Protein AF-A0A351FS27-F1 (afdb_monomer_lite)

Secondary structure (DSSP, 8-state):
-------------------------------------------------------------SSSS--S-----------------PPPTHHHHHHHHHHHHHHHHHHS--------HHHHHHHHHHHHHH---HHHHHHHHHHHHHHTTT---PPPPTTHHHHHHHHTT-S-HHHHHHHHHHHHHTT-HHHHHHHHHHHH-TTS-HHHHHHHHHHHHHTT-TTHHHHHHHHTT-TTTHHHHHHHHHHS--TTHHHHHHHHGGGS-HHHHHHHHHHHTTBHHHHHHHHHHHHTTSS-GGGS-HHHHHHHHHHHTHHHHHHH-----GGGGHHHHHHHHHHHS-HHHHHS--HHHHHHHHHHHTTTT-EETTEE-SSS--STTSSTT-HHHHHHHHH-TTSS--GGG-EEEEEETTSBEEEEEEEEE-SSEEEEE-SS-S-EEEEGGGEEEEEE-SS-SSPTTGGGGS-HHHHHHHHHHHT-SS--PPP-

pLDDT: mean 77.44, std 25.59, range [23.36, 98.31]

Foldseek 3Di:
DDDDDDDDDDDDDDDDDDDDDDDDDDDDDDDDDDDDDDDDDDDDDDDDDDPDDDDDDDDDPDPPDDDPDDDDDDDDDDDDDDDDDDDDDPVVVVVVVVVVVVVVVVPPPCPVPPQDVLNVQQVLLVVLVPDPDPVVNLVSLVVLCVVCFLAQADAHHPCLVVSLVVQCPDPDPSSVLSSLLVCVNNPNPVSLVVLVVLLVPPVHDLVSNLVSLVSCLSNLPPVSLVVLLVQCVPPSCVLVSLVSCLSHPDLCSLVSLLVCLVVDDLVSNLSNLVSLLFFLSSLVSVLVCCQVVSDPLVSRDLLSLVSSCVNPPVSSCVRNNDSDPLVVCLVVQLVVLPVLQDPVLLVVAAQQLLVVLCVVAPQLQEAAQNGGHPQDYHLLPPPLLDSSVVSCCAAAVLPDAPLQQFWKWFQFPVRTTFTFGFPDDDPFWTWGCGSSHHTDIDTPNGTPDIDGDSGGPRRHCSCVPDDSSNSSNNSSNSNDNHDDHHDD

Structure (mmCIF, N/CA/C/O backbone):
data_AF-A0A351FS27-F1
#
_entry.id   AF-A0A351FS27-F1
#
loop_
_atom_site.group_PDB
_atom_site.id
_atom_site.type_symbol
_atom_site.label_atom_id
_atom_site.label_alt_id
_atom_site.label_comp_id
_atom_site.label_asym_id
_atom_site.label_entity_id
_atom_site.label_seq_id
_atom_site.pdbx_PDB_ins_code
_atom_site.Cartn_x
_atom_site.Cartn_y
_atom_site.Cartn_z
_atom_site.occupancy
_atom_site.B_iso_or_equiv
_atom_site.auth_seq_id
_atom_site.auth_comp_id
_atom_site.auth_asym_id
_atom_site.auth_atom_id
_atom_site.pdbx_PDB_model_num
ATOM 1 N N . MET A 1 1 ? -15.954 -46.658 -16.928 1.00 44.03 1 MET A N 1
ATOM 2 C CA . MET A 1 1 ? -16.511 -46.600 -18.294 1.00 44.03 1 MET A CA 1
ATOM 3 C C . MET A 1 1 ? -17.899 -45.996 -18.212 1.00 44.03 1 MET A C 1
ATOM 5 O O . MET A 1 1 ? -18.824 -46.733 -17.933 1.00 44.03 1 MET A O 1
ATOM 9 N N . HIS A 1 2 ? -18.044 -44.683 -18.385 1.00 32.50 2 HIS A N 1
ATOM 10 C CA . HIS A 1 2 ? -19.337 -44.059 -18.671 1.00 32.50 2 HIS A CA 1
ATOM 11 C C . HIS A 1 2 ? -19.094 -42.766 -19.448 1.00 32.50 2 HIS A C 1
ATOM 13 O O . HIS A 1 2 ? -18.452 -41.838 -18.966 1.00 32.50 2 HIS A O 1
ATOM 19 N N . SER A 1 3 ? -19.554 -42.794 -20.693 1.00 31.48 3 SER A N 1
ATOM 20 C CA . SER A 1 3 ? -19.618 -41.707 -21.657 1.00 31.48 3 SER A CA 1
ATOM 21 C C . SER A 1 3 ? -20.934 -40.950 -21.488 1.00 31.48 3 SER A C 1
ATOM 23 O O . SER A 1 3 ? -21.993 -41.573 -21.515 1.00 31.48 3 SER A O 1
ATOM 25 N N . ALA A 1 4 ? -20.870 -39.626 -21.385 1.00 33.66 4 ALA A N 1
ATOM 26 C CA . ALA A 1 4 ? -22.004 -38.723 -21.578 1.00 33.66 4 ALA A CA 1
ATOM 27 C C . ALA A 1 4 ? -21.437 -37.424 -22.185 1.00 33.66 4 ALA A C 1
ATOM 29 O O . ALA A 1 4 ? -20.644 -36.740 -21.547 1.00 33.66 4 ALA A O 1
ATOM 30 N N . SER A 1 5 ? -21.492 -37.256 -23.509 1.00 33.53 5 SER A N 1
ATOM 31 C CA . SER A 1 5 ? -22.567 -36.593 -24.273 1.00 33.53 5 SER A CA 1
ATOM 32 C C . SER A 1 5 ? -22.683 -35.089 -23.985 1.00 33.53 5 SER A C 1
ATOM 34 O O . SER A 1 5 ? -23.272 -34.669 -22.993 1.00 33.53 5 SER A O 1
ATOM 36 N N . SER A 1 6 ? -22.119 -34.294 -24.901 1.00 32.28 6 SER A N 1
ATOM 37 C CA . SER A 1 6 ? -22.291 -32.842 -25.031 1.00 32.28 6 SER A CA 1
ATOM 38 C C . SER A 1 6 ? -23.726 -32.462 -25.422 1.00 32.28 6 SER A C 1
ATOM 40 O O . SER A 1 6 ? -24.319 -33.166 -26.241 1.00 32.28 6 SER A O 1
ATOM 42 N N . PRO A 1 7 ? -24.251 -31.309 -24.968 1.00 40.28 7 PRO A N 1
ATOM 43 C CA . PRO A 1 7 ? -25.393 -30.661 -25.598 1.00 40.28 7 PRO A CA 1
ATOM 44 C C . PRO A 1 7 ? -24.980 -29.421 -26.412 1.00 40.28 7 PRO A C 1
ATOM 46 O O . PRO A 1 7 ? -24.103 -28.652 -26.018 1.00 40.28 7 PRO A O 1
ATOM 49 N N . GLY A 1 8 ? -25.634 -29.257 -27.566 1.00 30.55 8 GLY A N 1
ATOM 50 C CA . GLY A 1 8 ? -25.553 -28.089 -28.446 1.00 30.55 8 GLY A CA 1
ATOM 51 C C . GLY A 1 8 ? -26.300 -26.849 -27.918 1.00 30.55 8 GLY A C 1
ATOM 52 O O . GLY A 1 8 ? -26.817 -26.860 -26.800 1.00 30.55 8 GLY A O 1
ATOM 53 N N . PRO A 1 9 ? -26.340 -25.757 -28.706 1.00 32.62 9 PRO A N 1
ATOM 54 C CA . PRO A 1 9 ? -26.617 -24.413 -28.208 1.00 32.62 9 PRO A CA 1
ATOM 55 C C . PRO A 1 9 ? -28.114 -24.086 -28.154 1.00 32.62 9 PRO A C 1
ATOM 57 O O . PRO A 1 9 ? -28.869 -24.398 -29.074 1.00 32.62 9 PRO A O 1
ATOM 60 N N . ILE A 1 10 ? -28.525 -23.374 -27.101 1.00 31.91 10 ILE A N 1
ATOM 61 C CA . ILE A 1 10 ? -29.862 -22.787 -26.967 1.00 31.91 10 ILE A CA 1
ATOM 62 C C . ILE A 1 10 ? -29.767 -21.285 -27.262 1.00 31.91 10 ILE A C 1
ATOM 64 O O . ILE A 1 10 ? -29.126 -20.529 -26.536 1.00 31.91 10 ILE A O 1
ATOM 68 N N . ASN A 1 11 ? -30.433 -20.872 -28.339 1.00 27.62 11 ASN A N 1
ATOM 69 C CA . ASN A 1 11 ? -30.743 -19.484 -28.674 1.00 27.62 11 ASN A CA 1
ATOM 70 C C . ASN A 1 11 ? -31.953 -19.023 -27.847 1.00 27.62 11 ASN A C 1
ATOM 72 O O . ASN A 1 11 ? -33.018 -19.630 -27.952 1.00 27.62 11 ASN A O 1
ATOM 76 N N . VAL A 1 12 ? -31.837 -17.913 -27.111 1.00 32.38 12 VAL A N 1
ATOM 77 C CA . VAL 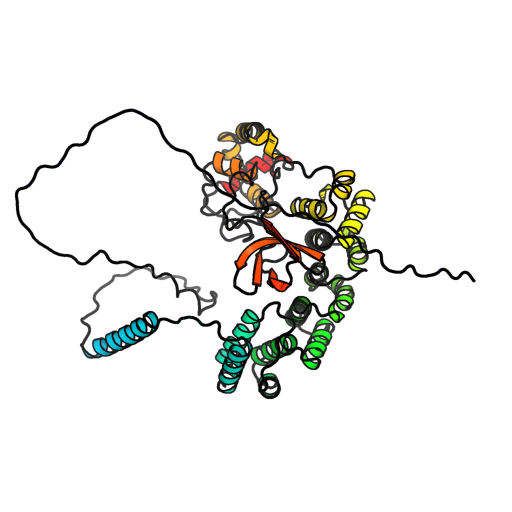A 1 12 ? -33.000 -17.167 -26.601 1.00 32.38 12 VAL A CA 1
ATOM 78 C C . VAL A 1 12 ? -32.839 -15.692 -26.954 1.00 32.38 12 VAL A C 1
ATOM 80 O O . VAL A 1 12 ? -31.890 -15.029 -26.544 1.00 32.38 12 VAL A O 1
ATOM 83 N N . ARG A 1 13 ? -33.788 -15.206 -27.760 1.00 27.02 13 ARG A N 1
ATOM 84 C CA . ARG A 1 13 ? -33.985 -13.805 -28.141 1.00 27.02 13 ARG A CA 1
ATOM 85 C C . ARG A 1 13 ? -34.552 -13.022 -26.954 1.00 27.02 13 ARG A C 1
ATOM 87 O O . ARG A 1 13 ? -35.492 -13.496 -26.327 1.00 27.02 13 ARG A O 1
ATOM 94 N N . TYR A 1 14 ? -34.076 -11.797 -26.741 1.00 30.52 14 TYR A N 1
ATOM 95 C CA . TYR A 1 14 ? -34.805 -10.778 -25.983 1.00 30.52 14 TYR A CA 1
ATOM 96 C C . TYR A 1 14 ? -35.025 -9.543 -26.859 1.00 30.52 14 TYR A C 1
ATOM 98 O O . TYR A 1 14 ? -34.088 -8.917 -27.345 1.00 30.52 14 TYR A O 1
ATOM 106 N N . SER A 1 15 ? -36.301 -9.243 -27.072 1.00 27.77 15 SER A N 1
ATOM 107 C CA . SER A 1 15 ? -36.858 -8.052 -27.703 1.00 27.77 15 SER A CA 1
ATOM 108 C C . SER A 1 15 ? -37.371 -7.103 -26.618 1.00 27.77 15 SER A C 1
ATOM 110 O O . SER A 1 15 ? -38.055 -7.553 -25.702 1.00 27.77 15 SER A O 1
ATOM 112 N N . GLY A 1 16 ? -37.093 -5.805 -26.743 1.00 27.03 16 GLY A N 1
ATOM 113 C CA . GLY A 1 16 ? -37.652 -4.771 -25.868 1.00 27.03 16 GLY A CA 1
ATOM 114 C C . GLY A 1 16 ? -37.229 -3.367 -26.300 1.00 27.03 16 GLY A C 1
ATOM 115 O O . GLY A 1 16 ? -36.148 -2.910 -25.952 1.00 27.03 16 GLY A O 1
ATOM 116 N N . VAL A 1 17 ? -38.092 -2.727 -27.087 1.00 27.56 17 VAL A N 1
ATOM 117 C CA . VAL A 1 17 ? -38.022 -1.363 -27.641 1.00 27.56 17 VAL A CA 1
ATOM 118 C C . VAL A 1 17 ? -38.977 -0.470 -26.843 1.00 27.56 17 VAL A C 1
ATOM 120 O O . VAL A 1 17 ? -40.092 -0.919 -26.624 1.00 27.56 17 VAL A O 1
ATOM 123 N N . PHE A 1 18 ? -38.588 0.763 -26.489 1.00 29.30 18 PHE A N 1
ATOM 124 C CA . PHE A 1 18 ? -39.466 1.929 -26.209 1.00 29.30 18 PHE A CA 1
ATOM 125 C C . PHE A 1 18 ? -38.586 3.200 -26.302 1.00 29.30 18 PHE A C 1
ATOM 127 O O . PHE A 1 18 ? -37.692 3.376 -25.482 1.00 29.30 18 PHE A O 1
ATOM 134 N N . THR A 1 19 ? -38.496 3.879 -27.452 1.00 28.59 19 THR A N 1
ATOM 135 C CA . THR A 1 19 ? -39.310 5.009 -27.977 1.00 28.59 19 THR A CA 1
ATOM 136 C C . THR A 1 19 ? -39.328 6.282 -27.124 1.00 28.59 19 THR A C 1
ATOM 138 O O . THR A 1 19 ? -39.821 6.301 -25.999 1.00 28.59 19 THR A O 1
ATOM 141 N N . THR A 1 20 ? -38.824 7.346 -27.748 1.00 29.19 20 THR A N 1
ATOM 142 C CA . THR A 1 20 ? -38.963 8.775 -27.446 1.00 29.19 20 THR A CA 1
ATOM 143 C C . THR A 1 20 ? -40.388 9.268 -27.724 1.00 29.19 20 THR A C 1
ATOM 145 O O . THR A 1 20 ? -41.039 8.715 -28.603 1.00 29.19 20 THR A O 1
ATOM 148 N N . ASP A 1 21 ? -40.863 10.301 -27.011 1.00 26.05 21 ASP A N 1
ATOM 149 C CA . ASP A 1 21 ? -41.324 11.565 -27.622 1.00 26.05 21 ASP A CA 1
ATOM 150 C C . ASP A 1 21 ? -41.941 12.575 -26.631 1.00 26.05 21 ASP A C 1
ATOM 152 O O . ASP A 1 21 ? -42.437 12.251 -25.555 1.00 26.05 21 ASP A O 1
ATOM 156 N N . PHE A 1 22 ? -41.822 13.833 -27.060 1.00 27.12 22 PHE A N 1
ATOM 157 C CA . PHE A 1 22 ? -42.235 15.130 -26.517 1.00 27.12 22 PHE A CA 1
ATOM 158 C C . PHE A 1 22 ? -43.687 15.241 -26.010 1.00 27.12 22 PHE A C 1
ATOM 160 O O . PHE A 1 22 ? -44.581 14.690 -26.641 1.00 27.12 22 PHE A O 1
ATOM 167 N N . HIS A 1 23 ? -43.934 16.133 -25.030 1.00 26.33 23 HIS A N 1
ATOM 168 C CA . HIS A 1 23 ? -44.838 17.304 -25.164 1.00 26.33 23 HIS A CA 1
ATOM 169 C C . HIS A 1 23 ? -44.891 18.179 -23.888 1.00 26.33 23 HIS A C 1
ATOM 171 O O . HIS A 1 23 ? -45.146 17.690 -22.791 1.00 26.33 23 HIS A O 1
ATOM 177 N N . SER A 1 24 ? -44.717 19.497 -24.063 1.00 26.64 24 SER A N 1
ATOM 178 C CA . SER A 1 24 ? -45.181 20.547 -23.134 1.00 26.64 24 SER A CA 1
ATOM 179 C C . SER A 1 24 ? -46.700 20.734 -23.233 1.00 26.64 24 SER A C 1
ATOM 181 O O . SER A 1 24 ? -47.279 20.470 -24.289 1.00 26.64 24 SER A O 1
ATOM 183 N N . PRO A 1 25 ? -47.327 21.343 -22.211 1.00 34.53 25 PRO A N 1
ATOM 184 C CA . PRO A 1 25 ? -48.106 22.553 -22.479 1.00 34.53 25 PRO A CA 1
ATOM 185 C C . PRO A 1 25 ? -47.939 23.659 -21.416 1.00 34.53 25 PRO A C 1
ATOM 187 O O . PRO A 1 25 ? -47.227 23.538 -20.425 1.00 34.53 25 PRO A O 1
ATOM 190 N N . ALA A 1 26 ? -48.567 24.791 -21.720 1.00 28.44 26 ALA A N 1
ATOM 191 C CA . ALA A 1 26 ? -48.296 26.142 -21.255 1.00 28.44 26 ALA A CA 1
ATOM 192 C C . ALA A 1 26 ? -49.149 26.620 -20.048 1.00 28.44 26 ALA A C 1
ATOM 194 O O . ALA A 1 26 ? -50.315 26.270 -19.939 1.00 28.44 26 ALA A O 1
ATOM 195 N N . ARG A 1 27 ? -48.550 27.522 -19.244 1.00 27.25 27 ARG A N 1
ATOM 196 C CA . ARG A 1 27 ? -49.009 28.884 -18.841 1.00 27.25 27 ARG A CA 1
ATOM 197 C C . ARG A 1 27 ? -50.367 29.084 -18.119 1.00 27.25 27 ARG A C 1
ATOM 199 O O . ARG A 1 27 ? -51.398 28.981 -18.763 1.00 27.25 27 ARG A O 1
ATOM 206 N N . SER A 1 28 ? -50.336 29.664 -16.900 1.00 25.56 28 SER A N 1
ATOM 207 C CA . SER A 1 28 ? -51.049 30.924 -16.538 1.00 25.56 28 SER A CA 1
ATOM 208 C C . SER A 1 28 ? -50.768 31.446 -15.103 1.00 25.56 28 SER A C 1
ATOM 210 O O . SER A 1 28 ? -51.055 30.728 -14.155 1.00 25.56 28 SER A O 1
ATOM 212 N N . GLN A 1 29 ? -50.315 32.718 -15.020 1.00 28.78 29 GLN A N 1
ATOM 213 C CA . GLN A 1 29 ? -50.708 33.835 -14.103 1.00 28.78 29 GLN A CA 1
ATOM 214 C C . GLN A 1 29 ? -50.472 33.691 -12.571 1.00 28.78 29 GLN A C 1
ATOM 216 O O . GLN A 1 29 ? -50.634 32.611 -12.034 1.00 28.78 29 GLN A O 1
ATOM 221 N N . SER A 1 30 ? -50.090 34.701 -11.764 1.00 27.91 30 SER A N 1
ATOM 222 C CA . SER A 1 30 ? -50.095 36.186 -11.836 1.00 27.91 30 SER A CA 1
ATOM 223 C C . SER A 1 30 ? -49.336 36.817 -10.636 1.00 27.91 30 SER A C 1
ATOM 225 O O . SER A 1 30 ? -49.248 36.173 -9.593 1.00 27.91 30 SER A O 1
ATOM 227 N N . GLY A 1 31 ? -48.928 38.097 -10.753 1.00 25.28 31 GLY A N 1
ATOM 228 C CA . GLY A 1 31 ? -48.638 39.045 -9.647 1.00 25.28 31 GLY A CA 1
ATOM 229 C C . GLY A 1 31 ? -47.204 39.606 -9.665 1.00 25.28 31 GLY A C 1
ATOM 230 O O . GLY A 1 31 ? -46.289 38.912 -9.244 1.00 25.28 31 GLY A O 1
ATOM 231 N N . ASP A 1 32 ? -46.923 40.712 -10.371 1.00 26.28 32 ASP A N 1
ATOM 232 C CA . ASP A 1 32 ? -46.911 42.123 -9.889 1.00 26.28 32 ASP A CA 1
ATOM 233 C C . ASP A 1 32 ? -45.703 42.439 -8.975 1.00 26.28 32 ASP A C 1
ATOM 235 O O . ASP A 1 32 ? -45.417 41.680 -8.065 1.00 26.28 32 ASP A O 1
ATOM 239 N N . HIS A 1 33 ? -44.920 43.520 -9.078 1.00 26.69 33 HIS A N 1
ATOM 240 C CA . HIS A 1 33 ? -44.934 44.774 -9.838 1.00 26.69 33 HIS A CA 1
ATOM 241 C C . HIS A 1 33 ? -43.573 45.496 -9.585 1.00 26.69 33 HIS A C 1
ATOM 243 O O . HIS A 1 33 ? -42.846 45.137 -8.660 1.00 26.69 33 HIS A O 1
ATOM 249 N N . CYS A 1 34 ? -43.315 46.569 -10.349 1.00 24.45 34 CYS A N 1
ATOM 250 C CA . CYS A 1 34 ? -42.367 47.684 -10.117 1.00 24.45 34 CYS A CA 1
ATOM 251 C C . CYS A 1 34 ? -40.976 47.654 -10.788 1.00 24.45 34 CYS A C 1
ATOM 253 O O . CYS A 1 34 ? -39.981 47.162 -10.262 1.00 24.45 34 CYS A O 1
ATOM 255 N N . ALA A 1 35 ? -40.927 48.351 -11.928 1.00 24.20 35 ALA A N 1
ATOM 256 C CA . ALA A 1 35 ? -39.759 48.990 -12.525 1.00 24.20 35 ALA A CA 1
ATOM 257 C C . ALA A 1 35 ? -39.681 50.477 -12.112 1.00 24.20 35 ALA A C 1
ATOM 259 O O . ALA A 1 35 ? -40.726 51.106 -11.968 1.00 24.20 35 ALA A O 1
ATOM 260 N N . ALA A 1 36 ? -38.469 51.035 -11.998 1.00 25.89 36 ALA A N 1
ATOM 261 C CA . ALA A 1 36 ? -38.123 52.452 -12.234 1.00 25.89 36 ALA A CA 1
ATOM 262 C C . ALA A 1 36 ? -36.589 52.608 -12.088 1.00 25.89 36 ALA A C 1
ATOM 264 O O . ALA A 1 36 ? -36.043 52.260 -11.048 1.00 25.89 36 ALA A O 1
ATOM 265 N N . SER A 1 37 ? -35.801 52.817 -13.148 1.00 24.17 37 SER A N 1
ATOM 266 C CA . SER A 1 37 ? -35.474 54.067 -13.872 1.00 24.17 37 SER A CA 1
ATOM 267 C C . SER A 1 37 ? -34.582 55.088 -13.131 1.00 24.17 37 SER A C 1
ATOM 269 O O . SER A 1 37 ? -34.798 55.449 -11.981 1.00 24.17 37 SER A O 1
ATOM 271 N N . VAL A 1 38 ? -33.563 55.515 -13.884 1.00 26.39 38 VAL A N 1
ATOM 272 C CA . VAL A 1 38 ? -32.379 56.360 -13.625 1.00 26.39 38 VAL A CA 1
ATOM 273 C C . VAL A 1 38 ? -32.716 57.837 -13.335 1.00 26.39 38 VAL A C 1
ATOM 275 O O . VAL A 1 38 ? -33.738 58.323 -13.817 1.00 26.39 38 VAL A O 1
ATOM 278 N N . PRO A 1 39 ? -31.804 58.593 -12.684 1.00 27.23 39 PRO A N 1
ATOM 279 C CA . PRO A 1 39 ? -31.457 59.928 -13.198 1.00 27.23 39 PRO A CA 1
ATOM 280 C C . PRO A 1 39 ? -29.937 60.230 -13.243 1.00 27.23 39 PRO A C 1
ATOM 282 O O . PRO A 1 39 ? -29.118 59.551 -12.628 1.00 27.23 39 PRO A O 1
ATOM 285 N N . ALA A 1 40 ? -29.578 61.254 -14.027 1.00 25.39 40 ALA A N 1
ATOM 286 C CA . ALA A 1 40 ? -28.234 61.615 -14.497 1.00 25.39 40 ALA A CA 1
ATOM 287 C C . ALA A 1 40 ? -27.515 62.743 -13.697 1.00 25.39 40 ALA A C 1
ATOM 289 O O . ALA A 1 40 ? -28.176 63.650 -13.208 1.00 25.39 40 ALA A O 1
ATOM 290 N N . PHE A 1 41 ? -26.166 62.648 -13.642 1.00 29.45 41 PHE A N 1
ATOM 291 C CA . PHE A 1 41 ? -25.032 63.628 -13.602 1.00 29.45 41 PHE A CA 1
ATOM 292 C C . PHE A 1 41 ? -25.182 65.073 -13.037 1.00 29.45 41 PHE A C 1
ATOM 294 O O . PHE A 1 41 ? -26.174 65.731 -13.333 1.00 29.45 41 PHE A O 1
ATOM 301 N N . PRO A 1 42 ? -24.154 65.645 -12.332 1.00 30.11 42 PRO A N 1
ATOM 302 C CA . PRO A 1 42 ? -22.916 66.121 -12.999 1.00 30.11 42 PRO A CA 1
ATOM 303 C C . PRO A 1 42 ? -21.557 66.079 -12.232 1.00 30.11 42 PRO A C 1
ATOM 305 O O . PRO A 1 42 ? -21.465 66.084 -11.011 1.00 30.11 42 PRO A O 1
ATOM 308 N N . THR A 1 43 ? -20.496 66.079 -13.053 1.00 27.06 43 THR A N 1
ATOM 309 C CA . THR A 1 43 ? -19.060 66.450 -12.914 1.00 27.06 43 THR A CA 1
ATOM 310 C C . THR A 1 43 ? -18.456 66.950 -11.583 1.00 27.06 43 THR A C 1
ATOM 312 O O . THR A 1 43 ? -18.894 67.976 -11.068 1.00 27.06 43 THR A O 1
ATOM 315 N N . ARG A 1 44 ? -17.277 66.397 -11.209 1.00 25.95 44 ARG A N 1
ATOM 316 C CA . ARG A 1 44 ? -16.030 67.139 -10.856 1.00 25.95 44 ARG A CA 1
ATOM 317 C C . ARG A 1 44 ? -14.770 66.226 -10.802 1.00 25.95 44 ARG A C 1
ATOM 319 O O . ARG A 1 44 ? -14.719 65.294 -10.018 1.00 25.95 44 ARG A O 1
ATOM 326 N N . GLN A 1 45 ? -13.779 66.578 -11.638 1.00 25.20 45 GLN A N 1
ATOM 327 C CA . GLN A 1 45 ? -12.299 66.513 -11.494 1.00 25.20 45 GLN A CA 1
ATOM 328 C C . GLN A 1 45 ? -11.525 65.175 -11.272 1.00 25.20 45 GLN A C 1
ATOM 330 O O . GLN A 1 45 ? -11.529 64.589 -10.199 1.00 25.20 45 GLN A O 1
ATOM 335 N N . CYS A 1 46 ? -10.733 64.801 -12.298 1.00 23.36 46 CYS A N 1
ATOM 336 C CA . CYS A 1 46 ? -9.513 63.948 -12.297 1.00 23.36 46 CYS A CA 1
ATOM 337 C C . CYS A 1 46 ? -8.352 64.567 -11.458 1.00 23.36 46 CYS A C 1
ATOM 339 O O . CYS A 1 46 ? -8.467 65.766 -11.191 1.00 23.36 46 CYS A O 1
ATOM 341 N N . PRO A 1 47 ? -7.207 63.888 -11.127 1.00 33.50 47 PRO A N 1
ATOM 342 C CA . PRO A 1 47 ? -6.542 62.803 -11.887 1.00 33.50 47 PRO A CA 1
ATOM 343 C C . PRO A 1 47 ? -5.787 61.693 -11.098 1.00 33.50 47 PRO A C 1
ATOM 345 O O . PRO A 1 47 ? -5.368 61.868 -9.960 1.00 33.50 47 PRO A O 1
ATOM 348 N N . SER A 1 48 ? -5.522 60.567 -11.774 1.00 26.50 48 SER A N 1
ATOM 349 C CA . SER A 1 48 ? -4.229 59.840 -11.879 1.00 26.50 48 SER A CA 1
ATOM 350 C C . SER A 1 48 ? -4.460 58.336 -12.088 1.00 26.50 48 SER A C 1
ATOM 352 O O . SER A 1 48 ? -4.960 57.620 -11.228 1.00 26.50 48 SER A O 1
ATOM 354 N N . LEU A 1 49 ? -4.120 57.863 -13.287 1.00 24.98 49 LEU A N 1
ATOM 355 C CA . LEU A 1 49 ? -4.158 56.454 -13.668 1.00 24.98 49 LEU A CA 1
ATOM 356 C C . LEU A 1 49 ? -2.938 55.733 -13.076 1.00 24.98 49 LEU A C 1
ATOM 358 O O . LEU A 1 49 ? -1.805 56.018 -13.459 1.00 24.98 49 LEU A O 1
ATOM 362 N N . SER A 1 50 ? -3.186 54.779 -12.180 1.00 25.23 50 SER A N 1
ATOM 363 C CA . SER A 1 50 ? -2.228 53.756 -11.757 1.00 25.23 50 SER A CA 1
ATOM 364 C C . SER A 1 50 ? -2.684 52.410 -12.323 1.00 25.23 50 SER A C 1
ATOM 366 O O . SER A 1 50 ? -3.756 51.911 -11.985 1.00 25.23 50 SER A O 1
ATOM 368 N N . LEU A 1 51 ? -1.879 51.846 -13.225 1.00 29.42 51 LEU A N 1
ATOM 369 C CA . LEU A 1 51 ? -2.011 50.489 -13.756 1.00 29.42 51 LEU A CA 1
ATOM 370 C C . LEU A 1 51 ? -1.702 49.481 -12.641 1.00 29.42 51 LEU A C 1
ATOM 372 O O . LEU A 1 51 ? -0.554 49.084 -12.452 1.00 29.42 51 LEU A O 1
ATOM 376 N N . ALA A 1 52 ? -2.723 49.068 -11.897 1.00 28.56 52 ALA A N 1
ATOM 377 C CA . ALA A 1 52 ? -2.590 48.034 -10.878 1.00 28.56 52 ALA A CA 1
ATOM 378 C C . ALA A 1 52 ? -3.839 47.151 -10.796 1.00 28.56 52 ALA A C 1
ATOM 380 O O . ALA A 1 52 ? -4.378 46.973 -9.717 1.00 28.56 52 ALA A O 1
ATOM 381 N N . GLU A 1 53 ? -4.296 46.579 -11.914 1.00 29.39 53 GLU A N 1
ATOM 382 C CA . GLU A 1 53 ? -5.352 45.555 -11.870 1.00 29.39 53 GLU A CA 1
ATOM 383 C C . GLU A 1 53 ? -5.368 44.655 -13.118 1.00 29.39 53 GLU A C 1
ATOM 385 O O . GLU A 1 53 ? -6.325 44.600 -13.873 1.00 29.39 53 GLU A O 1
ATOM 390 N N . LEU A 1 54 ? -4.276 43.916 -13.339 1.00 25.34 54 LEU A N 1
ATOM 391 C CA . LEU A 1 54 ? -4.280 42.686 -14.141 1.00 25.34 54 LEU A CA 1
ATOM 392 C C . LEU A 1 54 ? -3.288 41.694 -13.509 1.00 25.34 54 LEU A C 1
ATOM 394 O O . LEU A 1 54 ? -2.085 41.760 -13.751 1.00 25.34 54 LEU A O 1
ATOM 398 N N . ARG A 1 55 ? -3.780 40.779 -12.664 1.00 28.11 55 ARG A N 1
ATOM 399 C CA . ARG A 1 55 ? -3.024 39.606 -12.189 1.00 28.11 55 ARG A CA 1
ATOM 400 C C . ARG A 1 55 ? -3.643 38.328 -12.767 1.00 28.11 55 ARG A C 1
ATOM 402 O O . ARG A 1 55 ? -4.766 38.010 -12.387 1.00 28.11 55 ARG A O 1
ATOM 409 N N . PRO A 1 56 ? -2.925 37.549 -13.593 1.00 27.38 56 PRO A N 1
ATOM 410 C CA . PRO A 1 56 ? -3.154 36.114 -13.720 1.00 27.38 56 PRO A CA 1
ATOM 411 C C . PRO A 1 56 ? -2.296 35.337 -12.693 1.00 27.38 56 PRO A C 1
ATOM 413 O O . PRO A 1 56 ? -1.316 35.879 -12.167 1.00 27.38 56 PRO A O 1
ATOM 416 N N . PRO A 1 57 ? -2.638 34.076 -12.364 1.00 31.52 57 PRO A N 1
ATOM 417 C CA . PRO A 1 57 ? -1.973 33.328 -11.304 1.00 31.52 57 PRO A CA 1
ATOM 418 C C . PRO A 1 57 ? -0.689 32.663 -11.823 1.00 31.52 57 PRO A C 1
ATOM 420 O O . PRO A 1 57 ? -0.733 31.824 -12.717 1.00 31.52 57 PRO A O 1
ATOM 423 N N . VAL A 1 58 ? 0.461 32.987 -11.224 1.00 28.09 58 VAL A N 1
ATOM 424 C CA . VAL A 1 58 ? 1.717 32.241 -11.412 1.00 28.09 58 VAL A CA 1
ATOM 425 C C . VAL A 1 58 ? 2.084 31.593 -10.084 1.00 28.09 58 VAL A C 1
ATOM 427 O O . VAL A 1 58 ? 2.567 32.251 -9.164 1.00 28.09 58 VAL A O 1
ATOM 430 N N . ARG A 1 59 ? 1.837 30.287 -9.970 1.00 30.25 59 ARG A N 1
ATOM 431 C CA . ARG A 1 59 ? 2.387 29.449 -8.899 1.00 30.25 59 ARG A CA 1
ATOM 432 C C . ARG A 1 59 ? 2.696 28.062 -9.453 1.00 30.25 59 ARG A C 1
ATOM 434 O O . ARG A 1 59 ? 1.980 27.108 -9.200 1.00 30.25 59 ARG A O 1
ATOM 441 N N . LEU A 1 60 ? 3.757 27.984 -10.242 1.00 28.66 60 LEU A N 1
ATOM 442 C CA . LEU A 1 60 ? 4.461 26.762 -10.629 1.00 28.66 60 LEU A CA 1
ATOM 443 C C . LEU A 1 60 ? 5.909 27.183 -10.906 1.00 28.66 60 LEU A C 1
ATOM 445 O O . LEU A 1 60 ? 6.141 28.294 -11.369 1.00 28.66 60 LEU A O 1
ATOM 449 N N . VAL A 1 61 ? 6.861 26.305 -10.591 1.00 29.84 61 VAL A N 1
ATOM 450 C CA . VAL A 1 61 ? 8.322 26.527 -10.547 1.00 29.84 61 VAL A CA 1
ATOM 451 C C . VAL A 1 61 ? 8.848 27.078 -9.212 1.00 29.84 61 VAL A C 1
ATOM 453 O O . VAL A 1 61 ? 9.396 28.175 -9.124 1.00 29.84 61 VAL A O 1
ATOM 456 N N . ARG A 1 62 ? 8.749 26.267 -8.149 1.00 27.28 62 ARG A N 1
ATOM 457 C CA . ARG A 1 62 ? 9.730 26.332 -7.048 1.00 27.28 62 ARG A CA 1
ATOM 458 C C . ARG A 1 62 ? 10.040 25.004 -6.343 1.00 27.28 62 ARG A C 1
ATOM 460 O O . ARG A 1 62 ? 10.544 25.036 -5.230 1.00 27.28 62 ARG A O 1
ATOM 467 N N . GLU A 1 63 ? 9.787 23.851 -6.966 1.00 28.45 63 GLU A N 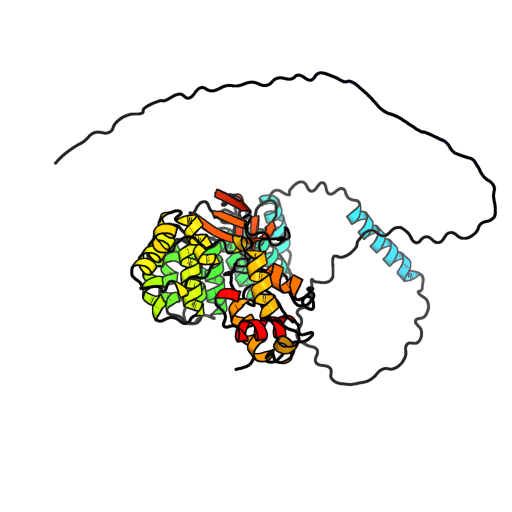1
ATOM 468 C CA . GLU A 1 63 ? 10.033 22.545 -6.313 1.00 28.45 63 GLU A CA 1
ATOM 469 C C . GLU A 1 63 ? 10.670 21.477 -7.213 1.00 28.45 63 GLU A C 1
ATOM 471 O O . GLU A 1 63 ? 10.526 20.284 -6.979 1.00 28.45 63 GLU A O 1
ATOM 476 N N . PHE A 1 64 ? 11.434 21.874 -8.224 1.00 27.92 64 PHE A N 1
ATOM 477 C CA . PHE A 1 64 ? 12.345 20.942 -8.882 1.00 27.92 64 PHE A CA 1
ATOM 478 C C . PHE A 1 64 ? 13.734 21.560 -8.862 1.00 27.92 64 PHE A C 1
ATOM 480 O O . PHE A 1 64 ? 13.889 22.699 -9.291 1.00 27.92 64 PHE A O 1
ATOM 487 N N . ILE A 1 65 ? 14.713 20.783 -8.388 1.00 29.38 65 ILE A N 1
ATOM 488 C CA . ILE A 1 65 ? 16.139 21.108 -8.197 1.00 29.38 65 ILE A CA 1
ATOM 489 C C . ILE A 1 65 ? 16.473 21.611 -6.771 1.00 29.38 65 ILE A C 1
ATOM 491 O O . ILE A 1 65 ? 16.699 22.800 -6.588 1.00 29.38 65 ILE A O 1
ATOM 495 N N . TRP A 1 66 ? 16.475 20.708 -5.770 1.00 25.20 66 TRP A N 1
ATOM 496 C CA . TRP A 1 66 ? 17.538 20.477 -4.746 1.00 25.20 66 TRP A CA 1
ATOM 497 C C . TRP A 1 66 ? 17.009 19.587 -3.583 1.00 25.20 66 TRP A C 1
ATOM 499 O O . TRP A 1 66 ? 15.915 19.862 -3.089 1.00 25.20 66 TRP A O 1
ATOM 509 N N . PRO A 1 67 ? 17.720 18.542 -3.106 1.00 25.53 67 PRO A N 1
ATOM 510 C CA . PRO A 1 67 ? 17.333 17.794 -1.898 1.00 25.53 67 PRO A CA 1
ATOM 511 C C . PRO A 1 67 ? 17.715 18.548 -0.601 1.00 25.53 67 PRO A C 1
ATOM 513 O O . PRO A 1 67 ? 18.771 19.181 -0.564 1.00 25.53 67 PRO A O 1
ATOM 516 N N . PRO A 1 68 ? 16.913 18.496 0.481 1.00 29.44 68 PRO A N 1
ATOM 517 C CA . PRO A 1 68 ? 17.114 19.340 1.654 1.00 29.44 68 PRO A CA 1
ATOM 518 C C . PRO A 1 68 ? 17.931 18.629 2.740 1.00 29.44 68 PRO A C 1
ATOM 520 O O . PRO A 1 68 ? 17.385 18.283 3.774 1.00 29.44 68 PRO A O 1
ATOM 523 N N . GLU A 1 69 ? 19.236 18.439 2.554 1.00 30.42 69 GLU A N 1
ATOM 524 C CA . GLU A 1 69 ? 20.145 18.143 3.673 1.00 30.42 69 GLU A CA 1
ATOM 525 C C . GLU A 1 69 ? 21.524 18.738 3.392 1.00 30.42 69 GLU A C 1
ATOM 527 O O . GLU A 1 69 ? 22.295 18.181 2.620 1.00 30.42 69 GLU A O 1
ATOM 532 N N . GLN A 1 70 ? 21.785 19.904 3.992 1.00 31.28 70 GLN A N 1
ATOM 533 C CA . GLN A 1 70 ? 23.082 20.434 4.449 1.00 31.28 70 GLN A CA 1
ATOM 534 C C . GLN A 1 70 ? 22.980 21.959 4.541 1.00 31.28 70 GLN A C 1
ATOM 536 O O . GLN A 1 70 ? 23.256 22.674 3.587 1.00 31.28 70 GLN A O 1
ATOM 541 N N . CYS A 1 71 ? 22.558 22.454 5.704 1.00 25.38 71 CYS A N 1
ATOM 542 C CA . CYS A 1 71 ? 22.928 23.784 6.188 1.00 25.38 71 CYS A CA 1
ATOM 543 C C . CYS A 1 71 ? 22.620 23.862 7.688 1.00 25.38 71 CYS A C 1
ATOM 545 O O . CYS A 1 71 ? 21.589 24.378 8.111 1.00 25.38 71 CYS A O 1
ATOM 547 N N . LYS A 1 72 ? 23.528 23.317 8.506 1.00 27.11 72 LYS A N 1
ATOM 548 C CA . LYS A 1 72 ? 23.747 23.849 9.852 1.00 27.11 72 LYS A CA 1
ATOM 549 C C . LYS A 1 72 ? 24.576 25.117 9.677 1.00 27.11 72 LYS A C 1
ATOM 551 O O . LYS A 1 72 ? 25.718 25.026 9.240 1.00 27.11 72 LYS A O 1
ATOM 556 N N . LEU A 1 73 ? 24.013 26.269 10.019 1.00 28.19 73 LEU A N 1
ATOM 557 C CA . LEU A 1 73 ? 24.792 27.464 10.323 1.00 28.19 73 LEU A CA 1
ATOM 558 C C . LEU A 1 73 ? 24.260 28.041 11.632 1.00 28.19 73 LEU A C 1
ATOM 560 O O . LEU A 1 73 ? 23.204 28.667 11.685 1.00 28.19 73 LEU A O 1
ATOM 564 N N . GLU A 1 74 ? 24.998 27.742 12.694 1.00 25.56 74 GLU A N 1
ATOM 565 C CA . GLU A 1 74 ? 24.948 28.455 13.961 1.00 25.56 74 GLU A CA 1
ATOM 566 C C . GLU A 1 74 ? 25.489 29.880 13.767 1.00 25.56 74 GLU A C 1
ATOM 568 O O . GLU A 1 74 ? 26.503 30.067 13.103 1.00 25.56 74 GLU A O 1
ATOM 573 N N . GLY A 1 75 ? 24.818 30.854 14.393 1.00 29.17 75 GLY A N 1
ATOM 574 C CA . GLY A 1 75 ? 25.390 32.118 14.870 1.00 29.17 75 GLY A CA 1
ATOM 575 C C . GLY A 1 75 ? 25.873 33.145 13.836 1.00 29.17 75 GLY A C 1
ATOM 576 O O . GLY A 1 75 ? 26.889 32.944 13.189 1.00 29.17 75 GLY A O 1
ATOM 577 N N . ILE A 1 76 ? 25.200 34.306 13.778 1.00 27.03 76 ILE A N 1
ATOM 578 C CA . ILE A 1 76 ? 25.753 35.689 13.843 1.00 27.03 76 ILE A CA 1
ATOM 579 C C . ILE A 1 76 ? 24.618 36.696 13.503 1.00 27.03 76 ILE A C 1
ATOM 581 O O . ILE A 1 76 ? 23.821 36.430 12.602 1.00 27.03 76 ILE A O 1
ATOM 585 N N . PRO A 1 77 ? 24.482 37.833 14.227 1.00 28.89 77 PRO A N 1
ATOM 586 C CA . PRO A 1 77 ? 23.263 38.646 14.232 1.00 28.89 77 PRO A CA 1
ATOM 587 C C . PRO A 1 77 ? 23.204 39.765 13.173 1.00 28.89 77 PRO A C 1
ATOM 589 O O . PRO A 1 77 ? 24.213 40.260 12.678 1.00 28.89 77 PRO A O 1
ATOM 592 N N . ASN A 1 78 ? 21.960 40.183 12.910 1.00 33.59 78 ASN A N 1
ATOM 593 C CA . ASN A 1 78 ? 21.475 41.351 12.158 1.00 33.59 78 ASN A CA 1
ATOM 594 C C . ASN A 1 78 ? 22.443 42.544 12.002 1.00 33.59 78 ASN A C 1
ATOM 596 O O . ASN A 1 78 ? 22.834 43.152 12.999 1.00 33.59 78 ASN A O 1
ATOM 600 N N . ARG A 1 79 ? 22.646 43.010 10.755 1.00 27.70 79 ARG A N 1
ATOM 601 C CA . ARG A 1 79 ? 22.929 44.428 10.439 1.00 27.70 79 ARG A CA 1
ATOM 602 C C . ARG A 1 79 ? 22.528 44.820 9.002 1.00 27.70 79 ARG A C 1
ATOM 604 O O . ARG A 1 79 ? 23.088 44.329 8.034 1.00 27.70 79 ARG A O 1
ATOM 611 N N . ASN A 1 80 ? 21.573 45.751 8.940 1.00 29.02 80 ASN A N 1
ATOM 612 C CA . ASN A 1 80 ? 21.376 46.884 8.021 1.00 29.02 80 ASN A CA 1
ATOM 613 C C . ASN A 1 80 ? 21.503 46.707 6.491 1.00 29.02 80 ASN A C 1
ATOM 615 O O . ASN A 1 80 ? 22.582 46.564 5.927 1.00 29.02 80 ASN A O 1
ATOM 619 N N . TYR A 1 81 ? 20.363 46.910 5.821 1.00 29.31 81 TYR A N 1
ATOM 620 C CA . TYR A 1 81 ? 20.227 47.205 4.394 1.00 29.31 81 TYR A CA 1
ATOM 621 C C . TYR A 1 81 ? 20.724 48.623 4.053 1.00 29.31 81 TYR A C 1
ATOM 623 O O . TYR A 1 81 ? 20.212 49.593 4.604 1.00 29.31 81 TYR A O 1
ATOM 631 N N . HIS A 1 82 ? 21.605 48.753 3.055 1.00 29.41 82 HIS A N 1
ATOM 632 C CA . HIS A 1 82 ? 21.721 49.964 2.233 1.00 29.41 82 HIS A CA 1
ATOM 633 C C . HIS A 1 82 ? 22.030 49.630 0.758 1.00 29.41 82 HIS A C 1
ATOM 635 O O . HIS A 1 82 ? 22.937 48.864 0.457 1.00 29.41 82 HIS A O 1
ATOM 641 N N . ALA A 1 83 ? 21.238 50.263 -0.119 1.00 30.94 83 ALA A N 1
ATOM 642 C CA . ALA A 1 83 ? 21.499 50.710 -1.495 1.00 30.94 83 ALA A CA 1
ATOM 643 C C . ALA A 1 83 ? 22.007 49.711 -2.567 1.00 30.94 83 ALA A C 1
ATOM 645 O O . ALA A 1 83 ? 23.172 49.328 -2.598 1.00 30.94 83 ALA A O 1
ATOM 646 N N . ARG A 1 84 ? 21.159 49.425 -3.573 1.00 35.03 84 ARG A N 1
ATOM 647 C CA . ARG A 1 84 ? 21.588 48.978 -4.915 1.00 35.03 84 ARG A CA 1
ATOM 648 C C . ARG A 1 84 ? 21.456 50.139 -5.909 1.00 35.03 84 ARG A C 1
ATOM 650 O O . ARG A 1 84 ? 20.397 50.756 -5.983 1.00 35.03 84 ARG A O 1
ATOM 657 N N . GLY A 1 85 ? 22.537 50.422 -6.639 1.00 32.94 85 GLY A N 1
ATOM 658 C CA . GLY A 1 85 ? 22.622 51.444 -7.691 1.00 32.94 85 GLY A CA 1
ATOM 659 C C . GLY A 1 85 ? 21.928 51.062 -9.015 1.00 32.94 85 GLY A C 1
ATOM 660 O O . GLY A 1 85 ? 21.389 49.959 -9.132 1.00 32.94 85 GLY A O 1
ATOM 661 N N . PRO A 1 86 ? 21.916 51.973 -10.011 1.00 38.28 86 PRO A N 1
ATOM 662 C CA . PRO A 1 86 ? 21.047 51.890 -11.184 1.00 38.28 86 PRO A CA 1
ATOM 663 C C . PRO A 1 86 ? 21.531 50.894 -12.249 1.00 38.28 86 PRO A C 1
ATOM 665 O O . PRO A 1 86 ? 22.723 50.691 -12.472 1.00 38.28 86 PRO A O 1
ATOM 668 N N . ILE A 1 87 ? 20.558 50.290 -12.931 1.00 40.16 87 ILE A N 1
ATOM 669 C CA . ILE A 1 87 ? 20.718 49.256 -13.957 1.00 40.16 87 ILE A CA 1
ATOM 670 C C . ILE A 1 87 ? 21.062 49.933 -15.295 1.00 40.16 87 ILE A C 1
ATOM 672 O O . ILE A 1 87 ? 20.303 50.769 -15.779 1.00 40.16 87 ILE A O 1
ATOM 676 N N . THR A 1 88 ? 22.190 49.583 -15.916 1.00 45.19 88 THR A N 1
ATOM 677 C CA . THR A 1 88 ? 22.611 50.125 -17.221 1.00 45.19 88 THR A CA 1
ATOM 678 C C . THR A 1 88 ? 22.000 49.351 -18.403 1.00 45.19 88 THR A C 1
ATOM 680 O O . THR A 1 88 ? 21.752 48.144 -18.343 1.00 45.19 88 THR A O 1
ATOM 683 N N . GLY A 1 89 ? 21.755 50.059 -19.515 1.00 47.56 89 GLY A N 1
ATOM 684 C CA . GLY A 1 89 ? 20.910 49.644 -20.651 1.00 47.56 89 GLY A CA 1
ATOM 685 C C . GLY A 1 89 ? 21.338 48.420 -21.478 1.00 47.56 89 GLY A C 1
ATOM 686 O O . GLY A 1 89 ? 20.605 48.025 -22.383 1.00 47.56 89 GLY A O 1
ATOM 687 N N . ARG A 1 90 ? 22.470 47.767 -21.179 1.00 43.75 90 ARG A N 1
ATOM 688 C CA . ARG A 1 90 ? 22.897 46.537 -21.879 1.00 43.75 90 ARG A CA 1
ATOM 689 C C . ARG A 1 90 ? 22.096 45.301 -21.430 1.00 43.75 90 ARG A C 1
ATOM 691 O O . ARG A 1 90 ? 21.863 44.408 -22.238 1.00 43.75 90 ARG A O 1
ATOM 698 N N . ASN A 1 91 ? 21.570 45.310 -20.203 1.00 48.25 91 ASN A N 1
ATOM 699 C CA . ASN A 1 91 ? 20.770 44.208 -19.655 1.00 48.25 91 ASN A CA 1
ATOM 700 C C . ASN A 1 91 ? 19.311 44.226 -20.140 1.00 48.25 91 ASN A C 1
ATOM 702 O O . ASN A 1 91 ? 18.667 43.185 -20.212 1.00 48.25 91 ASN A O 1
ATOM 706 N N . MET A 1 92 ? 18.782 45.385 -20.540 1.00 46.25 92 MET A N 1
ATOM 707 C CA . MET A 1 92 ? 17.364 45.520 -20.886 1.00 46.25 92 MET A CA 1
ATOM 708 C C . MET A 1 92 ? 17.001 44.753 -22.169 1.00 46.25 92 MET A C 1
ATOM 710 O O . MET A 1 92 ? 15.962 44.105 -22.218 1.00 46.25 92 MET A O 1
ATOM 714 N N . ARG A 1 93 ? 17.889 44.711 -23.174 1.00 48.19 93 ARG A N 1
ATOM 715 C CA . ARG A 1 93 ? 17.665 43.926 -24.405 1.00 48.19 93 ARG A CA 1
ATOM 716 C C . ARG A 1 93 ? 17.638 42.413 -24.166 1.00 48.19 93 ARG A C 1
ATOM 718 O O . ARG A 1 93 ? 16.854 41.726 -24.809 1.00 48.19 93 ARG A O 1
ATOM 725 N N . GLN A 1 94 ? 18.441 41.902 -23.231 1.00 52.00 94 GLN A N 1
ATOM 726 C CA . GLN A 1 94 ? 18.427 40.481 -22.860 1.00 52.00 94 GLN A CA 1
ATOM 727 C C . GLN A 1 94 ? 17.168 40.119 -22.068 1.00 52.00 94 GLN A C 1
ATOM 729 O O . GLN A 1 94 ? 16.580 39.071 -22.321 1.00 52.00 94 GLN A O 1
ATOM 734 N N . TYR A 1 95 ? 16.691 41.006 -21.188 1.00 51.19 95 TYR A N 1
ATOM 735 C CA . TYR A 1 95 ? 15.420 40.809 -20.487 1.00 51.19 95 TYR A CA 1
ATOM 736 C C . TYR A 1 95 ? 14.218 40.863 -21.435 1.00 51.19 95 TYR A C 1
ATOM 738 O O . TYR A 1 95 ? 13.361 39.989 -21.356 1.00 51.19 95 TYR A O 1
ATOM 746 N N . PHE A 1 96 ? 14.175 41.809 -22.378 1.00 52.56 96 PHE A N 1
ATOM 747 C CA . PHE A 1 96 ? 13.104 41.872 -23.377 1.00 52.56 96 PHE A CA 1
ATOM 748 C C . PHE A 1 96 ? 13.135 40.691 -24.352 1.00 52.56 96 PHE A C 1
ATOM 750 O O . PHE A 1 96 ? 12.076 40.156 -24.650 1.00 52.56 96 PHE A O 1
ATOM 757 N N . ALA A 1 97 ? 14.312 40.232 -24.795 1.00 51.59 97 ALA A N 1
ATOM 758 C CA . ALA A 1 97 ? 14.423 39.042 -25.642 1.00 51.59 97 ALA A CA 1
ATOM 759 C C . ALA A 1 97 ? 13.981 37.765 -24.905 1.00 51.59 97 ALA A C 1
ATOM 761 O O . ALA A 1 97 ? 13.259 36.952 -25.471 1.00 51.59 97 ALA A O 1
ATOM 762 N N . SER A 1 98 ? 14.345 37.624 -23.626 1.00 50.81 98 SER A N 1
ATOM 763 C CA . SER A 1 98 ? 13.922 36.496 -22.780 1.00 50.81 98 SER A CA 1
ATOM 764 C C . SER A 1 98 ? 12.420 36.529 -22.483 1.00 50.81 98 SER A C 1
ATOM 766 O O . SER A 1 98 ? 11.768 35.488 -22.467 1.00 50.81 98 SER A O 1
ATOM 768 N N . LEU A 1 99 ? 11.858 37.727 -22.294 1.00 51.62 99 LEU A N 1
ATOM 769 C CA . LEU A 1 99 ? 10.427 37.927 -22.077 1.00 51.62 99 LEU A CA 1
ATOM 770 C C . LEU A 1 99 ? 9.619 37.667 -23.357 1.00 51.62 99 LEU A C 1
ATOM 772 O O . LEU A 1 99 ? 8.574 37.040 -23.266 1.00 51.62 99 LEU A O 1
ATOM 776 N N . LEU A 1 100 ? 10.122 38.068 -24.535 1.00 47.56 100 LEU A N 1
ATOM 777 C CA . LEU A 1 100 ? 9.524 37.771 -25.848 1.00 47.56 100 LEU A CA 1
ATOM 778 C C . LEU A 1 100 ? 9.595 36.283 -26.212 1.00 47.56 100 LEU A C 1
ATOM 780 O O . LEU A 1 100 ? 8.670 35.768 -26.838 1.00 47.56 100 LEU A O 1
ATOM 784 N N . LEU A 1 101 ? 10.661 35.582 -25.811 1.00 47.38 101 LEU A N 1
ATOM 785 C CA . LEU A 1 101 ? 10.776 34.131 -25.990 1.00 47.38 101 LEU A CA 1
ATOM 786 C C . LEU A 1 101 ? 9.786 33.383 -25.080 1.00 47.38 101 LEU A C 1
ATOM 788 O O . LEU A 1 101 ? 9.117 32.455 -25.526 1.00 47.38 101 LEU A O 1
ATOM 792 N N . MET A 1 102 ? 9.651 33.830 -23.825 1.00 48.81 102 MET A N 1
ATOM 793 C CA . MET A 1 102 ? 8.682 33.299 -22.858 1.00 48.81 102 MET A CA 1
ATOM 794 C C . MET A 1 102 ? 7.234 33.547 -23.298 1.00 48.81 102 MET A C 1
ATOM 796 O O . MET A 1 102 ? 6.421 32.627 -23.260 1.00 48.81 102 MET A O 1
ATOM 800 N N . THR A 1 103 ? 6.898 34.756 -23.760 1.00 46.97 103 THR A N 1
ATOM 801 C CA . THR A 1 103 ? 5.543 35.063 -24.246 1.00 46.97 103 THR A CA 1
ATOM 802 C C . THR A 1 103 ? 5.232 34.389 -25.580 1.00 46.97 103 THR A C 1
ATOM 804 O O . THR A 1 103 ? 4.095 33.974 -25.776 1.00 46.97 103 THR A O 1
ATOM 807 N N . SER A 1 104 ? 6.223 34.182 -26.456 1.00 40.66 104 SER A N 1
ATOM 808 C CA . SER A 1 104 ? 6.040 33.393 -27.687 1.00 40.66 104 SER A CA 1
ATOM 809 C C . SER A 1 104 ? 5.803 31.907 -27.401 1.00 40.66 104 SER A C 1
ATOM 811 O O . SER A 1 104 ? 5.008 31.286 -28.098 1.00 40.66 104 SER A O 1
ATOM 813 N N . LEU A 1 105 ? 6.410 31.338 -26.349 1.00 43.91 105 LEU A N 1
ATOM 814 C CA . LEU A 1 105 ? 6.106 29.969 -25.901 1.00 43.91 105 LEU A CA 1
ATOM 815 C C . LEU A 1 105 ? 4.700 29.841 -25.285 1.00 43.91 105 LEU A C 1
ATOM 817 O O . LEU A 1 105 ? 4.089 28.781 -25.377 1.00 43.91 105 LEU A O 1
ATOM 821 N N . LEU A 1 106 ? 4.193 30.911 -24.666 1.00 44.41 106 LEU A N 1
ATOM 822 C CA . LEU A 1 106 ? 2.870 30.966 -24.026 1.00 44.41 106 LEU A CA 1
ATOM 823 C C . LEU A 1 106 ? 1.716 31.255 -25.007 1.00 44.41 106 LEU A C 1
ATOM 825 O O . LEU A 1 106 ? 0.563 31.011 -24.661 1.00 44.41 106 LEU A O 1
ATOM 829 N N . LEU A 1 107 ? 2.011 31.777 -26.204 1.00 37.78 107 LEU A N 1
ATOM 830 C CA . LEU A 1 107 ? 1.023 32.156 -27.228 1.00 37.78 107 LEU A CA 1
ATOM 831 C C . LEU A 1 107 ? 0.953 31.193 -28.419 1.00 37.78 107 LEU A C 1
ATOM 833 O O . LEU A 1 107 ? 0.110 31.383 -29.296 1.00 37.78 107 LEU A O 1
ATOM 837 N N . LEU A 1 108 ? 1.794 30.155 -28.467 1.00 35.00 108 LEU A N 1
ATOM 838 C CA . LEU A 1 108 ? 1.563 29.059 -29.400 1.00 35.00 108 LEU A CA 1
ATOM 839 C C . LEU A 1 108 ? 0.287 28.337 -28.959 1.00 35.00 108 LEU A C 1
ATOM 841 O O . LEU A 1 108 ? 0.248 27.823 -27.836 1.00 35.00 108 LEU A O 1
ATOM 845 N N . PRO A 1 109 ? -0.748 28.242 -29.813 1.00 38.22 109 PRO A N 1
ATOM 846 C CA . PRO A 1 109 ? -1.796 27.275 -29.593 1.00 38.22 109 PRO A CA 1
ATOM 847 C C . PRO A 1 109 ? -1.129 25.922 -29.814 1.00 38.22 109 PRO A C 1
ATOM 849 O O . PRO A 1 109 ? -1.111 25.383 -30.918 1.00 38.22 109 PRO A O 1
ATOM 852 N N . VAL A 1 110 ? -0.530 25.365 -28.763 1.00 42.19 110 VAL A N 1
ATOM 853 C CA . VAL A 1 110 ? -0.308 23.931 -28.697 1.00 42.19 110 VAL A CA 1
ATOM 854 C C . VAL A 1 110 ? -1.712 23.363 -28.565 1.00 42.19 110 VAL A C 1
ATOM 856 O O . VAL A 1 110 ? -2.200 23.064 -27.479 1.00 42.19 110 VAL A O 1
ATOM 859 N N . SER A 1 111 ? -2.403 23.242 -29.696 1.00 40.25 111 SER A N 1
ATOM 860 C CA . SER A 1 111 ? -3.285 22.114 -29.908 1.00 40.25 111 SER A CA 1
ATOM 861 C C . SER A 1 111 ? -2.403 20.904 -29.650 1.00 40.25 111 SER A C 1
ATOM 863 O O . SER A 1 111 ? -1.665 20.467 -30.531 1.00 40.25 111 SER A O 1
ATOM 865 N N . ALA A 1 112 ? -2.385 20.463 -28.391 1.00 44.50 112 ALA A N 1
ATOM 866 C CA . ALA A 1 112 ? -1.747 19.247 -27.944 1.00 44.50 112 ALA A CA 1
ATOM 867 C C . ALA A 1 112 ? -2.510 18.113 -28.621 1.00 44.50 112 ALA A C 1
ATOM 869 O O . ALA A 1 112 ? -3.383 17.479 -28.034 1.00 44.50 112 ALA A O 1
ATOM 870 N N . GLN A 1 113 ? -2.234 17.910 -29.909 1.00 47.22 113 GLN A N 1
ATOM 871 C CA . GLN A 1 113 ? -2.452 16.624 -30.526 1.00 47.22 113 GLN A CA 1
ATOM 872 C C . GLN A 1 113 ? -1.692 15.657 -29.633 1.00 47.22 113 GLN A C 1
ATOM 874 O O . GLN A 1 113 ? -0.509 15.873 -29.358 1.00 47.22 113 GLN A O 1
ATOM 879 N N . ALA A 1 114 ? -2.406 14.682 -29.074 1.00 55.12 114 ALA A N 1
ATOM 880 C CA . ALA A 1 114 ? -1.783 13.637 -28.289 1.00 55.12 114 ALA A CA 1
ATOM 881 C C . ALA A 1 114 ? -0.658 13.060 -29.153 1.00 55.12 114 ALA A C 1
ATOM 883 O O . ALA A 1 114 ? -0.936 12.469 -30.196 1.00 55.12 114 ALA A O 1
ATOM 884 N N . VAL A 1 115 ? 0.598 13.332 -28.785 1.00 61.59 115 VAL A N 1
ATOM 885 C CA . VAL A 1 115 ? 1.741 12.742 -29.478 1.00 61.59 115 VAL A CA 1
ATOM 886 C C . VAL A 1 115 ? 1.549 11.244 -29.349 1.00 61.59 115 VAL A C 1
ATOM 888 O O . VAL A 1 115 ? 1.404 10.737 -28.234 1.00 61.59 115 VAL A O 1
ATOM 891 N N . ASP A 1 116 ? 1.486 10.567 -30.489 1.00 81.88 116 ASP A N 1
ATOM 892 C CA . ASP A 1 116 ? 1.344 9.123 -30.522 1.00 81.88 116 ASP A CA 1
ATOM 893 C C . ASP A 1 116 ? 2.491 8.498 -29.716 1.00 81.88 116 ASP A C 1
ATOM 895 O O . ASP A 1 116 ? 3.650 8.905 -29.835 1.00 81.88 116 ASP A O 1
ATOM 899 N N . GLU A 1 117 ? 2.184 7.551 -28.837 1.00 85.44 117 GLU A N 1
ATOM 900 C CA . GLU A 1 117 ? 3.152 7.052 -27.858 1.00 85.44 117 GLU A CA 1
ATOM 901 C C . GLU A 1 117 ? 4.428 6.484 -28.507 1.00 85.44 117 GLU A C 1
ATOM 903 O O . GLU A 1 117 ? 5.520 6.857 -28.069 1.00 85.44 117 GLU A O 1
ATOM 908 N N . PRO A 1 118 ? 4.357 5.664 -29.576 1.00 88.25 118 PRO A N 1
ATOM 909 C CA . PRO A 1 118 ? 5.541 5.235 -30.313 1.00 88.25 118 PRO A CA 1
ATOM 910 C C . PRO A 1 118 ? 6.374 6.403 -30.852 1.00 88.25 118 PRO A C 1
ATOM 912 O O . PRO A 1 118 ? 7.597 6.307 -30.949 1.00 88.25 118 PRO A O 1
ATOM 915 N N . GLN A 1 119 ? 5.751 7.525 -31.222 1.00 89.62 119 GLN A N 1
ATOM 916 C CA . GLN A 1 119 ? 6.478 8.726 -31.631 1.00 89.62 119 GLN A CA 1
ATOM 917 C C . GLN A 1 119 ? 7.166 9.394 -30.434 1.00 89.62 119 GLN A C 1
ATOM 919 O O . GLN A 1 119 ? 8.345 9.735 -30.534 1.00 89.62 119 GLN A O 1
ATOM 924 N N . ALA A 1 120 ? 6.474 9.532 -29.301 1.00 90.38 120 ALA A N 1
ATOM 925 C CA . ALA A 1 120 ? 7.052 10.087 -28.078 1.00 90.38 120 ALA A CA 1
ATOM 926 C C . ALA A 1 120 ? 8.249 9.255 -27.587 1.00 90.38 120 ALA A C 1
ATOM 928 O O . ALA A 1 120 ? 9.306 9.808 -27.284 1.00 90.38 120 ALA A O 1
ATOM 929 N N . LEU A 1 121 ? 8.118 7.925 -27.571 1.00 92.69 121 LEU A N 1
ATOM 930 C CA . LEU A 1 121 ? 9.198 7.022 -27.177 1.00 92.69 121 LEU A CA 1
ATOM 931 C C . LEU A 1 121 ? 10.385 7.100 -28.138 1.00 92.69 121 LEU A C 1
ATOM 933 O O . LEU A 1 121 ? 11.517 7.189 -27.669 1.00 92.69 121 LEU A O 1
ATOM 937 N N . ARG A 1 122 ? 10.149 7.157 -29.458 1.00 93.50 122 ARG A N 1
ATOM 938 C CA . ARG A 1 122 ? 11.222 7.369 -30.444 1.00 93.50 122 ARG A CA 1
ATOM 939 C C . ARG A 1 122 ? 11.988 8.663 -30.170 1.00 93.50 122 ARG A C 1
ATOM 941 O O . ARG A 1 122 ? 13.210 8.618 -30.056 1.00 93.50 122 ARG A O 1
ATOM 948 N N . LEU A 1 123 ? 11.289 9.782 -29.973 1.00 93.94 123 LEU A N 1
ATOM 949 C CA . LEU A 1 123 ? 11.914 11.074 -29.661 1.00 93.94 123 LEU A CA 1
ATOM 950 C C . LEU A 1 123 ? 12.747 11.022 -28.374 1.00 93.94 123 LEU A C 1
ATOM 952 O O . LEU A 1 123 ? 13.880 11.500 -28.362 1.00 93.94 123 LEU A O 1
ATOM 956 N N . LEU A 1 124 ? 12.218 10.409 -27.310 1.00 94.38 124 LEU A N 1
ATOM 957 C CA . LEU A 1 124 ? 12.934 10.258 -26.041 1.00 94.38 124 LEU A CA 1
ATOM 958 C C . LEU A 1 124 ? 14.174 9.368 -26.185 1.00 94.38 124 LEU A C 1
ATOM 960 O O . LEU A 1 124 ? 15.227 9.714 -25.654 1.00 94.38 124 LEU A O 1
ATOM 964 N N . THR A 1 125 ? 14.090 8.271 -26.946 1.00 95.06 125 THR A N 1
ATOM 965 C CA . THR A 1 125 ? 15.262 7.426 -27.222 1.00 95.06 125 THR A CA 1
ATOM 966 C C . THR A 1 125 ? 16.317 8.143 -28.056 1.00 95.06 125 THR A C 1
ATOM 968 O O . THR A 1 125 ? 17.498 8.035 -27.741 1.00 95.06 125 THR A O 1
ATOM 971 N N . SER A 1 126 ? 15.921 8.934 -29.057 1.00 94.12 126 SER A N 1
ATOM 972 C CA . SER A 1 126 ? 16.859 9.744 -29.840 1.00 94.12 126 SER A CA 1
ATOM 973 C C . SER A 1 126 ? 17.524 10.831 -28.995 1.00 94.12 126 SER A C 1
ATOM 975 O O . SER A 1 126 ? 18.725 11.048 -29.120 1.00 94.12 126 SER A O 1
ATOM 977 N N . ALA A 1 127 ? 16.774 11.491 -28.108 1.00 95.19 127 ALA A N 1
ATOM 978 C CA . ALA A 1 127 ? 17.336 12.470 -27.182 1.00 95.19 127 ALA A CA 1
ATOM 979 C C . ALA A 1 127 ? 18.338 11.817 -26.218 1.00 95.19 127 ALA A C 1
ATOM 981 O O . ALA A 1 127 ? 19.428 12.342 -26.011 1.00 95.19 127 ALA A O 1
ATOM 982 N N . LEU A 1 128 ? 17.996 10.650 -25.666 1.00 95.81 128 LEU A N 1
ATOM 983 C CA . LEU A 1 128 ? 18.873 9.905 -24.767 1.00 95.81 128 LEU A CA 1
ATOM 984 C C . LEU A 1 128 ? 20.157 9.432 -25.465 1.00 95.81 128 LEU A C 1
ATOM 986 O O . LEU A 1 128 ? 21.220 9.442 -24.849 1.00 95.81 128 LEU A O 1
ATOM 990 N N . ASP A 1 129 ? 20.080 9.066 -26.746 1.00 94.44 129 ASP A N 1
ATOM 991 C CA . ASP A 1 129 ? 21.240 8.646 -27.535 1.00 94.44 129 ASP A CA 1
ATOM 992 C C . ASP A 1 129 ? 22.268 9.777 -27.730 1.00 94.44 129 ASP A C 1
ATOM 994 O O . ASP A 1 129 ? 23.475 9.528 -27.685 1.00 94.44 129 ASP A O 1
ATOM 998 N N . GLN A 1 130 ? 21.796 11.024 -27.854 1.00 95.12 130 GLN A N 1
ATOM 999 C CA . GLN A 1 130 ? 22.624 12.221 -28.065 1.00 95.12 130 GLN A CA 1
ATOM 1000 C C . GLN A 1 130 ? 23.270 12.776 -26.785 1.00 95.12 130 GLN A C 1
ATOM 1002 O O . GLN A 1 130 ? 24.162 13.623 -26.856 1.00 95.12 130 GLN A O 1
ATOM 1007 N N . VAL A 1 131 ? 22.833 12.326 -25.610 1.00 95.06 131 VAL A N 1
ATOM 1008 C CA . VAL A 1 131 ? 23.295 12.841 -24.318 1.00 95.06 131 VAL A CA 1
ATOM 1009 C C . VAL A 1 131 ? 24.338 11.900 -23.720 1.00 95.06 131 VAL A C 1
ATOM 1011 O O . VAL A 1 131 ? 24.075 10.719 -23.510 1.00 95.06 131 VAL A O 1
ATOM 1014 N N . ASN A 1 132 ? 25.507 12.443 -23.366 1.00 93.88 132 ASN A N 1
ATOM 1015 C CA . ASN A 1 132 ? 26.580 11.698 -22.690 1.00 93.88 132 ASN A CA 1
ATOM 1016 C C . ASN A 1 132 ? 26.719 12.030 -21.196 1.00 93.88 132 ASN A C 1
ATOM 1018 O O . ASN A 1 132 ? 27.409 11.312 -20.479 1.00 93.88 132 ASN A O 1
ATOM 1022 N N . ASP A 1 133 ? 26.077 13.101 -20.720 1.00 96.19 133 ASP A N 1
ATOM 1023 C CA . ASP A 1 133 ? 26.089 13.480 -19.305 1.00 96.19 133 ASP A CA 1
ATOM 1024 C C . ASP A 1 133 ? 25.207 12.520 -18.477 1.00 96.19 133 ASP A C 1
ATOM 1026 O O . ASP A 1 133 ? 23.989 12.470 -18.703 1.00 96.19 133 ASP A O 1
ATOM 1030 N N . PRO A 1 134 ? 25.765 11.783 -17.494 1.00 95.88 134 PRO A N 1
ATOM 1031 C CA . PRO A 1 134 ? 25.006 10.822 -16.698 1.00 95.88 134 PRO A CA 1
ATOM 1032 C C . PRO A 1 134 ? 23.824 11.434 -15.945 1.00 95.88 134 PRO A C 1
ATOM 1034 O O . PRO A 1 134 ? 22.822 10.750 -15.731 1.00 95.88 134 PRO A O 1
ATOM 1037 N N . VAL A 1 135 ? 23.905 12.709 -15.545 1.00 95.75 135 VAL A N 1
ATOM 1038 C CA . VAL A 1 135 ? 22.809 13.387 -14.832 1.00 95.75 135 VAL A CA 1
ATOM 1039 C C . VAL A 1 135 ? 21.600 13.552 -15.753 1.00 95.75 135 VAL A C 1
ATOM 1041 O O . VAL A 1 135 ? 20.478 13.204 -15.377 1.00 95.75 135 VAL A O 1
ATOM 1044 N N . GLN A 1 136 ? 21.829 14.014 -16.982 1.00 96.56 136 GLN A N 1
ATOM 1045 C CA . GLN A 1 136 ? 20.783 14.164 -17.993 1.00 96.56 136 GLN A CA 1
ATOM 1046 C C . GLN A 1 136 ? 20.232 12.810 -18.460 1.00 96.56 136 GLN A C 1
ATOM 1048 O O . GLN A 1 136 ? 19.014 12.650 -18.539 1.00 96.56 136 GLN A O 1
ATOM 1053 N N . GLN A 1 137 ? 21.095 11.811 -18.686 1.00 97.50 137 GLN A N 1
ATOM 1054 C CA . GLN A 1 137 ? 20.662 10.444 -19.015 1.00 97.50 137 GLN A CA 1
ATOM 1055 C C . GLN A 1 137 ? 19.737 9.879 -17.934 1.00 97.50 137 GLN A C 1
ATOM 1057 O O . GLN A 1 137 ? 18.661 9.361 -18.224 1.00 97.50 137 GLN A O 1
ATOM 1062 N N . THR A 1 138 ? 20.131 10.036 -16.671 1.00 96.75 138 THR A N 1
ATOM 1063 C CA . THR A 1 138 ? 19.348 9.593 -15.515 1.00 96.75 138 THR A CA 1
ATOM 1064 C C . THR A 1 138 ? 17.988 10.292 -15.456 1.00 96.75 138 THR A C 1
ATOM 1066 O O . THR A 1 138 ? 16.976 9.645 -15.179 1.00 96.75 138 THR A O 1
ATOM 1069 N N . ALA A 1 139 ? 17.934 11.601 -15.721 1.00 95.81 139 ALA A N 1
ATOM 1070 C CA . ALA A 1 139 ? 16.682 12.354 -15.735 1.00 95.81 139 ALA A CA 1
ATOM 1071 C C . ALA A 1 139 ? 15.726 11.866 -16.838 1.00 95.81 139 ALA A C 1
ATOM 1073 O O . ALA A 1 139 ? 14.548 11.634 -16.560 1.00 95.81 139 ALA A O 1
ATOM 1074 N N . LEU A 1 140 ? 16.237 11.646 -18.054 1.00 96.69 140 LEU A N 1
ATOM 1075 C CA . LEU A 1 140 ? 15.458 11.120 -19.179 1.00 96.69 140 LEU A CA 1
ATOM 1076 C C . LEU A 1 140 ? 14.935 9.707 -18.894 1.00 96.69 140 LEU A C 1
ATOM 1078 O O . LEU A 1 140 ? 13.735 9.468 -19.011 1.00 96.69 140 LEU A O 1
ATOM 1082 N N . LEU A 1 141 ? 15.804 8.800 -18.439 1.00 96.88 141 LEU A N 1
ATOM 1083 C CA . LEU A 1 141 ? 15.435 7.422 -18.103 1.00 96.88 141 LEU A CA 1
ATOM 1084 C C . LEU A 1 141 ? 14.369 7.360 -16.996 1.00 96.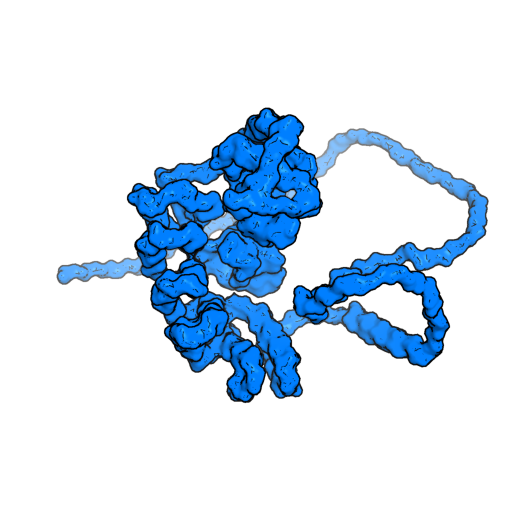88 141 LEU A C 1
ATOM 1086 O O . LEU A 1 141 ? 13.386 6.629 -17.125 1.00 96.88 141 LEU A O 1
ATOM 1090 N N . ARG A 1 142 ? 14.505 8.164 -15.928 1.00 94.88 142 ARG A N 1
ATOM 1091 C CA . ARG A 1 142 ? 13.468 8.269 -14.882 1.00 94.88 142 ARG A CA 1
ATOM 1092 C C . ARG A 1 142 ? 12.155 8.810 -15.430 1.00 94.88 142 ARG A C 1
ATOM 1094 O O . ARG A 1 142 ? 11.101 8.307 -15.053 1.00 94.88 142 ARG A O 1
ATOM 1101 N N . GLY A 1 143 ? 12.210 9.824 -16.293 1.00 92.75 143 GLY A N 1
ATOM 1102 C CA . GLY A 1 143 ? 11.025 10.390 -16.935 1.00 92.75 143 GLY A CA 1
ATOM 1103 C C . GLY A 1 143 ? 10.284 9.354 -17.781 1.00 92.75 143 GLY A C 1
ATOM 1104 O O . GLY A 1 143 ? 9.069 9.216 -17.653 1.00 92.75 143 GLY A O 1
ATOM 1105 N N . MET A 1 144 ? 11.022 8.571 -18.575 1.00 94.50 144 MET A N 1
ATOM 1106 C CA . MET A 1 144 ? 10.473 7.465 -19.365 1.00 94.50 144 MET A CA 1
ATOM 1107 C C . MET A 1 144 ? 9.807 6.411 -18.473 1.00 94.50 144 MET A C 1
ATOM 1109 O O . MET A 1 144 ? 8.648 6.070 -18.699 1.00 94.50 144 MET A O 1
ATOM 1113 N N . LEU A 1 145 ? 10.486 5.950 -17.416 1.00 91.25 145 LEU A N 1
ATOM 1114 C CA . LEU A 1 145 ? 9.922 4.987 -16.460 1.00 91.25 145 LEU A CA 1
ATOM 1115 C C . LEU A 1 145 ? 8.666 5.518 -15.760 1.00 91.25 145 LEU A C 1
ATOM 1117 O O . LEU A 1 145 ? 7.679 4.799 -15.635 1.00 91.25 145 LEU A O 1
ATOM 1121 N N . ALA A 1 146 ? 8.671 6.783 -15.334 1.00 87.44 146 ALA A N 1
ATOM 1122 C CA . ALA A 1 146 ? 7.511 7.405 -14.705 1.00 87.44 146 ALA A CA 1
ATOM 1123 C C . ALA A 1 146 ? 6.315 7.499 -15.669 1.00 87.44 146 ALA A C 1
ATOM 1125 O O . ALA A 1 146 ? 5.184 7.221 -15.268 1.00 87.44 146 ALA A O 1
ATOM 1126 N N . GLY A 1 147 ? 6.560 7.845 -16.938 1.00 87.25 147 GLY A N 1
ATOM 1127 C CA . GLY A 1 147 ? 5.531 7.892 -17.981 1.00 87.25 147 GLY A CA 1
ATOM 1128 C C . GLY A 1 147 ? 4.969 6.515 -18.345 1.00 87.25 147 GLY A C 1
ATOM 1129 O O . GLY A 1 147 ? 3.787 6.394 -18.664 1.00 87.25 147 GLY A O 1
ATOM 1130 N N . LEU A 1 148 ? 5.792 5.470 -18.237 1.00 89.69 148 LEU A N 1
ATOM 1131 C CA . LEU A 1 148 ? 5.415 4.082 -18.505 1.00 89.69 148 LEU A CA 1
ATOM 1132 C C . LEU A 1 148 ? 4.990 3.304 -17.248 1.00 89.69 148 LEU A C 1
ATOM 1134 O O . LEU A 1 148 ? 4.774 2.095 -17.318 1.00 89.69 148 LEU A O 1
ATOM 1138 N N . ALA A 1 149 ? 4.833 3.961 -16.097 1.00 84.19 149 ALA A N 1
ATOM 1139 C CA . ALA A 1 149 ? 4.510 3.284 -14.845 1.00 84.19 149 ALA A CA 1
ATOM 1140 C C . ALA A 1 149 ? 3.225 2.434 -14.957 1.00 84.19 149 ALA A C 1
ATOM 1142 O O . ALA A 1 149 ? 2.170 2.908 -15.387 1.00 84.19 149 ALA A O 1
ATOM 1143 N N . GLY A 1 150 ? 3.321 1.162 -14.553 1.00 81.88 150 GLY A N 1
ATOM 1144 C CA . GLY A 1 150 ? 2.232 0.178 -14.622 1.00 81.88 150 GLY A CA 1
ATOM 1145 C C . GLY A 1 150 ? 1.958 -0.409 -16.016 1.00 81.88 150 GLY A C 1
ATOM 1146 O O . GLY A 1 150 ? 1.089 -1.275 -16.144 1.00 81.88 150 GLY A O 1
ATOM 1147 N N . ARG A 1 151 ? 2.671 0.033 -17.061 1.00 85.62 151 ARG A N 1
ATOM 1148 C CA . ARG A 1 151 ? 2.556 -0.500 -18.427 1.00 85.62 151 ARG A CA 1
ATOM 1149 C C . ARG A 1 151 ? 3.258 -1.851 -18.549 1.00 85.62 151 ARG A C 1
ATOM 1151 O O . ARG A 1 151 ? 4.274 -2.082 -17.909 1.00 85.62 151 ARG A O 1
ATOM 1158 N N . ARG A 1 152 ? 2.677 -2.745 -19.356 1.00 80.44 152 ARG A N 1
ATOM 1159 C CA . ARG A 1 152 ? 3.098 -4.156 -19.484 1.00 80.44 152 ARG A CA 1
ATOM 1160 C C . ARG A 1 152 ? 3.280 -4.643 -20.926 1.00 80.44 152 ARG A C 1
ATOM 1162 O O . ARG A 1 152 ? 3.872 -5.688 -21.131 1.00 80.44 152 ARG A O 1
ATOM 1169 N N . ASP A 1 153 ? 2.805 -3.867 -21.900 1.00 79.06 153 ASP A N 1
ATOM 1170 C CA . ASP A 1 153 ? 2.772 -4.228 -23.325 1.00 79.06 153 ASP A CA 1
ATOM 1171 C C . ASP A 1 153 ? 3.344 -3.075 -24.167 1.00 79.06 153 ASP A C 1
ATOM 1173 O O . ASP A 1 153 ? 2.706 -2.575 -25.094 1.00 79.06 153 ASP A O 1
ATOM 1177 N N . VAL A 1 154 ? 4.490 -2.533 -23.752 1.00 88.19 154 VAL A N 1
ATOM 1178 C CA . VAL A 1 154 ? 5.097 -1.381 -24.429 1.00 88.19 154 VAL A CA 1
ATOM 1179 C C . VAL A 1 154 ? 6.030 -1.893 -25.513 1.00 88.19 154 VAL A C 1
ATOM 1181 O O . VAL A 1 154 ? 6.978 -2.615 -25.222 1.00 88.19 154 VAL A O 1
ATOM 1184 N N . THR A 1 155 ? 5.778 -1.515 -26.765 1.00 89.56 155 THR A N 1
ATOM 1185 C CA . THR A 1 155 ? 6.688 -1.853 -27.864 1.00 89.56 155 THR A CA 1
ATOM 1186 C C . THR A 1 155 ? 7.967 -1.016 -27.739 1.00 89.56 155 THR A C 1
ATOM 1188 O O . THR A 1 155 ? 7.864 0.216 -27.705 1.00 89.56 155 THR A O 1
ATOM 1191 N N . PRO A 1 156 ? 9.161 -1.634 -27.654 1.00 92.06 156 PRO A N 1
ATOM 1192 C CA . PRO A 1 156 ? 10.409 -0.882 -27.636 1.00 92.06 156 PRO A CA 1
ATOM 1193 C C . PRO A 1 156 ? 10.592 -0.106 -28.944 1.00 92.06 156 PRO A C 1
ATOM 1195 O O . PRO A 1 156 ? 10.302 -0.638 -30.015 1.00 92.06 156 PRO A O 1
ATOM 1198 N N . PRO A 1 157 ? 11.133 1.121 -28.896 1.00 93.88 157 PRO A N 1
ATOM 1199 C CA . PRO A 1 157 ? 11.644 1.781 -30.093 1.00 93.88 157 PRO A CA 1
ATOM 1200 C C . PRO A 1 157 ? 12.762 0.957 -30.744 1.00 93.88 157 PRO A C 1
ATOM 1202 O O . PRO A 1 157 ? 13.594 0.399 -30.032 1.00 93.88 157 PRO A O 1
ATOM 1205 N N . ASP A 1 158 ? 12.852 0.953 -32.078 1.00 92.12 158 ASP A N 1
ATOM 1206 C CA . ASP A 1 158 ? 13.841 0.150 -32.827 1.00 92.12 158 ASP A CA 1
ATOM 1207 C C . ASP A 1 158 ? 15.293 0.375 -32.358 1.00 92.12 158 ASP A C 1
ATOM 1209 O O . ASP A 1 158 ? 16.100 -0.551 -32.299 1.00 92.12 158 ASP A O 1
ATOM 1213 N N . ALA A 1 159 ? 15.628 1.609 -31.965 1.00 93.44 159 ALA A N 1
ATOM 1214 C CA . ALA A 1 159 ? 16.958 1.978 -31.478 1.00 93.44 159 ALA A CA 1
ATOM 1215 C C . ALA A 1 159 ? 17.247 1.528 -30.031 1.00 93.44 159 ALA A C 1
ATOM 1217 O O . ALA A 1 159 ? 18.395 1.601 -29.583 1.00 93.44 159 ALA A O 1
ATOM 1218 N N . TRP A 1 160 ? 16.233 1.075 -29.283 1.00 95.50 160 TRP A N 1
ATOM 1219 C CA . TRP A 1 160 ? 16.354 0.800 -27.851 1.00 95.50 160 TRP A CA 1
ATOM 1220 C C . TRP A 1 160 ? 17.382 -0.286 -27.550 1.00 95.50 160 TRP A C 1
ATOM 1222 O O . TRP A 1 160 ? 18.198 -0.095 -26.658 1.00 95.50 160 TRP A O 1
ATOM 1232 N N . ALA A 1 161 ? 17.400 -1.391 -28.298 1.00 93.88 161 ALA A N 1
ATOM 1233 C CA . ALA A 1 161 ? 18.303 -2.508 -28.012 1.00 93.88 161 ALA A CA 1
ATOM 1234 C C . ALA A 1 161 ? 19.786 -2.092 -28.063 1.00 93.88 161 ALA A C 1
ATOM 1236 O O . ALA A 1 161 ? 20.561 -2.395 -27.153 1.00 93.88 161 ALA A O 1
ATOM 1237 N N . ALA A 1 162 ? 20.176 -1.339 -29.097 1.00 94.69 162 ALA A N 1
ATOM 1238 C CA . ALA A 1 162 ? 21.539 -0.831 -29.239 1.00 94.69 162 ALA A CA 1
ATOM 1239 C C . ALA A 1 162 ? 21.879 0.199 -28.149 1.00 94.69 162 ALA A C 1
ATOM 1241 O O . ALA A 1 162 ? 22.956 0.145 -27.547 1.00 94.69 162 ALA A O 1
ATOM 1242 N N . LEU A 1 163 ? 20.942 1.106 -27.854 1.00 95.94 163 LEU A N 1
ATOM 1243 C CA . LEU A 1 163 ? 21.108 2.117 -26.815 1.00 95.94 163 LEU A CA 1
ATOM 1244 C C . LEU A 1 163 ? 21.237 1.483 -25.423 1.00 95.94 163 LEU A C 1
ATOM 1246 O O . LEU A 1 163 ? 22.152 1.822 -24.677 1.00 95.94 163 LEU A O 1
ATOM 1250 N N . ALA A 1 164 ? 20.383 0.517 -25.093 1.00 95.75 164 ALA A N 1
ATOM 1251 C CA . ALA A 1 164 ? 20.399 -0.196 -23.824 1.00 95.75 164 ALA A CA 1
ATOM 1252 C C . ALA A 1 164 ? 21.703 -0.979 -23.626 1.00 95.75 164 ALA A C 1
ATOM 1254 O O . ALA A 1 164 ? 22.287 -0.932 -22.544 1.00 95.75 164 ALA A O 1
ATOM 1255 N N . ALA A 1 165 ? 22.225 -1.624 -24.675 1.00 94.69 165 ALA A N 1
ATOM 1256 C CA . ALA A 1 165 ? 23.519 -2.306 -24.620 1.00 94.69 165 ALA A CA 1
ATOM 1257 C C . ALA A 1 165 ? 24.689 -1.346 -24.331 1.00 94.69 165 ALA A C 1
ATOM 1259 O O . ALA A 1 165 ? 25.653 -1.726 -23.661 1.00 94.69 165 ALA A O 1
ATOM 1260 N N . ARG A 1 166 ? 24.613 -0.099 -24.816 1.00 95.69 166 ARG A N 1
ATOM 1261 C CA . ARG A 1 166 ? 25.598 0.957 -24.536 1.00 95.69 166 ARG A CA 1
ATOM 1262 C C . ARG A 1 166 ? 25.443 1.511 -23.120 1.00 95.69 166 ARG A C 1
ATOM 1264 O O . ARG A 1 166 ? 26.415 1.538 -22.370 1.00 95.69 166 ARG A O 1
ATOM 1271 N N . LEU A 1 167 ? 24.232 1.908 -22.734 1.00 96.12 167 LEU A N 1
ATOM 1272 C CA . LEU A 1 167 ? 23.944 2.482 -21.414 1.00 96.12 167 LEU A CA 1
ATOM 1273 C C . LEU A 1 167 ? 24.130 1.470 -20.276 1.00 96.12 167 LEU A C 1
ATOM 1275 O O . LEU A 1 167 ? 24.574 1.842 -19.192 1.00 96.12 167 LEU A O 1
ATOM 1279 N N . GLY A 1 168 ? 23.895 0.182 -20.534 1.00 93.25 168 GLY A N 1
ATOM 1280 C CA . GLY A 1 168 ? 24.183 -0.911 -19.603 1.00 93.25 168 GLY A CA 1
ATOM 1281 C C . GLY A 1 168 ? 25.671 -1.070 -19.267 1.00 93.25 168 GLY A C 1
ATOM 1282 O O . GLY A 1 168 ? 25.997 -1.693 -18.261 1.00 93.25 168 GLY A O 1
ATOM 1283 N N . LYS A 1 169 ? 26.572 -0.470 -20.057 1.00 94.69 169 LYS A N 1
ATOM 1284 C CA . LYS A 1 169 ? 28.024 -0.408 -19.805 1.00 94.69 169 LYS A CA 1
ATOM 1285 C C . LYS A 1 169 ? 28.481 0.940 -19.238 1.00 94.69 169 LYS A C 1
ATOM 1287 O O . LYS A 1 169 ? 29.678 1.164 -19.118 1.00 94.69 169 LYS A O 1
ATOM 1292 N N . SER A 1 170 ? 27.557 1.851 -18.924 1.00 95.69 170 SER A N 1
ATOM 1293 C CA . SER A 1 170 ? 27.891 3.147 -18.323 1.00 95.69 170 SER A CA 1
ATOM 1294 C C . SER A 1 170 ? 28.631 2.955 -17.000 1.00 95.69 170 SER A C 1
ATOM 1296 O O . SER A 1 170 ? 28.258 2.084 -16.221 1.00 95.69 170 SER A O 1
ATOM 1298 N N . GLU A 1 171 ? 29.613 3.803 -16.694 1.00 94.75 171 GLU A N 1
ATOM 1299 C CA . GLU A 1 171 ? 30.276 3.843 -15.379 1.00 94.75 171 GLU A CA 1
ATOM 1300 C C . GLU A 1 171 ? 29.291 4.223 -14.257 1.00 94.75 171 GLU A C 1
ATOM 1302 O O . GLU A 1 171 ? 29.430 3.805 -13.104 1.00 94.75 171 GLU A O 1
ATOM 1307 N N . ASN A 1 172 ? 28.223 4.957 -14.593 1.00 95.31 172 ASN A N 1
ATOM 1308 C CA . ASN A 1 172 ? 27.212 5.379 -13.635 1.00 95.31 172 ASN A CA 1
ATOM 1309 C C . ASN A 1 172 ? 26.217 4.246 -13.322 1.00 95.31 172 ASN A C 1
ATOM 1311 O O . ASN A 1 172 ? 25.436 3.821 -14.177 1.00 95.31 172 ASN A O 1
ATOM 1315 N N . ALA A 1 173 ? 26.193 3.806 -12.061 1.00 91.56 173 ALA A N 1
ATOM 1316 C CA . ALA A 1 173 ? 25.315 2.732 -11.600 1.00 91.56 173 ALA A CA 1
ATOM 1317 C C . ALA A 1 173 ? 23.816 3.030 -11.790 1.00 91.56 173 ALA A C 1
ATOM 1319 O O . ALA A 1 173 ? 23.063 2.126 -12.143 1.00 91.56 173 ALA A O 1
ATOM 1320 N N . GLN A 1 174 ? 23.380 4.285 -11.624 1.00 92.62 174 GLN A N 1
ATOM 1321 C CA . GLN A 1 174 ? 21.973 4.662 -11.808 1.00 92.62 174 GLN A CA 1
ATOM 1322 C C . GLN A 1 174 ? 21.548 4.588 -13.276 1.00 92.62 174 GLN A C 1
ATOM 1324 O O . GLN A 1 174 ? 20.428 4.173 -13.560 1.00 92.62 174 GLN A O 1
ATOM 1329 N N . VAL A 1 175 ? 22.433 4.946 -14.212 1.00 96.25 175 VAL A N 1
ATOM 1330 C CA . VAL A 1 175 ? 22.158 4.810 -15.652 1.00 96.25 175 VAL A CA 1
ATOM 1331 C C . VAL A 1 175 ? 21.978 3.338 -16.019 1.00 96.25 175 VAL A C 1
ATOM 1333 O O . VAL A 1 175 ? 20.988 2.998 -16.668 1.00 96.25 175 VAL A O 1
ATOM 1336 N N . ARG A 1 176 ? 22.881 2.457 -15.560 1.00 94.06 176 ARG A N 1
ATOM 1337 C CA . ARG A 1 176 ? 22.768 1.005 -15.796 1.00 94.06 176 ARG A CA 1
ATOM 1338 C C . ARG A 1 176 ? 21.459 0.443 -15.234 1.00 94.06 176 ARG A C 1
ATOM 1340 O O . ARG A 1 176 ? 20.741 -0.263 -15.936 1.00 94.06 176 ARG A O 1
ATOM 1347 N N . GLU A 1 177 ? 21.134 0.812 -13.999 1.00 90.56 177 GLU A N 1
ATOM 1348 C CA . GLU A 1 177 ? 19.929 0.374 -13.290 1.00 90.56 177 GLU A CA 1
ATOM 1349 C C . GLU A 1 177 ? 18.642 0.789 -14.015 1.00 90.56 177 GLU A C 1
ATOM 1351 O O . GLU A 1 177 ? 17.809 -0.052 -14.349 1.00 90.56 177 GLU A O 1
ATOM 1356 N N . LEU A 1 178 ? 18.480 2.084 -14.306 1.00 94.44 178 LEU A N 1
ATOM 1357 C CA . LEU A 1 178 ? 17.269 2.594 -14.953 1.00 94.44 178 LEU A CA 1
ATOM 1358 C C . LEU A 1 178 ? 17.121 2.059 -16.383 1.00 94.44 178 LEU A C 1
ATOM 1360 O O . LEU A 1 178 ? 16.005 1.830 -16.841 1.00 94.44 178 LEU A O 1
ATOM 1364 N N . THR A 1 179 ? 18.239 1.818 -17.072 1.00 95.56 179 THR A N 1
ATOM 1365 C CA . THR A 1 179 ? 18.242 1.154 -18.382 1.00 95.56 179 THR A CA 1
ATOM 1366 C C . THR A 1 179 ? 17.729 -0.282 -18.274 1.00 95.56 179 THR A C 1
ATOM 1368 O O . THR A 1 179 ? 16.934 -0.703 -19.114 1.00 95.56 179 THR A O 1
ATOM 1371 N N . SER A 1 180 ? 18.135 -1.033 -17.240 1.00 92.44 180 SER A N 1
ATOM 1372 C CA . SER A 1 180 ? 17.634 -2.395 -17.012 1.00 92.44 180 SER A CA 1
ATOM 1373 C C . SER A 1 180 ? 16.132 -2.391 -16.734 1.00 92.44 180 SER A C 1
ATOM 1375 O O . SER A 1 180 ? 15.398 -3.090 -17.426 1.00 92.44 180 SER A O 1
ATOM 1377 N N . GLN A 1 181 ? 15.662 -1.538 -15.819 1.00 91.31 181 GLN A N 1
ATOM 1378 C CA . GLN A 1 181 ? 14.234 -1.423 -15.491 1.00 91.31 181 GLN A CA 1
ATOM 1379 C C . GLN A 1 181 ? 13.392 -1.044 -16.715 1.00 91.31 181 GLN A C 1
ATOM 1381 O O . GLN A 1 181 ? 12.321 -1.597 -16.945 1.00 91.31 181 GLN A O 1
ATOM 1386 N N . LEU A 1 182 ? 13.877 -0.114 -17.539 1.00 94.12 182 LEU A N 1
ATOM 1387 C CA . LEU A 1 182 ? 13.159 0.292 -18.742 1.00 94.12 182 LEU A CA 1
ATOM 1388 C C . LEU A 1 182 ? 13.162 -0.820 -19.804 1.00 94.12 182 LEU A C 1
ATOM 1390 O O . LEU A 1 182 ? 12.164 -1.014 -20.493 1.00 94.12 182 LEU A O 1
ATOM 1394 N N . SER A 1 183 ? 14.236 -1.609 -19.880 1.00 94.31 183 SER A N 1
ATOM 1395 C CA . SER A 1 183 ? 14.283 -2.802 -20.733 1.00 94.31 183 SER A CA 1
ATOM 1396 C C . SER A 1 183 ? 13.294 -3.876 -20.267 1.00 94.31 183 SER A C 1
ATOM 1398 O O . SER A 1 183 ? 12.646 -4.491 -21.108 1.00 94.31 183 SER A O 1
ATOM 1400 N N . GLU A 1 184 ? 13.096 -4.057 -18.956 1.00 92.19 184 GLU A N 1
ATOM 1401 C CA . GLU A 1 184 ? 12.047 -4.940 -18.414 1.00 92.19 184 GLU A CA 1
ATOM 1402 C C . GLU A 1 184 ? 10.644 -4.479 -18.842 1.00 92.19 184 GLU A C 1
ATOM 1404 O O . GLU A 1 184 ? 9.833 -5.298 -19.270 1.00 92.19 184 GLU A O 1
ATOM 1409 N N . VAL A 1 185 ? 10.365 -3.169 -18.795 1.00 92.00 185 VAL A N 1
ATOM 1410 C CA . VAL A 1 185 ? 9.086 -2.588 -19.258 1.00 92.00 185 VAL A CA 1
ATOM 1411 C C . VAL A 1 185 ? 8.846 -2.841 -20.749 1.00 92.00 185 VAL A C 1
ATOM 1413 O O . VAL A 1 185 ? 7.706 -3.051 -21.163 1.00 92.00 185 VAL A O 1
ATOM 1416 N N . PHE A 1 186 ? 9.911 -2.846 -21.550 1.00 92.81 186 PHE A N 1
ATOM 1417 C CA . PHE A 1 186 ? 9.859 -3.184 -22.972 1.00 92.81 186 PHE A CA 1
ATOM 1418 C C . PHE A 1 186 ? 9.872 -4.695 -23.264 1.00 92.81 186 PHE A C 1
ATOM 1420 O O . PHE A 1 186 ? 9.879 -5.087 -24.430 1.00 92.81 186 PHE A O 1
ATOM 1427 N N . GLY A 1 187 ? 9.863 -5.547 -22.234 1.00 88.75 187 GLY A N 1
ATOM 1428 C CA . GLY A 1 187 ? 9.783 -6.999 -22.388 1.00 88.75 187 GLY A CA 1
ATOM 1429 C C . GLY A 1 187 ? 11.116 -7.696 -22.676 1.00 88.75 187 GLY A C 1
ATOM 1430 O O . GLY A 1 187 ? 11.113 -8.799 -23.213 1.00 88.75 187 GLY A O 1
ATOM 1431 N N . ASP A 1 188 ? 12.258 -7.093 -22.329 1.00 90.50 188 ASP A N 1
ATOM 1432 C CA . ASP A 1 188 ? 13.564 -7.752 -22.433 1.00 90.50 188 ASP A CA 1
ATOM 1433 C C . ASP A 1 188 ? 13.655 -8.928 -21.436 1.00 90.50 188 ASP A C 1
ATOM 1435 O O . ASP A 1 188 ? 13.708 -8.752 -20.210 1.00 90.50 188 ASP A O 1
ATOM 1439 N N . GLU A 1 189 ? 13.685 -10.153 -21.968 1.00 89.19 189 GLU A N 1
ATOM 1440 C CA . GLU A 1 189 ? 13.777 -11.387 -21.179 1.00 89.19 189 GLU A CA 1
ATOM 1441 C C . GLU A 1 189 ? 15.079 -11.472 -20.373 1.00 89.19 189 GLU A C 1
ATOM 1443 O O . GLU A 1 189 ? 15.083 -11.950 -19.238 1.00 89.19 189 GLU A O 1
ATOM 1448 N N . SER A 1 190 ? 16.188 -10.964 -20.915 1.00 88.94 190 SER A N 1
ATOM 1449 C CA . SER A 1 190 ? 17.478 -10.958 -20.224 1.00 88.94 190 SER A CA 1
ATOM 1450 C C . SER A 1 190 ? 17.461 -10.002 -19.031 1.00 88.94 190 SER A C 1
ATOM 1452 O O . SER A 1 190 ? 18.003 -10.327 -17.974 1.00 88.94 190 SER A O 1
ATOM 1454 N N . ALA A 1 191 ? 16.819 -8.838 -19.178 1.00 90.69 191 ALA A N 1
ATOM 1455 C CA . ALA A 1 191 ? 16.634 -7.877 -18.096 1.00 90.69 191 ALA A CA 1
ATOM 1456 C C . ALA A 1 191 ? 15.730 -8.456 -17.007 1.00 90.69 191 ALA A C 1
ATOM 1458 O O . ALA A 1 191 ? 16.089 -8.435 -15.830 1.00 90.69 191 ALA A O 1
ATOM 1459 N N . THR A 1 192 ? 14.638 -9.101 -17.418 1.00 92.19 192 THR A N 1
ATOM 1460 C CA . THR A 1 192 ? 13.739 -9.827 -16.516 1.00 92.19 192 THR A CA 1
ATOM 1461 C C . THR A 1 192 ? 14.489 -10.901 -15.726 1.00 92.19 192 THR A C 1
ATOM 1463 O O . THR A 1 192 ? 14.368 -10.973 -14.502 1.00 92.19 192 THR A O 1
ATOM 1466 N N . GLN A 1 193 ? 15.320 -11.708 -16.390 1.00 93.69 193 GLN A N 1
ATOM 1467 C CA . GLN A 1 193 ? 16.085 -12.760 -15.727 1.00 93.69 193 GLN A CA 1
ATOM 1468 C C . GLN A 1 193 ? 17.126 -12.194 -14.751 1.00 93.69 193 GLN A C 1
ATOM 1470 O O . GLN A 1 193 ? 17.287 -12.737 -13.658 1.00 93.69 193 GLN A O 1
ATOM 1475 N N . ARG A 1 194 ? 17.787 -11.078 -15.091 1.00 92.94 194 ARG A N 1
ATOM 1476 C CA . ARG A 1 194 ? 1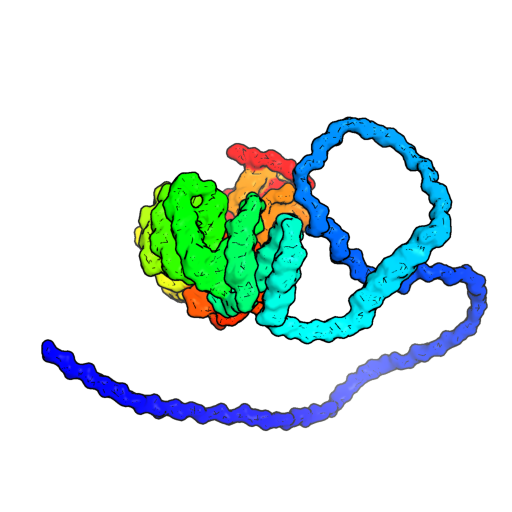8.692 -10.374 -14.164 1.00 92.94 194 ARG A CA 1
ATOM 1477 C C . ARG A 1 194 ? 17.956 -9.889 -12.917 1.00 92.94 194 ARG A C 1
ATOM 1479 O O . ARG A 1 194 ? 18.458 -10.100 -11.816 1.00 92.94 194 ARG A O 1
ATOM 1486 N N . ALA A 1 195 ? 16.767 -9.306 -13.064 1.00 94.00 195 ALA A N 1
ATOM 1487 C CA . ALA A 1 195 ? 15.952 -8.873 -11.930 1.00 94.00 195 ALA A CA 1
ATOM 1488 C C . ALA A 1 195 ? 15.507 -10.058 -11.051 1.00 94.00 195 ALA A C 1
ATOM 1490 O O . ALA A 1 195 ? 15.603 -9.992 -9.825 1.00 94.00 195 ALA A O 1
ATOM 1491 N N . LEU A 1 196 ? 15.096 -11.181 -11.652 1.00 95.62 196 LEU A N 1
ATOM 1492 C CA . LEU A 1 196 ? 14.754 -12.404 -10.913 1.00 95.62 196 LEU A CA 1
ATOM 1493 C C . LEU A 1 196 ? 15.952 -12.970 -10.138 1.00 95.62 196 LEU A C 1
ATOM 1495 O O . LEU A 1 196 ? 15.784 -13.421 -9.002 1.00 95.62 196 LEU A O 1
ATOM 1499 N N . SER A 1 197 ? 17.147 -12.949 -10.733 1.00 95.75 197 SER A N 1
ATOM 1500 C CA . SER A 1 197 ? 18.390 -13.352 -10.069 1.00 95.75 197 SER A CA 1
ATOM 1501 C C . SER A 1 197 ? 18.771 -12.393 -8.940 1.00 95.75 197 SER A C 1
ATOM 1503 O O . SER A 1 197 ? 19.100 -12.858 -7.854 1.00 95.75 197 SER A O 1
ATOM 1505 N N . MET A 1 198 ? 18.640 -11.078 -9.152 1.00 95.75 198 MET A N 1
ATOM 1506 C CA . MET A 1 198 ? 18.885 -10.050 -8.133 1.00 95.75 198 MET A CA 1
ATOM 1507 C C . MET A 1 198 ? 18.033 -10.293 -6.883 1.00 95.75 198 MET A C 1
ATOM 1509 O O . MET A 1 198 ? 18.552 -10.307 -5.777 1.00 95.75 198 MET A O 1
ATOM 1513 N N . ILE A 1 199 ? 16.734 -10.575 -7.036 1.00 97.00 199 ILE A N 1
ATOM 1514 C CA . ILE A 1 199 ? 15.833 -10.843 -5.899 1.00 97.00 199 ILE A CA 1
ATOM 1515 C C . ILE A 1 199 ? 16.314 -12.034 -5.047 1.00 97.00 199 ILE A C 1
ATOM 1517 O O . ILE A 1 199 ? 16.184 -12.014 -3.818 1.00 97.00 199 ILE A O 1
ATOM 1521 N N . GLN A 1 200 ? 16.864 -13.067 -5.689 1.00 95.69 200 GLN A N 1
ATOM 1522 C CA . GLN A 1 200 ? 17.308 -14.306 -5.042 1.00 95.69 200 GLN A CA 1
ATOM 1523 C C . GLN A 1 200 ? 18.710 -14.208 -4.429 1.00 95.69 200 GLN A C 1
ATOM 1525 O O . GLN A 1 200 ? 19.025 -14.973 -3.516 1.00 95.69 200 GLN A O 1
ATOM 1530 N N . ASP A 1 201 ? 19.541 -13.280 -4.901 1.00 96.06 201 ASP A N 1
ATOM 1531 C CA . ASP A 1 201 ? 20.898 -13.095 -4.403 1.00 96.06 201 ASP A CA 1
ATOM 1532 C C . ASP A 1 201 ? 20.889 -12.478 -2.999 1.00 96.06 201 ASP A C 1
ATOM 1534 O O . ASP A 1 201 ? 20.687 -11.282 -2.812 1.00 96.06 201 ASP A O 1
ATOM 1538 N N . ARG A 1 202 ? 21.132 -13.309 -1.984 1.00 95.44 202 ARG A N 1
ATOM 1539 C CA . ARG A 1 202 ? 21.191 -12.875 -0.580 1.00 95.44 202 ARG A CA 1
ATOM 1540 C C . ARG A 1 202 ? 22.421 -12.032 -0.244 1.00 95.44 202 ARG A C 1
ATOM 1542 O O . ARG A 1 202 ? 22.438 -11.434 0.828 1.00 95.44 202 ARG A O 1
ATOM 1549 N N . SER A 1 203 ? 23.431 -12.011 -1.112 1.00 95.44 203 SER A N 1
ATOM 1550 C CA . SER A 1 203 ? 24.630 -11.184 -0.947 1.00 95.44 203 SER A CA 1
ATOM 1551 C C . SER A 1 203 ? 24.478 -9.786 -1.549 1.00 95.44 203 SER A C 1
ATOM 1553 O O . SER A 1 203 ? 25.252 -8.893 -1.209 1.00 95.44 203 SER A O 1
ATOM 1555 N N . ALA A 1 204 ? 23.468 -9.584 -2.401 1.00 94.75 204 ALA A N 1
ATOM 1556 C CA . ALA A 1 204 ? 23.170 -8.292 -2.995 1.00 94.75 204 ALA A CA 1
ATOM 1557 C C . ALA A 1 204 ? 22.606 -7.295 -1.971 1.00 94.75 204 ALA A C 1
ATOM 1559 O O . ALA A 1 204 ? 21.988 -7.667 -0.966 1.00 94.75 204 ALA A O 1
ATOM 1560 N N . ASP A 1 205 ? 22.773 -6.005 -2.267 1.00 95.00 205 ASP A N 1
ATOM 1561 C CA . ASP A 1 205 ? 22.210 -4.930 -1.459 1.00 95.00 205 ASP A CA 1
ATOM 1562 C C . ASP A 1 205 ? 20.677 -5.044 -1.376 1.00 95.00 205 ASP A C 1
ATOM 1564 O O . ASP A 1 205 ? 19.977 -5.250 -2.371 1.00 95.00 205 ASP A O 1
ATOM 1568 N N . VAL A 1 206 ? 20.126 -4.899 -0.169 1.00 96.00 206 VAL A N 1
ATOM 1569 C CA . VAL A 1 206 ? 18.684 -5.058 0.076 1.00 96.00 206 VAL A CA 1
ATOM 1570 C C . VAL A 1 206 ? 17.857 -4.057 -0.734 1.00 96.00 206 VAL A C 1
ATOM 1572 O O . VAL A 1 206 ? 16.756 -4.396 -1.176 1.00 96.00 206 VAL A O 1
ATOM 1575 N N . ALA A 1 207 ? 18.346 -2.832 -0.937 1.00 93.06 207 ALA A N 1
ATOM 1576 C CA . ALA A 1 207 ? 17.642 -1.840 -1.735 1.00 93.06 207 ALA A CA 1
ATOM 1577 C C . ALA A 1 207 ? 17.579 -2.260 -3.209 1.00 93.06 207 ALA A C 1
ATOM 1579 O O . ALA A 1 207 ? 16.554 -2.026 -3.847 1.00 93.06 207 ALA A O 1
ATOM 1580 N N . ASP A 1 208 ? 18.618 -2.906 -3.736 1.00 91.12 208 ASP A N 1
ATOM 1581 C CA . ASP A 1 208 ? 18.662 -3.409 -5.114 1.00 91.12 208 ASP A CA 1
ATOM 1582 C C . ASP A 1 208 ? 17.676 -4.567 -5.303 1.00 91.12 208 ASP A C 1
ATOM 1584 O O . ASP A 1 208 ? 16.822 -4.529 -6.194 1.00 91.12 208 ASP A O 1
ATOM 1588 N N . ARG A 1 209 ? 17.689 -5.536 -4.377 1.00 96.56 209 ARG A N 1
ATOM 1589 C CA . ARG A 1 209 ? 16.720 -6.647 -4.331 1.00 96.56 209 ARG A CA 1
ATOM 1590 C C . ARG A 1 209 ? 15.282 -6.141 -4.273 1.00 96.56 209 ARG A C 1
ATOM 1592 O O . ARG A 1 209 ? 14.409 -6.620 -4.998 1.00 96.56 209 ARG A O 1
ATOM 1599 N N . ARG A 1 210 ? 15.037 -5.139 -3.425 1.00 95.06 210 ARG A N 1
ATOM 1600 C CA . ARG A 1 210 ? 13.729 -4.505 -3.263 1.00 95.06 210 ARG A CA 1
ATOM 1601 C C . ARG A 1 210 ? 13.279 -3.817 -4.552 1.00 95.06 210 ARG A C 1
ATOM 1603 O O . ARG A 1 210 ? 12.136 -4.008 -4.957 1.00 95.06 210 ARG A O 1
ATOM 1610 N N . ARG A 1 211 ? 14.147 -3.050 -5.220 1.00 90.81 211 ARG A N 1
ATOM 1611 C CA . ARG A 1 211 ? 13.809 -2.389 -6.495 1.00 90.81 211 ARG A CA 1
ATOM 1612 C C . ARG A 1 211 ? 13.470 -3.395 -7.591 1.00 90.81 211 ARG A C 1
ATOM 1614 O O . ARG A 1 211 ? 12.429 -3.233 -8.226 1.00 90.81 211 ARG A O 1
ATOM 1621 N N . ALA A 1 212 ? 14.270 -4.450 -7.749 1.00 93.69 212 ALA A N 1
ATOM 1622 C CA . ALA A 1 212 ? 13.987 -5.530 -8.695 1.00 93.69 212 ALA A CA 1
ATOM 1623 C C . ALA A 1 212 ? 12.626 -6.193 -8.410 1.00 93.69 212 ALA A C 1
ATOM 1625 O O . ALA A 1 212 ? 11.815 -6.381 -9.319 1.00 93.69 212 ALA A O 1
ATOM 1626 N N . LEU A 1 213 ? 12.324 -6.466 -7.134 1.00 95.44 213 LEU A N 1
ATOM 1627 C CA . LEU A 1 213 ? 11.025 -6.996 -6.716 1.00 95.44 213 LEU A CA 1
ATOM 1628 C C . LEU A 1 213 ? 9.870 -6.049 -7.079 1.00 95.44 213 LEU A C 1
ATOM 1630 O O . LEU A 1 213 ? 8.886 -6.490 -7.672 1.00 95.44 213 LEU A O 1
ATOM 1634 N N . TYR A 1 214 ? 9.977 -4.755 -6.759 1.00 90.56 214 TYR A N 1
ATOM 1635 C CA . TYR A 1 214 ? 8.943 -3.773 -7.099 1.00 90.56 214 TYR A CA 1
ATOM 1636 C C . TYR A 1 214 ? 8.724 -3.652 -8.609 1.00 90.56 214 TYR A C 1
ATOM 1638 O O . TYR A 1 214 ? 7.567 -3.615 -9.031 1.00 90.56 214 TYR A O 1
ATOM 1646 N N . SER A 1 215 ? 9.799 -3.624 -9.406 1.00 89.75 215 SER A N 1
ATOM 1647 C CA . SER A 1 215 ? 9.724 -3.562 -10.873 1.00 89.75 215 SER A CA 1
ATOM 1648 C C . SER A 1 215 ? 8.901 -4.728 -11.423 1.00 89.75 215 SER A C 1
ATOM 1650 O O . SER A 1 215 ? 7.847 -4.538 -12.037 1.00 89.75 215 SER A O 1
ATOM 1652 N N . LEU A 1 216 ? 9.289 -5.960 -11.085 1.00 92.25 216 LEU A N 1
ATOM 1653 C CA . LEU A 1 216 ? 8.621 -7.147 -11.608 1.00 92.25 216 LEU A CA 1
ATOM 1654 C C . LEU A 1 216 ? 7.186 -7.329 -11.071 1.00 92.25 216 LEU A C 1
ATOM 1656 O O . LEU A 1 216 ? 6.326 -7.857 -11.782 1.00 92.25 216 LEU A O 1
ATOM 1660 N N . LEU A 1 217 ? 6.886 -6.867 -9.848 1.00 91.81 217 LEU A N 1
ATOM 1661 C CA . LEU A 1 217 ? 5.515 -6.835 -9.320 1.00 91.81 217 LEU A CA 1
ATOM 1662 C C . LEU A 1 217 ? 4.622 -5.848 -10.086 1.00 91.81 217 LEU A C 1
ATOM 1664 O O . LEU A 1 217 ? 3.463 -6.170 -10.351 1.00 91.81 217 LEU A O 1
ATOM 1668 N N . GLN A 1 218 ? 5.138 -4.673 -10.468 1.00 86.44 218 GLN A N 1
ATOM 1669 C CA . GLN A 1 218 ? 4.399 -3.718 -11.307 1.00 86.44 218 GLN A CA 1
ATOM 1670 C C . GLN A 1 218 ? 4.130 -4.283 -12.702 1.00 86.44 218 GLN A C 1
ATOM 1672 O O . GLN A 1 218 ? 3.031 -4.117 -13.235 1.00 86.44 218 GLN A O 1
ATOM 1677 N N . LEU A 1 219 ? 5.095 -5.025 -13.248 1.00 87.44 219 LEU A N 1
ATOM 1678 C CA . LEU A 1 219 ? 4.944 -5.739 -14.515 1.00 87.44 219 LEU A CA 1
ATOM 1679 C C . LEU A 1 219 ? 4.015 -6.960 -14.414 1.00 87.44 219 LEU A C 1
ATOM 1681 O O . LEU A 1 219 ? 3.691 -7.576 -15.428 1.00 87.44 219 LEU A O 1
ATOM 1685 N N . LYS A 1 220 ? 3.551 -7.308 -13.205 1.00 88.12 220 LYS A N 1
ATOM 1686 C CA . LYS A 1 220 ? 2.785 -8.529 -12.909 1.00 88.12 220 LYS A CA 1
ATOM 1687 C C . LYS A 1 220 ? 3.474 -9.790 -13.453 1.00 88.12 220 LYS A C 1
ATOM 1689 O O . LYS A 1 220 ? 2.809 -10.717 -13.922 1.00 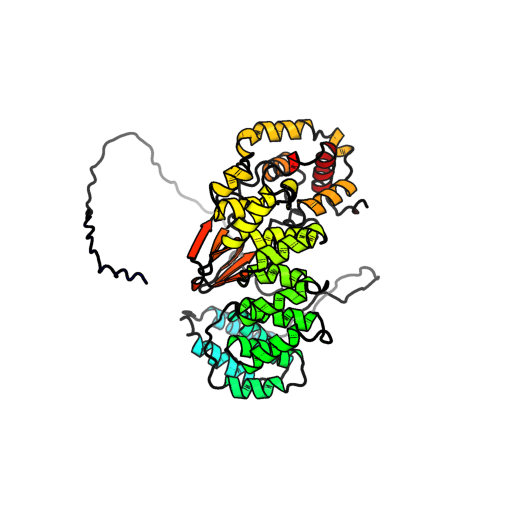88.12 220 LYS A O 1
ATOM 1694 N N . ASN A 1 221 ? 4.806 -9.833 -13.391 1.00 90.69 221 ASN A N 1
ATOM 1695 C CA . ASN A 1 221 ? 5.582 -10.969 -13.869 1.00 90.69 221 ASN A CA 1
ATOM 1696 C C . ASN A 1 221 ? 5.261 -12.223 -13.033 1.00 90.69 221 ASN A C 1
ATOM 1698 O O . ASN A 1 221 ? 5.487 -12.262 -11.823 1.00 90.69 221 ASN A O 1
ATOM 1702 N N . LYS A 1 222 ? 4.753 -13.275 -13.690 1.00 89.75 222 LYS A N 1
ATOM 1703 C CA . LYS A 1 222 ? 4.278 -14.506 -13.031 1.00 89.75 222 LYS A CA 1
ATOM 1704 C C . LYS A 1 222 ? 5.366 -15.266 -12.269 1.00 89.75 222 LYS A C 1
ATOM 1706 O O . LYS A 1 222 ? 5.040 -15.922 -11.282 1.00 89.75 222 LYS A O 1
ATOM 1711 N N . GLN A 1 223 ? 6.633 -15.157 -12.671 1.00 91.50 223 GLN A N 1
ATOM 1712 C CA . GLN A 1 223 ? 7.751 -15.859 -12.030 1.00 91.50 223 GLN A CA 1
ATOM 1713 C C . GLN A 1 223 ? 8.055 -15.294 -10.634 1.00 91.50 223 GLN A C 1
ATOM 1715 O O . GLN A 1 223 ? 8.516 -16.027 -9.761 1.00 91.50 223 GLN A O 1
ATOM 1720 N N . VAL A 1 224 ? 7.720 -14.024 -10.373 1.00 93.00 224 VAL A N 1
ATOM 1721 C CA . VAL A 1 224 ? 7.881 -13.412 -9.041 1.00 93.00 224 VAL A CA 1
ATOM 1722 C C . VAL A 1 224 ? 7.001 -14.081 -7.997 1.00 93.00 224 VAL A C 1
ATOM 1724 O O . VAL A 1 224 ? 7.410 -14.199 -6.847 1.00 93.00 224 VAL A O 1
ATOM 1727 N N . SER A 1 225 ? 5.808 -14.545 -8.381 1.00 90.62 225 SER A N 1
ATOM 1728 C CA . SER A 1 225 ? 4.817 -15.087 -7.445 1.00 90.62 225 SER A CA 1
ATOM 1729 C C . SER A 1 225 ? 5.376 -16.232 -6.588 1.00 90.62 225 SER A C 1
ATOM 1731 O O . SER A 1 225 ? 5.083 -16.306 -5.395 1.00 90.62 225 SER A O 1
ATOM 1733 N N . SER A 1 226 ? 6.228 -17.092 -7.160 1.00 89.62 226 SER A N 1
ATOM 1734 C CA . SER A 1 226 ? 6.918 -18.168 -6.432 1.00 89.62 226 SER A CA 1
ATOM 1735 C C . SER A 1 226 ? 8.104 -17.688 -5.593 1.00 89.62 226 SER A C 1
ATOM 1737 O O . SER A 1 226 ? 8.426 -18.313 -4.584 1.00 89.62 226 SER A O 1
ATOM 1739 N N . LEU A 1 227 ? 8.741 -16.577 -5.971 1.00 94.06 227 LEU A N 1
ATOM 1740 C CA . LEU A 1 227 ? 9.879 -16.011 -5.242 1.00 94.06 227 LEU A CA 1
ATOM 1741 C C . LEU A 1 227 ? 9.459 -15.292 -3.957 1.00 94.06 227 LEU A C 1
ATOM 1743 O O . LEU A 1 227 ? 10.289 -15.097 -3.079 1.00 94.06 227 LEU A O 1
ATOM 1747 N N . LEU A 1 228 ? 8.182 -14.932 -3.800 1.00 96.38 228 LEU A N 1
ATOM 1748 C CA . LEU A 1 228 ? 7.695 -14.255 -2.594 1.00 96.38 228 LEU A CA 1
ATOM 1749 C C . LEU A 1 228 ? 7.777 -15.131 -1.337 1.00 96.38 228 LEU A C 1
ATOM 1751 O O . LEU A 1 228 ? 7.944 -14.601 -0.243 1.00 96.38 228 LEU A O 1
ATOM 1755 N N . LEU A 1 229 ? 7.664 -16.458 -1.465 1.00 95.00 229 LEU A N 1
ATOM 1756 C CA . LEU A 1 229 ? 7.682 -17.382 -0.326 1.00 95.00 229 LEU A CA 1
ATOM 1757 C C . LEU A 1 229 ? 8.975 -17.290 0.507 1.00 95.00 229 LEU A C 1
ATOM 1759 O O . LEU A 1 229 ? 8.856 -16.986 1.694 1.00 95.00 229 LEU A O 1
ATOM 1763 N N . PRO A 1 230 ? 10.185 -17.507 -0.048 1.00 94.81 230 PRO A N 1
ATOM 1764 C CA . PRO A 1 230 ? 11.415 -17.414 0.742 1.00 94.81 230 PRO A CA 1
ATOM 1765 C C . PRO A 1 230 ? 11.632 -16.018 1.345 1.00 94.81 230 PRO A C 1
ATOM 1767 O O . PRO A 1 230 ? 12.207 -15.901 2.424 1.00 94.81 230 PRO A O 1
ATOM 1770 N N . LEU A 1 231 ? 11.122 -14.963 0.699 1.00 96.56 231 LEU A N 1
ATOM 1771 C CA . LEU A 1 231 ? 11.247 -13.586 1.181 1.00 96.56 231 LEU A CA 1
ATOM 1772 C C . LEU A 1 231 ? 10.376 -13.283 2.410 1.00 96.56 231 LEU A C 1
ATOM 1774 O O . LEU A 1 231 ? 10.668 -12.334 3.131 1.00 96.56 231 LEU A O 1
ATOM 1778 N N . LEU A 1 232 ? 9.335 -14.079 2.697 1.00 95.50 232 LEU A N 1
ATOM 1779 C CA . LEU A 1 232 ? 8.536 -13.925 3.924 1.00 95.50 232 LEU A CA 1
ATOM 1780 C C . LEU A 1 232 ? 9.373 -14.136 5.196 1.00 95.50 232 LEU A C 1
ATOM 1782 O O . LEU A 1 232 ? 9.071 -13.564 6.248 1.00 95.50 232 LEU A O 1
ATOM 1786 N N . ASP A 1 233 ? 10.415 -14.957 5.099 1.00 92.62 233 ASP A N 1
ATOM 1787 C CA . ASP A 1 233 ? 11.255 -15.329 6.234 1.00 92.62 233 ASP A CA 1
ATOM 1788 C C . ASP A 1 233 ? 12.477 -14.396 6.379 1.00 92.62 233 ASP A C 1
ATOM 1790 O O . ASP A 1 233 ? 13.135 -14.392 7.418 1.00 92.62 233 ASP A O 1
ATOM 1794 N N . GLU A 1 234 ? 12.728 -13.521 5.400 1.00 95.06 234 GLU A N 1
ATOM 1795 C CA . GLU A 1 234 ? 13.786 -12.507 5.431 1.00 95.06 234 GLU A CA 1
ATOM 1796 C C . GLU A 1 234 ? 13.244 -11.188 5.999 1.00 95.06 234 GLU A C 1
ATOM 1798 O O . GLU A 1 234 ? 12.472 -10.496 5.343 1.00 95.06 234 GLU A O 1
ATOM 1803 N N . GLU A 1 235 ? 13.647 -10.805 7.215 1.00 93.81 235 GLU A N 1
ATOM 1804 C CA . GLU A 1 235 ? 13.105 -9.624 7.914 1.00 93.81 235 GLU A CA 1
ATOM 1805 C C . GLU A 1 235 ? 13.126 -8.347 7.063 1.00 93.81 235 GLU A C 1
ATOM 1807 O O . GLU A 1 235 ? 12.133 -7.620 7.014 1.00 93.81 235 GLU A O 1
ATOM 1812 N N . ALA A 1 236 ? 14.216 -8.132 6.326 1.00 94.62 236 ALA A N 1
ATOM 1813 C CA . ALA A 1 236 ? 14.405 -6.959 5.487 1.00 94.62 236 ALA A CA 1
ATOM 1814 C C . ALA A 1 236 ? 13.434 -6.877 4.292 1.00 94.62 236 ALA A C 1
ATOM 1816 O O . ALA A 1 236 ? 13.144 -5.776 3.834 1.00 94.62 236 ALA A O 1
ATOM 1817 N N . LEU A 1 237 ? 12.924 -8.006 3.785 1.00 96.69 237 LEU A N 1
ATOM 1818 C CA . LEU A 1 237 ? 12.044 -8.065 2.604 1.00 96.69 237 LEU A CA 1
ATOM 1819 C C . LEU A 1 237 ? 10.649 -8.624 2.913 1.00 96.69 237 LEU A C 1
ATOM 1821 O O . LEU A 1 237 ? 9.778 -8.640 2.044 1.00 96.69 237 LEU A O 1
ATOM 1825 N N . ARG A 1 238 ? 10.390 -9.032 4.160 1.00 96.31 238 ARG A N 1
ATOM 1826 C CA . ARG A 1 238 ? 9.126 -9.640 4.594 1.00 96.31 238 ARG A CA 1
ATOM 1827 C C . ARG A 1 238 ? 7.914 -8.787 4.245 1.00 96.31 238 ARG A C 1
ATOM 1829 O O . ARG A 1 238 ? 6.921 -9.304 3.740 1.00 96.31 238 ARG A O 1
ATOM 1836 N N . MET A 1 239 ? 7.977 -7.485 4.518 1.00 94.06 239 MET A N 1
ATOM 1837 C CA . MET A 1 239 ? 6.870 -6.568 4.222 1.00 94.06 239 MET A CA 1
ATOM 1838 C C . MET A 1 239 ? 6.633 -6.430 2.717 1.00 94.06 239 MET A C 1
ATOM 1840 O O . MET A 1 239 ? 5.479 -6.430 2.282 1.00 94.06 239 MET A O 1
ATOM 1844 N N . ASP A 1 240 ? 7.709 -6.365 1.928 1.00 94.75 240 ASP A N 1
ATOM 1845 C CA . ASP A 1 240 ? 7.641 -6.324 0.467 1.00 94.75 240 ASP A CA 1
ATOM 1846 C C . ASP A 1 240 ? 7.001 -7.617 -0.075 1.00 94.75 240 ASP A C 1
ATOM 1848 O O . ASP A 1 240 ? 6.119 -7.566 -0.931 1.00 94.75 240 ASP A O 1
ATOM 1852 N N . ALA A 1 241 ? 7.352 -8.773 0.497 1.00 96.44 241 ALA A N 1
ATOM 1853 C CA . ALA A 1 241 ? 6.803 -10.074 0.125 1.00 96.44 241 ALA A CA 1
ATOM 1854 C C . ALA A 1 241 ? 5.312 -10.230 0.474 1.00 96.44 241 ALA A C 1
ATOM 1856 O O . ALA A 1 241 ? 4.515 -10.644 -0.372 1.00 96.44 241 ALA A O 1
ATOM 1857 N N . ILE A 1 242 ? 4.909 -9.844 1.694 1.00 96.50 242 ILE A N 1
ATOM 1858 C CA . ILE A 1 242 ? 3.502 -9.851 2.130 1.00 96.50 242 ILE A CA 1
ATOM 1859 C C . ILE A 1 242 ? 2.654 -8.990 1.189 1.00 96.50 242 ILE A C 1
ATOM 1861 O O . ILE A 1 242 ? 1.595 -9.425 0.736 1.00 96.50 242 ILE A O 1
ATOM 1865 N N . ARG A 1 243 ? 3.116 -7.776 0.867 1.00 93.88 243 ARG A N 1
ATOM 1866 C CA . ARG A 1 243 ? 2.406 -6.852 -0.032 1.00 93.88 243 ARG A CA 1
ATOM 1867 C C . ARG A 1 243 ? 2.481 -7.290 -1.496 1.00 93.88 243 ARG A C 1
ATOM 1869 O O . ARG A 1 243 ? 1.554 -7.018 -2.259 1.00 93.88 243 ARG A O 1
ATOM 1876 N N . GLY A 1 244 ? 3.526 -8.018 -1.882 1.00 94.50 244 GLY A N 1
ATOM 1877 C CA . GLY A 1 244 ? 3.681 -8.601 -3.213 1.00 94.50 244 GLY A CA 1
ATOM 1878 C C . GLY A 1 244 ? 2.520 -9.519 -3.592 1.00 94.50 244 GLY A C 1
ATOM 1879 O O . GLY A 1 244 ? 2.001 -9.414 -4.701 1.00 94.50 244 GLY A O 1
ATOM 1880 N N . TYR A 1 245 ? 2.012 -10.323 -2.651 1.00 95.38 245 TYR A N 1
ATOM 1881 C CA . TYR A 1 245 ? 0.849 -11.189 -2.892 1.00 95.38 245 TYR A CA 1
ATOM 1882 C C . TYR A 1 245 ? -0.457 -10.430 -3.167 1.00 95.38 245 TYR A C 1
ATOM 1884 O O . TYR A 1 245 ? -1.387 -11.003 -3.737 1.00 95.38 245 TYR A O 1
ATOM 1892 N N . ALA A 1 246 ? -0.549 -9.146 -2.807 1.00 92.00 246 ALA A N 1
ATOM 1893 C CA . ALA A 1 246 ? -1.656 -8.299 -3.244 1.00 92.00 246 ALA A CA 1
ATOM 1894 C C . ALA A 1 246 ? -1.488 -7.889 -4.714 1.00 92.00 246 ALA A C 1
ATOM 1896 O O . ALA A 1 246 ? -2.463 -7.853 -5.459 1.00 92.00 246 ALA A O 1
ATOM 1897 N N . ALA A 1 247 ? -0.260 -7.599 -5.155 1.00 90.00 247 ALA A N 1
ATOM 1898 C CA . ALA A 1 247 ? 0.026 -7.203 -6.533 1.00 90.00 247 ALA A CA 1
ATOM 1899 C C . ALA A 1 247 ? -0.109 -8.365 -7.522 1.00 90.00 247 ALA A C 1
ATOM 1901 O O . ALA A 1 247 ? -0.709 -8.190 -8.581 1.00 90.00 247 ALA A O 1
ATOM 1902 N N . ILE A 1 248 ? 0.342 -9.563 -7.148 1.00 91.19 248 ILE A N 1
ATOM 1903 C CA . ILE A 1 248 ? 0.279 -10.755 -7.995 1.00 91.19 248 ILE A CA 1
ATOM 1904 C C . ILE A 1 248 ? -0.425 -11.910 -7.292 1.00 91.19 248 ILE A C 1
ATOM 1906 O O . ILE A 1 248 ? -0.237 -12.133 -6.099 1.00 91.19 248 ILE A O 1
ATOM 1910 N N . GLU A 1 249 ? -1.297 -12.614 -8.008 1.00 91.25 249 GLU A N 1
ATOM 1911 C CA . GLU A 1 249 ? -2.032 -13.733 -7.427 1.00 91.25 249 GLU A CA 1
ATOM 1912 C C . GLU A 1 249 ? -1.119 -14.947 -7.208 1.00 91.25 249 GLU A C 1
ATOM 1914 O O . GLU A 1 249 ? -0.273 -15.291 -8.038 1.00 91.25 249 GLU A O 1
ATOM 1919 N N . ASN A 1 250 ? -1.307 -15.605 -6.066 1.00 93.94 250 ASN A N 1
ATOM 1920 C CA . ASN A 1 250 ? -0.725 -16.892 -5.741 1.00 93.94 250 ASN A CA 1
ATOM 1921 C C . ASN A 1 250 ? -1.761 -17.717 -4.954 1.00 93.94 250 ASN A C 1
ATOM 1923 O O . ASN A 1 250 ? -2.140 -17.317 -3.849 1.00 93.94 250 ASN A O 1
ATOM 1927 N N . PRO A 1 251 ? -2.188 -18.889 -5.455 1.00 93.00 251 PRO A N 1
ATOM 1928 C CA . PRO A 1 251 ? -3.169 -19.733 -4.770 1.00 93.00 251 PRO A CA 1
ATOM 1929 C C . PRO A 1 251 ? -2.762 -20.165 -3.352 1.00 93.00 251 PRO A C 1
ATOM 1931 O O . PRO A 1 251 ? -3.621 -20.439 -2.516 1.00 93.00 251 PRO A O 1
ATOM 1934 N N . GLN A 1 252 ? -1.459 -20.219 -3.059 1.00 94.62 252 GLN A N 1
ATOM 1935 C CA . GLN A 1 252 ? -0.936 -20.606 -1.749 1.00 94.62 252 GLN A CA 1
ATOM 1936 C C . GLN A 1 252 ? -0.777 -19.421 -0.789 1.00 94.62 252 GLN A C 1
ATOM 1938 O O . GLN A 1 252 ? -0.650 -19.654 0.414 1.00 94.62 252 GLN A O 1
ATOM 1943 N N . ALA A 1 253 ? -0.828 -18.170 -1.274 1.00 95.69 253 ALA A N 1
ATOM 1944 C CA . ALA A 1 253 ? -0.575 -16.973 -0.465 1.00 95.69 253 ALA A CA 1
ATOM 1945 C C . ALA A 1 253 ? -1.379 -16.976 0.833 1.00 95.69 253 ALA A C 1
ATOM 1947 O O . ALA A 1 253 ? -0.821 -16.811 1.913 1.00 95.69 253 ALA A O 1
ATOM 1948 N N . ALA A 1 254 ? -2.689 -17.220 0.740 1.00 97.25 254 ALA A N 1
ATOM 1949 C CA . ALA A 1 254 ? -3.556 -17.141 1.904 1.00 97.25 254 ALA A CA 1
ATOM 1950 C C . ALA A 1 254 ? -3.163 -18.126 3.009 1.00 97.25 254 ALA A C 1
ATOM 1952 O O . ALA A 1 254 ? -3.079 -17.744 4.173 1.00 97.25 254 ALA A O 1
ATOM 1953 N N . LYS A 1 255 ? -2.858 -19.371 2.634 1.00 97.19 255 LYS A N 1
ATOM 1954 C CA . LYS A 1 255 ? -2.380 -20.393 3.568 1.00 97.19 255 LYS A CA 1
ATOM 1955 C C . LYS A 1 255 ? -1.039 -19.980 4.184 1.00 97.19 255 LYS A C 1
ATOM 1957 O O . LYS A 1 255 ? -0.920 -19.943 5.404 1.00 97.19 255 LYS A O 1
ATOM 1962 N N . LEU A 1 256 ? -0.070 -19.608 3.346 1.00 96.56 256 LEU A N 1
ATOM 1963 C CA . LEU A 1 256 ? 1.295 -19.266 3.763 1.00 96.56 256 LEU A CA 1
ATOM 1964 C C . LEU A 1 256 ? 1.346 -18.065 4.719 1.00 96.56 256 LEU A C 1
ATOM 1966 O O . LEU A 1 256 ? 2.130 -18.064 5.671 1.00 96.56 256 LEU A O 1
ATOM 1970 N N . LEU A 1 257 ? 0.514 -17.050 4.468 1.00 97.69 257 LEU A N 1
ATOM 1971 C CA . LEU A 1 257 ? 0.414 -15.856 5.302 1.00 97.69 257 LEU A CA 1
ATOM 1972 C C . LEU A 1 257 ? -0.301 -16.154 6.628 1.00 97.69 257 LEU A C 1
ATOM 1974 O O . LEU A 1 257 ? 0.180 -15.742 7.682 1.00 97.69 257 LEU A O 1
ATOM 1978 N N . LEU A 1 258 ? -1.407 -16.908 6.606 1.00 98.00 258 LEU A N 1
ATOM 1979 C CA . LEU A 1 258 ? -2.152 -17.267 7.821 1.00 98.00 258 LEU A CA 1
ATOM 1980 C C . LEU A 1 258 ? -1.351 -18.183 8.761 1.00 98.00 258 LEU A C 1
ATOM 1982 O O . LEU A 1 258 ? -1.413 -18.003 9.973 1.00 98.00 258 LEU A O 1
ATOM 1986 N N . GLU A 1 259 ? -0.545 -19.108 8.232 1.00 96.12 259 GLU A N 1
ATOM 1987 C CA . GLU A 1 259 ? 0.345 -19.963 9.040 1.00 96.12 259 GLU A CA 1
ATOM 1988 C C . GLU A 1 259 ? 1.408 -19.158 9.810 1.00 96.12 259 GLU A C 1
ATOM 1990 O O . GLU A 1 259 ? 1.806 -19.532 10.916 1.00 96.12 259 GLU A O 1
ATOM 1995 N N . ARG A 1 260 ? 1.868 -18.038 9.237 1.00 96.00 260 ARG A N 1
ATOM 1996 C CA . ARG A 1 260 ? 2.870 -17.148 9.847 1.00 96.00 260 ARG A CA 1
ATOM 1997 C C . ARG A 1 260 ? 2.252 -16.080 10.744 1.00 96.00 260 ARG A C 1
ATOM 1999 O O . ARG A 1 260 ? 2.916 -15.638 11.679 1.00 96.00 260 ARG A O 1
ATOM 2006 N N . TYR A 1 261 ? 0.995 -15.708 10.502 1.00 96.88 261 TYR A N 1
ATOM 2007 C CA . TYR A 1 261 ? 0.264 -14.661 11.219 1.00 96.88 261 TYR A CA 1
ATOM 2008 C C . TYR A 1 261 ? 0.525 -14.615 12.737 1.00 96.88 261 TYR A C 1
ATOM 2010 O O . TYR A 1 261 ? 0.963 -13.568 13.212 1.00 96.88 261 TYR A O 1
ATOM 2018 N N . PRO A 1 262 ? 0.352 -15.699 13.524 1.00 95.69 262 PRO A N 1
ATOM 2019 C CA . PRO A 1 262 ? 0.480 -15.611 14.981 1.00 95.69 262 PRO A CA 1
ATOM 2020 C C . PRO A 1 262 ? 1.906 -15.310 15.469 1.00 95.69 262 PRO A C 1
ATOM 2022 O O . PRO A 1 262 ? 2.066 -14.818 16.583 1.00 95.69 262 PRO A O 1
ATOM 2025 N N . LYS A 1 263 ? 2.933 -15.589 14.655 1.00 94.38 263 LYS A N 1
ATOM 2026 C CA . LYS A 1 263 ? 4.356 -15.473 15.025 1.00 94.38 263 LYS A CA 1
ATOM 2027 C C . LYS A 1 263 ? 4.980 -14.134 14.634 1.00 94.38 263 LYS A C 1
ATOM 2029 O O . LYS A 1 263 ? 6.113 -13.857 15.012 1.00 94.38 263 LYS A O 1
ATOM 2034 N N . LEU A 1 264 ? 4.282 -13.337 13.830 1.00 94.38 264 LEU A N 1
ATOM 2035 C CA . LEU A 1 264 ? 4.825 -12.117 13.247 1.00 94.38 264 LEU A CA 1
ATOM 2036 C C . LEU A 1 264 ? 4.523 -10.874 14.101 1.00 94.38 264 LEU A C 1
ATOM 2038 O O . LEU A 1 264 ? 3.522 -10.848 14.826 1.00 94.38 264 LEU A O 1
ATOM 2042 N N . PRO A 1 265 ? 5.360 -9.821 14.001 1.00 91.81 265 PRO A N 1
ATOM 2043 C CA . PRO A 1 265 ? 5.113 -8.559 14.687 1.00 91.81 265 PRO A CA 1
ATOM 2044 C C . PRO A 1 265 ? 3.817 -7.906 14.192 1.00 91.81 265 PRO A C 1
ATOM 2046 O O . PRO A 1 265 ? 3.339 -8.180 13.088 1.00 91.81 265 PRO A O 1
ATOM 2049 N N . MET A 1 266 ? 3.263 -7.003 15.007 1.00 88.00 266 MET A N 1
ATOM 2050 C CA . MET A 1 266 ? 1.972 -6.348 14.755 1.00 88.00 266 MET A CA 1
ATOM 2051 C C . MET A 1 266 ? 1.870 -5.737 13.351 1.00 88.00 266 MET A C 1
ATOM 2053 O O . MET A 1 266 ? 0.854 -5.922 12.687 1.00 88.00 266 MET A O 1
ATOM 2057 N N . GLU A 1 267 ? 2.923 -5.070 12.879 1.00 87.56 267 GLU A N 1
ATOM 2058 C CA . GLU A 1 267 ? 2.948 -4.437 11.555 1.00 87.56 267 GLU A CA 1
ATOM 2059 C C . GLU A 1 267 ? 2.840 -5.453 10.410 1.00 87.56 267 GLU A C 1
ATOM 2061 O O . GLU A 1 267 ? 2.055 -5.272 9.480 1.00 87.56 267 GLU A O 1
ATOM 2066 N N . SER A 1 268 ? 3.540 -6.587 10.504 1.00 93.19 268 SER A N 1
ATOM 2067 C CA . SER A 1 268 ? 3.417 -7.663 9.517 1.00 93.19 268 SER A CA 1
ATOM 2068 C C . SER A 1 268 ? 2.057 -8.363 9.588 1.00 93.19 268 SER A C 1
ATOM 2070 O O . SER A 1 268 ? 1.512 -8.731 8.550 1.00 93.19 268 SER A O 1
ATOM 2072 N N . ARG A 1 269 ? 1.469 -8.513 10.784 1.00 95.00 269 ARG A N 1
ATOM 2073 C CA . ARG A 1 269 ? 0.103 -9.043 10.936 1.00 95.00 269 ARG A CA 1
ATOM 2074 C C . ARG A 1 269 ? -0.928 -8.147 10.260 1.00 95.00 269 ARG A C 1
ATOM 2076 O O . ARG A 1 269 ? -1.746 -8.660 9.506 1.00 95.00 269 ARG A O 1
ATOM 2083 N N . LYS A 1 270 ? -0.852 -6.826 10.460 1.00 90.62 270 LYS A N 1
ATOM 2084 C CA . LYS A 1 270 ? -1.718 -5.858 9.763 1.00 90.62 270 LYS A CA 1
ATOM 2085 C C . LYS A 1 270 ? -1.585 -5.989 8.247 1.00 90.62 270 LYS A C 1
ATOM 2087 O O . LYS A 1 270 ? -2.592 -6.192 7.577 1.00 90.62 270 LYS A O 1
ATOM 2092 N N . ALA A 1 271 ? -0.352 -5.993 7.734 1.00 92.19 271 ALA A N 1
ATOM 2093 C CA . ALA A 1 271 ? -0.101 -6.141 6.303 1.00 92.19 271 ALA A CA 1
ATOM 2094 C C . ALA A 1 271 ? -0.640 -7.465 5.737 1.00 92.19 271 ALA A C 1
ATOM 2096 O O . ALA A 1 271 ? -1.117 -7.496 4.607 1.00 92.19 271 ALA A O 1
ATOM 2097 N N . ILE A 1 272 ? -0.616 -8.557 6.512 1.00 97.12 272 ILE A N 1
ATOM 2098 C CA . ILE A 1 272 ? -1.254 -9.821 6.120 1.00 97.12 272 ILE A CA 1
ATOM 2099 C C . ILE A 1 272 ? -2.762 -9.639 5.969 1.00 97.12 272 ILE A C 1
ATOM 2101 O O . ILE A 1 272 ? -3.310 -10.023 4.940 1.00 97.12 272 ILE A O 1
ATOM 2105 N N . LEU A 1 273 ? -3.438 -9.060 6.962 1.00 95.88 273 LEU A N 1
ATOM 2106 C CA . LEU A 1 273 ? -4.890 -8.858 6.915 1.00 95.88 273 LEU A CA 1
ATOM 2107 C C . LEU A 1 273 ? -5.295 -7.974 5.731 1.00 95.88 273 LEU A C 1
ATOM 2109 O O . LEU A 1 273 ? -6.246 -8.298 5.020 1.00 95.88 273 LEU A O 1
ATOM 2113 N N . GLU A 1 274 ? -4.532 -6.911 5.489 1.00 92.75 274 GLU A N 1
ATOM 2114 C CA . GLU A 1 274 ? -4.685 -6.013 4.344 1.00 92.75 274 GLU A CA 1
ATOM 2115 C C . GLU A 1 274 ? -4.513 -6.766 3.022 1.00 92.75 274 GLU A C 1
ATOM 2117 O O . GLU A 1 274 ? -5.426 -6.762 2.196 1.00 92.75 274 GLU A O 1
ATOM 2122 N N . THR A 1 275 ? -3.410 -7.506 2.851 1.00 95.44 275 THR A N 1
ATOM 2123 C CA . THR A 1 275 ? -3.160 -8.334 1.661 1.00 95.44 275 THR A CA 1
ATOM 2124 C C . THR A 1 275 ? -4.278 -9.351 1.432 1.00 95.44 275 THR A C 1
ATOM 2126 O O . THR A 1 275 ? -4.754 -9.504 0.303 1.00 95.44 275 THR A O 1
ATOM 2129 N N . LEU A 1 276 ? -4.731 -10.048 2.476 1.00 97.31 276 LEU A N 1
ATOM 2130 C CA . LEU A 1 276 ? -5.763 -11.079 2.351 1.00 97.31 276 LEU A CA 1
ATOM 2131 C C . LEU A 1 276 ? -7.141 -10.508 2.008 1.00 97.31 276 LEU A C 1
ATOM 2133 O O . LEU A 1 276 ? -7.972 -11.221 1.455 1.00 97.31 276 LEU A O 1
ATOM 2137 N N . ALA A 1 277 ? -7.382 -9.229 2.277 1.00 95.31 277 ALA A N 1
ATOM 2138 C CA . ALA A 1 277 ? -8.622 -8.557 1.919 1.00 95.31 277 ALA A CA 1
ATOM 2139 C C . ALA A 1 277 ? -8.580 -7.881 0.537 1.00 95.31 277 ALA A C 1
ATOM 2141 O O . ALA A 1 277 ? -9.486 -7.121 0.206 1.00 95.31 277 ALA A O 1
ATOM 2142 N N . THR A 1 278 ? -7.566 -8.166 -0.287 1.00 94.69 278 THR A N 1
ATOM 2143 C CA . THR A 1 278 ? -7.461 -7.604 -1.645 1.00 94.69 278 THR A CA 1
ATOM 2144 C C . THR A 1 278 ? -8.112 -8.452 -2.729 1.00 94.69 278 THR A C 1
ATOM 2146 O O . THR A 1 278 ? -8.324 -7.950 -3.823 1.00 94.69 278 THR A O 1
ATOM 2149 N N . ARG A 1 279 ? -8.429 -9.728 -2.487 1.00 94.94 279 ARG A N 1
ATOM 2150 C CA . ARG A 1 279 ? -9.025 -10.618 -3.502 1.00 94.94 279 ARG A CA 1
ATOM 2151 C C . ARG A 1 279 ? -10.014 -11.583 -2.873 1.00 94.94 279 ARG A C 1
ATOM 2153 O O . ARG A 1 279 ? -9.823 -12.020 -1.739 1.00 94.94 279 ARG A O 1
ATOM 2160 N N . LYS A 1 280 ? -11.038 -11.980 -3.629 1.00 95.69 280 LYS A N 1
ATOM 2161 C CA . LYS A 1 280 ? -12.105 -12.865 -3.133 1.00 95.69 280 LYS A CA 1
ATOM 2162 C C . LYS A 1 280 ? -11.588 -14.205 -2.569 1.00 95.69 280 LYS A C 1
ATOM 2164 O O . LYS A 1 280 ? -11.970 -14.521 -1.442 1.00 95.69 280 LYS A O 1
ATOM 2169 N N . PRO A 1 281 ? -10.695 -14.967 -3.240 1.00 96.75 281 PRO A N 1
ATOM 2170 C CA . PRO A 1 281 ? -10.203 -16.239 -2.692 1.00 96.75 281 PRO A CA 1
ATOM 2171 C C . PRO A 1 281 ? -9.441 -16.075 -1.370 1.00 96.75 281 PRO A C 1
ATOM 2173 O O . PRO A 1 281 ? -9.581 -16.886 -0.451 1.00 96.75 281 PRO A O 1
ATOM 2176 N N . TYR A 1 282 ? -8.665 -14.996 -1.244 1.00 97.69 282 TYR A N 1
ATOM 2177 C CA . TYR A 1 282 ? -7.918 -14.689 -0.026 1.00 97.69 282 TYR A CA 1
ATOM 2178 C C . TYR A 1 282 ? -8.851 -14.258 1.106 1.00 97.69 282 TYR A C 1
ATOM 2180 O O . TYR A 1 282 ? -8.729 -14.748 2.229 1.00 97.69 282 TYR A O 1
ATOM 2188 N N . ALA A 1 283 ? -9.834 -13.414 0.790 1.00 97.69 283 ALA A N 1
ATOM 2189 C CA . ALA A 1 283 ? -10.829 -12.932 1.734 1.00 97.69 283 ALA A CA 1
ATOM 2190 C C . ALA A 1 283 ? -11.644 -14.096 2.313 1.00 97.69 283 ALA A C 1
ATOM 2192 O O . ALA A 1 283 ? -11.874 -14.152 3.519 1.00 97.69 283 ALA A O 1
ATOM 2193 N N . GLN A 1 284 ? -12.012 -15.078 1.484 1.00 97.81 284 GLN A N 1
ATOM 2194 C CA . GLN A 1 284 ? -12.673 -16.303 1.940 1.00 97.81 284 GLN A CA 1
ATOM 2195 C C . GLN A 1 284 ? -11.797 -17.109 2.911 1.00 97.81 284 GLN A C 1
ATOM 2197 O O . GLN A 1 284 ? -12.302 -17.642 3.900 1.00 97.81 284 GLN A O 1
ATOM 2202 N N . ALA A 1 285 ? -10.490 -17.212 2.653 1.00 98.19 285 ALA A N 1
ATOM 2203 C CA . ALA A 1 285 ? -9.563 -17.886 3.560 1.00 98.19 285 ALA A CA 1
ATOM 2204 C C . ALA A 1 285 ? -9.417 -17.141 4.894 1.00 98.19 285 ALA A C 1
ATOM 2206 O O . ALA A 1 285 ? -9.479 -17.776 5.948 1.00 98.19 285 ALA A O 1
ATOM 2207 N N . LEU A 1 286 ? -9.313 -15.810 4.859 1.00 98.31 286 LEU A N 1
ATOM 2208 C CA . LEU A 1 286 ? -9.295 -14.983 6.063 1.00 98.31 286 LEU A CA 1
ATOM 2209 C C . LEU A 1 286 ? -10.600 -15.127 6.859 1.00 98.31 286 LEU A C 1
ATOM 2211 O O . LEU A 1 286 ? -10.558 -15.332 8.068 1.00 98.31 286 LEU A O 1
ATOM 2215 N N . LEU A 1 287 ? -11.759 -15.116 6.196 1.00 97.62 287 LEU A N 1
ATOM 2216 C CA . LEU A 1 287 ? -13.051 -15.310 6.856 1.00 97.62 287 LEU A CA 1
ATOM 2217 C C . LEU A 1 287 ? -13.142 -16.673 7.560 1.00 97.62 287 LEU A C 1
ATOM 2219 O O . LEU A 1 287 ? -13.615 -16.755 8.695 1.00 97.62 287 LEU A O 1
ATOM 2223 N N . ARG A 1 288 ? -12.636 -17.741 6.926 1.00 97.62 288 ARG A N 1
ATOM 2224 C CA . ARG A 1 288 ? -12.524 -19.065 7.561 1.00 97.62 288 ARG A CA 1
ATOM 2225 C C . ARG A 1 288 ? -11.602 -19.036 8.779 1.00 97.62 288 ARG A C 1
ATOM 2227 O O . ARG A 1 288 ? -11.955 -19.622 9.798 1.00 97.62 288 ARG A O 1
ATOM 2234 N N . ALA A 1 289 ? -10.469 -18.338 8.705 1.00 97.81 289 ALA A N 1
ATOM 2235 C CA . ALA A 1 289 ? -9.540 -18.199 9.827 1.00 97.81 289 ALA A CA 1
ATOM 2236 C C . ALA A 1 289 ? -10.146 -17.409 11.002 1.00 97.81 289 ALA A C 1
ATOM 2238 O O . ALA A 1 289 ? -9.948 -17.788 12.157 1.00 97.81 289 ALA A O 1
ATOM 2239 N N . ILE A 1 290 ? -10.946 -16.373 10.720 1.00 96.44 290 ILE A N 1
ATOM 2240 C CA . ILE A 1 290 ? -11.725 -15.637 11.730 1.00 96.44 290 ILE A CA 1
ATOM 2241 C C . ILE A 1 290 ? -12.753 -16.570 12.383 1.00 96.44 290 ILE A C 1
ATOM 2243 O O . ILE A 1 290 ? -12.812 -16.664 13.608 1.00 96.44 290 ILE A O 1
ATOM 2247 N N . LYS A 1 291 ? -13.527 -17.320 11.583 1.00 96.00 291 LYS A N 1
ATOM 2248 C CA . LYS A 1 291 ? -14.518 -18.291 12.086 1.00 96.00 291 LYS A CA 1
ATOM 2249 C C . LYS A 1 291 ? -13.870 -19.377 12.953 1.00 96.00 291 LYS A C 1
ATOM 2251 O O . LYS A 1 291 ? -14.429 -19.764 13.975 1.00 96.00 291 LYS A O 1
ATOM 2256 N N . ALA A 1 292 ? -12.677 -19.830 12.571 1.00 96.25 292 ALA A N 1
ATOM 2257 C CA . ALA A 1 292 ? -11.874 -20.800 13.312 1.00 96.25 292 ALA A CA 1
ATOM 2258 C C . ALA A 1 292 ? -11.116 -20.198 14.512 1.00 96.25 292 ALA A C 1
ATOM 2260 O O . ALA A 1 292 ? -10.373 -20.919 15.172 1.00 96.25 292 ALA A O 1
ATOM 2261 N N . LYS A 1 293 ? -11.277 -18.895 14.795 1.00 94.75 293 LYS A N 1
ATOM 2262 C CA . LYS A 1 293 ? -10.583 -18.152 15.864 1.00 94.75 293 LYS A CA 1
ATOM 2263 C C . LYS A 1 293 ? -9.048 -18.163 15.759 1.00 94.75 293 LYS A C 1
ATOM 2265 O O . LYS A 1 293 ? -8.369 -17.875 16.737 1.00 94.75 293 LYS A O 1
ATOM 2270 N N . GLN A 1 294 ? -8.501 -18.459 14.579 1.00 95.62 294 GLN A N 1
ATOM 2271 C CA . GLN A 1 294 ? -7.061 -18.361 14.301 1.00 95.62 294 GLN A CA 1
ATOM 2272 C C . GLN A 1 294 ? -6.626 -16.902 14.125 1.00 95.62 294 GLN A C 1
ATOM 2274 O O . GLN A 1 294 ? -5.507 -16.539 14.473 1.00 95.62 294 GLN A O 1
ATOM 2279 N N . VAL A 1 295 ? -7.533 -16.066 13.609 1.00 96.56 295 VAL A N 1
ATOM 2280 C CA . VAL A 1 295 ? -7.381 -14.611 13.561 1.00 96.56 295 VAL A CA 1
ATOM 2281 C C . VAL A 1 295 ? -8.416 -13.996 14.505 1.00 96.56 295 VAL A C 1
ATOM 2283 O O . VAL A 1 295 ? -9.619 -14.139 14.257 1.00 96.56 295 VAL A O 1
ATOM 2286 N N . PRO A 1 296 ? -7.992 -13.330 15.594 1.00 91.94 296 PRO A N 1
ATOM 2287 C CA . PRO A 1 296 ? -8.898 -12.616 16.478 1.00 91.94 296 PRO A CA 1
ATOM 2288 C C . PRO A 1 296 ? -9.692 -11.558 15.717 1.00 91.94 296 PRO A C 1
ATOM 2290 O O . PRO A 1 296 ? -9.148 -10.762 14.959 1.00 91.94 296 PRO A O 1
ATOM 2293 N N . ARG A 1 297 ? -10.999 -11.495 15.971 1.00 88.69 297 ARG A N 1
ATOM 2294 C CA . ARG A 1 297 ? -11.880 -10.489 15.366 1.00 88.69 297 ARG A CA 1
ATOM 2295 C C . ARG A 1 297 ? -11.412 -9.052 15.643 1.00 88.69 297 ARG A C 1
ATOM 2297 O O . ARG A 1 297 ? -11.548 -8.195 14.777 1.00 88.69 297 ARG A O 1
ATOM 2304 N N . ALA A 1 298 ? -10.874 -8.812 16.839 1.00 82.81 298 ALA A N 1
ATOM 2305 C CA . ALA A 1 298 ? -10.356 -7.514 17.268 1.00 82.81 298 ALA A CA 1
ATOM 2306 C C . ALA A 1 298 ? -9.121 -7.059 16.473 1.00 82.81 298 ALA A C 1
ATOM 2308 O O . ALA A 1 298 ? -8.830 -5.867 16.447 1.00 82.81 298 ALA A O 1
ATOM 2309 N N . ASP A 1 299 ? -8.427 -7.984 15.805 1.00 87.12 299 ASP A N 1
ATOM 2310 C CA . ASP A 1 299 ? -7.263 -7.648 14.992 1.00 87.12 299 ASP A CA 1
ATOM 2311 C C . ASP A 1 299 ? -7.662 -7.092 13.622 1.00 87.12 299 ASP A C 1
ATOM 2313 O O . ASP A 1 299 ? -6.820 -6.486 12.970 1.00 87.12 299 ASP A O 1
ATOM 2317 N N . ILE A 1 300 ? -8.914 -7.286 13.176 1.00 87.81 300 ILE A N 1
ATOM 2318 C CA . ILE A 1 300 ? -9.392 -6.857 11.857 1.00 87.81 300 ILE A CA 1
ATOM 2319 C C . ILE A 1 300 ? -9.622 -5.340 11.852 1.00 87.81 300 ILE A C 1
ATOM 2321 O O . ILE A 1 300 ? -10.593 -4.873 12.458 1.00 87.81 300 ILE A O 1
ATOM 2325 N N . PRO A 1 301 ? -8.800 -4.557 11.128 1.00 80.19 301 PRO A N 1
ATOM 2326 C CA . PRO A 1 301 ? -9.025 -3.125 11.006 1.00 80.19 301 PRO A CA 1
ATOM 2327 C C . PRO A 1 301 ? -10.323 -2.828 10.250 1.00 80.19 301 PRO A C 1
ATOM 2329 O O . PRO A 1 301 ? -10.735 -3.578 9.361 1.00 80.19 301 PRO A O 1
ATOM 2332 N N . THR A 1 302 ? -10.949 -1.690 10.534 1.00 77.19 302 THR A N 1
ATOM 2333 C CA . THR A 1 302 ? -12.222 -1.314 9.903 1.00 77.19 302 THR A CA 1
ATOM 2334 C C . THR A 1 302 ? -12.124 -1.205 8.376 1.00 77.19 302 THR A C 1
ATOM 2336 O O . THR A 1 302 ? -13.064 -1.594 7.683 1.00 77.19 302 THR A O 1
ATOM 2339 N N . HIS A 1 303 ? -11.003 -0.726 7.817 1.00 76.81 303 HIS A N 1
ATOM 2340 C CA . HIS A 1 303 ? -10.817 -0.687 6.357 1.00 76.81 303 HIS A CA 1
ATOM 2341 C C . HIS A 1 303 ? -10.752 -2.091 5.750 1.00 76.81 303 HIS A C 1
ATOM 2343 O O . HIS A 1 303 ? -11.384 -2.332 4.726 1.00 76.81 303 HIS A O 1
ATOM 2349 N N . VAL A 1 304 ? -10.089 -3.036 6.422 1.00 87.25 304 VAL A N 1
ATOM 2350 C CA . VAL A 1 304 ? -10.061 -4.454 6.029 1.00 87.25 304 VAL A CA 1
ATOM 2351 C C . VAL A 1 304 ? -11.464 -5.059 6.105 1.00 87.25 304 VAL A C 1
ATOM 2353 O O . VAL A 1 304 ? -11.897 -5.712 5.159 1.00 87.25 304 VAL A O 1
ATOM 2356 N N . ALA A 1 305 ? -12.222 -4.797 7.175 1.00 86.56 305 ALA A N 1
ATOM 2357 C CA . ALA A 1 305 ? -13.606 -5.258 7.304 1.00 86.56 305 ALA A CA 1
ATOM 2358 C C . ALA A 1 305 ? -14.504 -4.742 6.162 1.00 86.56 305 ALA A C 1
ATOM 2360 O O . ALA A 1 305 ? -15.317 -5.493 5.625 1.00 86.56 305 ALA A O 1
ATOM 2361 N N . ARG A 1 306 ? -14.323 -3.482 5.738 1.00 82.50 306 ARG A N 1
ATOM 2362 C CA . ARG A 1 306 ? -15.023 -2.901 4.578 1.00 82.50 306 ARG A CA 1
ATOM 2363 C C . ARG A 1 306 ? -14.645 -3.611 3.273 1.00 82.50 306 ARG A C 1
ATOM 2365 O O . ARG A 1 306 ? -15.542 -3.962 2.508 1.00 82.50 306 ARG A O 1
ATOM 2372 N N . SER A 1 307 ? -13.358 -3.892 3.044 1.00 87.94 307 SER A N 1
ATOM 2373 C CA . SER A 1 307 ? -12.900 -4.694 1.897 1.00 87.94 307 SER A CA 1
ATOM 2374 C C . SER A 1 307 ? -13.528 -6.092 1.889 1.00 87.94 307 SER A C 1
ATOM 2376 O O . SER A 1 307 ? -14.019 -6.551 0.860 1.00 87.94 307 SER A O 1
ATOM 2378 N N . LEU A 1 308 ? -13.563 -6.764 3.045 1.00 93.25 308 LEU A N 1
ATOM 2379 C CA . LEU A 1 308 ? -14.162 -8.092 3.189 1.00 93.25 308 LEU A CA 1
ATOM 2380 C C . LEU A 1 308 ? -15.675 -8.068 2.939 1.00 93.25 308 LEU A C 1
ATOM 2382 O O . LEU A 1 308 ? -16.178 -8.939 2.233 1.00 93.25 308 LEU A O 1
ATOM 2386 N N . ARG A 1 309 ? -16.396 -7.056 3.441 1.00 90.25 309 ARG A N 1
ATOM 2387 C CA . ARG A 1 309 ? -17.822 -6.849 3.134 1.00 90.25 309 ARG A CA 1
ATOM 2388 C C . ARG A 1 309 ? -18.049 -6.633 1.640 1.00 90.25 309 ARG A C 1
ATOM 2390 O O . ARG A 1 309 ? -18.977 -7.219 1.097 1.00 90.25 309 ARG A O 1
ATOM 2397 N N . PHE A 1 310 ? -17.209 -5.839 0.975 1.00 89.06 310 PHE A N 1
ATOM 2398 C CA . PHE A 1 310 ? -17.301 -5.627 -0.472 1.00 89.06 310 PHE A CA 1
ATOM 2399 C C . PHE A 1 310 ? -17.088 -6.930 -1.259 1.00 89.06 310 PHE A C 1
ATOM 2401 O O . PHE A 1 310 ? -17.855 -7.234 -2.167 1.00 89.06 310 PHE A O 1
ATOM 2408 N N . LEU A 1 311 ? -16.075 -7.720 -0.889 1.00 93.31 311 LEU A N 1
ATOM 2409 C CA . LEU A 1 311 ? -15.694 -8.947 -1.598 1.00 93.31 311 LEU A CA 1
ATOM 2410 C C . LEU A 1 311 ? -16.626 -10.140 -1.346 1.00 93.31 311 LEU A C 1
ATOM 2412 O O . LEU A 1 311 ? -16.801 -10.982 -2.231 1.00 93.31 311 LEU A O 1
ATOM 2416 N N . LEU A 1 312 ? -17.152 -10.261 -0.127 1.00 95.50 312 LEU A N 1
ATOM 2417 C CA . LEU A 1 312 ? -17.856 -11.458 0.343 1.00 95.50 312 LEU A CA 1
ATOM 2418 C C . LEU A 1 312 ? -19.342 -11.218 0.629 1.00 95.50 312 LEU A C 1
ATOM 2420 O O . LEU A 1 312 ? -20.079 -12.181 0.810 1.00 95.50 312 LEU A O 1
ATOM 2424 N N . GLY A 1 313 ? -19.796 -9.963 0.686 1.00 92.19 313 GLY A N 1
ATOM 2425 C CA . GLY A 1 313 ? -21.198 -9.640 0.923 1.00 92.19 313 GLY A CA 1
ATOM 2426 C C . GLY A 1 313 ? -21.716 -10.236 2.232 1.00 92.19 313 GLY A C 1
ATOM 2427 O O . GLY A 1 313 ? -21.185 -9.955 3.313 1.00 92.19 313 GLY A O 1
ATOM 2428 N N . ASP A 1 314 ? -22.793 -11.009 2.143 1.00 92.31 314 ASP A N 1
ATOM 2429 C CA . ASP A 1 314 ? -23.516 -11.548 3.300 1.00 92.31 314 ASP A CA 1
ATOM 2430 C C . ASP A 1 314 ? -22.764 -12.669 4.018 1.00 92.31 314 ASP A C 1
ATOM 2432 O O . ASP A 1 314 ? -22.897 -12.798 5.236 1.00 92.31 314 ASP A O 1
ATOM 2436 N N . ASP A 1 315 ? -21.873 -13.387 3.325 1.00 93.44 315 ASP A N 1
ATOM 2437 C CA . ASP A 1 315 ? -20.998 -14.378 3.959 1.00 93.44 315 ASP A CA 1
ATOM 2438 C C . ASP A 1 315 ? -20.151 -13.719 5.054 1.00 93.44 315 ASP A C 1
ATOM 2440 O O . ASP A 1 315 ? -20.037 -14.244 6.164 1.00 93.44 315 ASP A O 1
ATOM 2444 N N . PHE A 1 316 ? -19.605 -12.529 4.780 1.00 94.00 316 PHE A N 1
ATOM 2445 C CA . PHE A 1 316 ? -18.851 -11.776 5.778 1.00 94.00 316 PHE A CA 1
ATOM 2446 C C . PHE A 1 316 ? -19.737 -11.321 6.936 1.00 94.00 316 PHE A C 1
ATOM 2448 O O . PHE A 1 316 ? -19.357 -11.510 8.089 1.00 94.00 316 PHE A O 1
ATOM 2455 N N . VAL A 1 317 ? -20.927 -10.779 6.658 1.00 90.12 317 VAL A N 1
ATOM 2456 C CA . VAL A 1 317 ? -21.842 -10.298 7.710 1.00 90.12 317 VAL A CA 1
ATOM 2457 C C . VAL A 1 317 ? -22.350 -11.427 8.593 1.00 90.12 317 VAL A C 1
ATOM 2459 O O . VAL A 1 317 ? -22.502 -11.231 9.793 1.00 90.12 317 VAL A O 1
ATOM 2462 N N . SER A 1 318 ? -22.530 -12.633 8.063 1.00 89.81 318 SER A N 1
ATOM 2463 C CA . SER A 1 318 ? -22.943 -13.782 8.875 1.00 89.81 318 SER A CA 1
ATOM 2464 C C . SER A 1 318 ? -21.916 -14.168 9.955 1.00 89.81 318 SER A C 1
ATOM 2466 O O . SER A 1 318 ? -22.287 -14.686 11.006 1.00 89.81 318 SER A O 1
ATOM 2468 N N . VAL A 1 319 ? -20.624 -13.896 9.728 1.00 88.00 319 VAL A N 1
ATOM 2469 C CA . VAL A 1 319 ? -19.526 -14.259 10.646 1.00 88.00 319 VAL A CA 1
ATOM 2470 C C . VAL A 1 319 ? -19.052 -13.056 11.458 1.00 88.00 319 VAL A C 1
ATOM 2472 O O . VAL A 1 319 ? -18.833 -13.142 12.667 1.00 88.00 319 VAL A O 1
ATOM 2475 N N . PHE A 1 320 ? -18.861 -11.924 10.786 1.00 83.31 320 PHE A N 1
ATOM 2476 C CA . PHE A 1 320 ? -18.342 -10.697 11.365 1.00 83.31 320 PHE A CA 1
ATOM 2477 C C . PHE A 1 320 ? -19.465 -9.743 11.785 1.00 83.31 320 PHE A C 1
ATOM 2479 O O . PHE A 1 320 ? -19.194 -8.731 12.406 1.00 83.31 320 PHE A O 1
ATOM 2486 N N . GLY A 1 321 ? -20.740 -10.024 11.552 1.00 81.19 321 GLY A N 1
ATOM 2487 C CA . GLY A 1 321 ? -21.786 -9.016 11.744 1.00 81.19 321 GLY A CA 1
ATOM 2488 C C . GLY A 1 321 ? -21.614 -7.829 10.792 1.00 81.19 321 GLY A C 1
ATOM 2489 O O . GLY A 1 321 ? -20.627 -7.723 10.058 1.00 81.19 321 GLY A O 1
ATOM 2490 N N . ASP A 1 322 ? -22.588 -6.926 10.792 1.00 71.88 322 ASP A N 1
ATOM 2491 C CA . ASP A 1 322 ? -22.471 -5.735 9.961 1.00 71.88 322 ASP A CA 1
ATOM 2492 C C . ASP A 1 322 ? -21.333 -4.838 10.471 1.00 71.88 322 ASP A C 1
ATOM 2494 O O . ASP A 1 322 ? -21.089 -4.731 11.682 1.00 71.88 322 ASP A O 1
ATOM 2498 N N . VAL A 1 323 ? -20.622 -4.193 9.544 1.00 65.44 323 VAL A N 1
ATOM 2499 C CA . VAL A 1 323 ? -19.625 -3.174 9.886 1.00 65.44 323 VAL A CA 1
ATOM 2500 C C . VAL A 1 323 ? -20.426 -1.977 10.380 1.00 65.44 323 VAL A C 1
ATOM 2502 O O . VAL A 1 323 ? -20.874 -1.167 9.573 1.00 65.44 323 VAL A O 1
ATOM 2505 N N . ARG A 1 324 ? -20.695 -1.943 11.695 1.00 54.97 324 ARG A N 1
ATOM 2506 C CA . ARG A 1 324 ? -21.629 -1.008 12.343 1.00 54.97 324 ARG A CA 1
ATOM 2507 C C . ARG A 1 324 ? -21.570 0.379 11.706 1.00 54.97 324 ARG A C 1
ATOM 2509 O O . ARG A 1 324 ? -20.538 1.044 11.758 1.00 54.97 324 ARG A O 1
ATOM 2516 N N . GLN A 1 325 ? -22.706 0.831 11.183 1.00 54.22 325 GLN A N 1
ATOM 2517 C CA . GLN A 1 325 ? -22.927 2.239 10.876 1.00 54.22 325 GLN A CA 1
ATOM 2518 C C . GLN A 1 325 ? -23.202 2.978 12.190 1.00 54.22 325 GLN A C 1
ATOM 2520 O O . GLN A 1 325 ? -24.350 3.177 12.574 1.00 54.22 325 GLN A O 1
ATOM 2525 N N . LEU A 1 326 ? -22.144 3.356 12.911 1.00 52.56 326 LEU A N 1
ATOM 2526 C CA . LEU A 1 326 ? -22.267 4.138 14.152 1.00 52.56 326 LEU A CA 1
ATOM 2527 C C . LEU A 1 326 ? -22.814 5.555 13.905 1.00 52.56 326 LEU A C 1
ATOM 2529 O O . LEU A 1 326 ? -23.292 6.196 14.835 1.00 52.56 326 LEU A O 1
ATOM 2533 N N . SER A 1 327 ? -22.860 6.007 12.646 1.00 53.38 327 SER A N 1
ATOM 2534 C CA . SER A 1 327 ? -23.401 7.317 12.270 1.00 53.38 327 SER A CA 1
ATOM 2535 C C . SER A 1 327 ? -24.892 7.513 12.589 1.00 53.38 327 SER A C 1
ATOM 2537 O O . SER A 1 327 ? -25.364 8.644 12.533 1.00 53.38 327 SER A O 1
ATOM 2539 N N . GLN A 1 328 ? -25.657 6.456 12.904 1.00 55.09 328 GLN A N 1
ATOM 2540 C CA . GLN A 1 328 ? -27.096 6.585 13.186 1.00 55.09 328 GLN A CA 1
ATOM 2541 C C . GLN A 1 328 ? -27.408 7.286 14.523 1.00 55.09 328 GLN A C 1
ATOM 2543 O O . GLN A 1 328 ? -28.517 7.785 14.671 1.00 55.09 328 GLN A O 1
ATOM 2548 N N . ASP A 1 329 ? -26.445 7.398 15.450 1.00 75.62 329 ASP A N 1
ATOM 2549 C CA . ASP A 1 329 ? -26.629 8.064 16.755 1.00 75.62 329 ASP A CA 1
ATOM 2550 C C . ASP A 1 329 ? -25.596 9.185 17.009 1.00 75.62 329 ASP A C 1
ATOM 2552 O O . ASP A 1 329 ? -25.135 9.417 18.130 1.00 75.62 329 ASP A O 1
ATOM 2556 N N . ARG A 1 330 ? -25.188 9.889 15.941 1.00 84.69 330 ARG A N 1
ATOM 2557 C CA . ARG A 1 330 ? -24.146 10.934 15.979 1.00 84.69 330 ARG A CA 1
ATOM 2558 C C . ARG A 1 330 ? -24.368 11.960 17.089 1.00 84.69 330 ARG A C 1
ATOM 2560 O O . ARG A 1 330 ? -23.429 12.302 17.802 1.00 84.69 330 ARG A O 1
ATOM 2567 N N . GLU A 1 331 ? -25.583 12.484 17.222 1.00 87.19 331 GLU A N 1
ATOM 2568 C CA . GLU A 1 331 ? -25.883 13.555 18.182 1.00 87.19 331 GLU A CA 1
ATOM 2569 C C . GLU A 1 331 ? -25.686 13.099 19.629 1.00 87.19 331 GLU A C 1
ATOM 2571 O O . GLU A 1 331 ? -25.056 13.797 20.425 1.00 87.19 331 GLU A O 1
ATOM 2576 N N . SER A 1 332 ? -26.156 11.897 19.957 1.00 89.31 332 SER A N 1
ATOM 2577 C CA . SER A 1 332 ? -25.951 11.262 21.258 1.00 89.31 332 SER A CA 1
ATOM 2578 C C . SER A 1 332 ? -24.475 10.970 21.518 1.00 89.31 332 SER A C 1
ATOM 2580 O O . SER A 1 332 ? -23.975 11.274 22.601 1.00 89.31 332 SER A O 1
ATOM 2582 N N . GLN A 1 333 ? -23.733 10.468 20.522 1.00 88.69 333 GLN A N 1
ATOM 2583 C CA . GLN A 1 333 ? -22.294 10.228 20.659 1.00 88.69 333 GLN A CA 1
ATOM 2584 C C . GLN A 1 333 ? -21.513 11.526 20.884 1.00 88.69 333 GLN A C 1
ATOM 2586 O O . GLN A 1 333 ? -20.700 11.602 21.806 1.00 88.69 333 GLN A O 1
ATOM 2591 N N . ILE A 1 334 ? -21.787 12.575 20.104 1.00 91.62 334 ILE A N 1
ATOM 2592 C CA . ILE A 1 334 ? -21.179 13.895 20.309 1.00 91.62 334 ILE A CA 1
ATOM 2593 C C . ILE A 1 334 ? -21.527 14.412 21.708 1.00 91.62 334 ILE A C 1
ATOM 2595 O O . ILE A 1 334 ? -20.639 14.873 22.422 1.00 91.62 334 ILE A O 1
ATOM 2599 N N . LYS A 1 335 ? -22.784 14.287 22.148 1.00 94.19 335 LYS A N 1
ATOM 2600 C CA . LYS A 1 335 ? -23.211 14.691 23.495 1.00 94.19 335 LYS A CA 1
ATOM 2601 C C . LYS A 1 335 ? -22.472 13.919 24.594 1.00 94.19 335 LYS A C 1
ATOM 2603 O O . LYS A 1 335 ? -21.969 14.545 25.525 1.00 94.19 335 LYS A O 1
ATOM 2608 N N . LYS A 1 336 ? -22.350 12.594 24.466 1.00 93.81 336 LYS A N 1
ATOM 2609 C CA . LYS A 1 336 ? -21.573 11.719 25.363 1.00 93.81 336 LYS A CA 1
ATOM 2610 C C . LYS A 1 336 ? -20.128 12.205 25.479 1.00 93.81 336 LYS A C 1
ATOM 2612 O O . LYS A 1 336 ? -19.624 12.369 26.586 1.00 93.81 336 LYS A O 1
ATOM 2617 N N . TYR A 1 337 ? -19.460 12.471 24.356 1.00 95.44 337 TYR A N 1
ATOM 2618 C CA . TYR A 1 337 ? -18.070 12.927 24.382 1.00 95.44 337 TYR A CA 1
ATOM 2619 C C . TYR A 1 337 ? -17.921 14.365 24.882 1.00 95.44 337 TYR A C 1
ATOM 2621 O O . TYR A 1 337 ? -16.966 14.642 25.598 1.00 95.44 337 TYR A O 1
ATOM 2629 N N . LYS A 1 338 ? -18.878 15.261 24.621 1.00 96.00 338 LYS A N 1
ATOM 2630 C CA . LYS A 1 338 ? -18.897 16.606 25.222 1.00 96.00 338 LYS A CA 1
ATOM 2631 C C . LYS A 1 338 ? -18.997 16.567 26.748 1.00 96.00 338 LYS A C 1
ATOM 2633 O O . LYS A 1 338 ? -18.355 17.369 27.414 1.00 96.00 338 LYS A O 1
ATOM 2638 N N . GLN A 1 339 ? -19.774 15.636 27.303 1.00 96.56 339 GLN A N 1
ATOM 2639 C CA . GLN A 1 339 ? -19.864 15.445 28.756 1.00 96.56 339 GLN A CA 1
ATOM 2640 C C . GLN A 1 339 ? -18.549 14.937 29.361 1.00 96.56 339 GLN A C 1
ATOM 2642 O O . GLN A 1 339 ? -18.226 15.283 30.493 1.00 96.56 339 GLN A O 1
ATOM 2647 N N . LEU A 1 340 ? -17.788 14.142 28.605 1.00 96.25 340 LEU A N 1
ATOM 2648 C CA . LEU A 1 340 ? -16.471 13.651 29.009 1.00 96.25 340 LEU A CA 1
ATOM 2649 C C . LEU A 1 340 ? -15.371 14.723 28.874 1.00 96.25 340 LEU A C 1
ATOM 2651 O O . LEU A 1 340 ? -14.477 14.800 29.710 1.00 96.25 340 LEU A O 1
ATOM 2655 N N . LEU A 1 341 ? -15.428 15.542 27.822 1.00 97.06 341 LEU A N 1
ATOM 2656 C CA . LEU A 1 341 ? -14.377 16.478 27.404 1.00 97.06 341 LEU A CA 1
ATOM 2657 C C . LEU A 1 341 ? -14.650 17.901 27.907 1.00 97.06 341 LEU A C 1
ATOM 2659 O O . LEU A 1 341 ? -14.684 18.861 27.135 1.00 97.06 341 LEU A O 1
ATOM 2663 N N . THR A 1 342 ? -14.872 18.038 29.214 1.00 96.62 342 THR A N 1
ATOM 2664 C CA . THR A 1 342 ? -15.048 19.353 29.845 1.00 96.62 342 THR A CA 1
ATOM 2665 C C . THR A 1 342 ? -13.737 20.151 29.825 1.00 96.62 342 THR A C 1
ATOM 2667 O O . THR A 1 342 ? -12.658 19.556 29.748 1.00 96.62 342 THR A O 1
ATOM 2670 N N . PRO A 1 343 ? -13.780 21.493 29.945 1.00 95.38 343 PRO A N 1
ATOM 2671 C CA . PRO A 1 343 ? -12.565 22.305 30.027 1.00 95.38 343 PRO A CA 1
ATOM 2672 C C . PRO A 1 343 ? -11.602 21.847 31.129 1.00 95.38 343 PRO A C 1
ATOM 2674 O O . PRO A 1 343 ? -10.398 21.799 30.899 1.00 95.38 343 PRO A O 1
ATOM 2677 N N . THR A 1 344 ? -12.126 21.448 32.292 1.00 96.31 344 THR A N 1
ATOM 2678 C CA . THR A 1 344 ? -11.328 20.902 33.399 1.00 96.31 344 THR A CA 1
ATOM 2679 C C . THR A 1 344 ? -10.677 19.573 33.019 1.00 96.31 344 THR A C 1
ATOM 2681 O O . THR A 1 344 ? -9.469 19.430 33.155 1.00 96.31 344 THR A O 1
ATOM 2684 N N . ALA A 1 345 ? -11.436 18.630 32.448 1.00 96.38 345 ALA A N 1
ATOM 2685 C CA . ALA A 1 345 ? -10.888 17.339 32.032 1.00 96.38 345 ALA A CA 1
ATOM 2686 C C . ALA A 1 345 ? -9.793 17.487 30.961 1.00 96.38 345 ALA A C 1
ATOM 2688 O O . ALA A 1 345 ? -8.769 16.813 31.017 1.00 96.38 345 ALA A O 1
ATOM 2689 N N . LEU A 1 346 ? -9.981 18.393 29.996 1.00 95.81 346 LEU A N 1
ATOM 2690 C CA . LEU A 1 346 ? -8.976 18.699 28.976 1.00 95.81 346 LEU A CA 1
ATOM 2691 C C . LEU A 1 346 ? -7.755 19.421 29.560 1.00 95.81 346 LEU A C 1
ATOM 2693 O O . LEU A 1 346 ? -6.637 19.206 29.087 1.00 95.81 346 LEU A O 1
ATOM 2697 N N . ALA A 1 347 ? -7.930 20.270 30.575 1.00 94.25 347 ALA A N 1
ATOM 2698 C CA . ALA A 1 347 ? -6.814 20.895 31.281 1.00 94.25 347 ALA A CA 1
ATOM 2699 C C . ALA A 1 347 ? -5.917 19.834 31.937 1.00 94.25 347 ALA A C 1
ATOM 2701 O O . ALA A 1 347 ? -4.705 19.887 31.724 1.00 94.25 347 ALA A O 1
ATOM 2702 N N . ASP A 1 348 ? -6.529 18.839 32.584 1.00 94.56 348 ASP A N 1
ATOM 2703 C CA . ASP A 1 348 ? -5.866 17.720 33.272 1.00 94.56 348 ASP A CA 1
ATOM 2704 C C . ASP A 1 348 ? -5.398 16.592 32.329 1.00 94.56 348 ASP A C 1
ATOM 2706 O O . ASP A 1 348 ? -4.743 15.638 32.754 1.00 94.56 348 ASP A O 1
ATOM 2710 N N . GLY A 1 349 ? -5.743 16.671 31.041 1.00 96.06 349 GLY A N 1
ATOM 2711 C CA . GLY A 1 349 ? -5.349 15.688 30.037 1.00 96.06 349 GLY A CA 1
ATOM 2712 C C . GLY A 1 349 ? -3.836 15.645 29.803 1.00 96.06 349 GLY A C 1
ATOM 2713 O O . GLY A 1 349 ? -3.157 16.673 29.756 1.00 96.06 349 GLY A O 1
ATOM 2714 N N . ASP A 1 350 ? -3.319 14.444 29.562 1.00 97.69 350 ASP A N 1
ATOM 2715 C CA . ASP A 1 350 ? -1.907 14.200 29.269 1.00 97.69 350 ASP A CA 1
ATOM 2716 C C . ASP A 1 350 ? -1.673 14.188 27.750 1.00 97.69 350 ASP A C 1
ATOM 2718 O O . ASP A 1 350 ? -2.050 13.247 27.043 1.00 97.69 350 ASP A O 1
ATOM 2722 N N . ALA A 1 351 ? -1.039 15.245 27.239 1.00 97.12 351 ALA A N 1
ATOM 2723 C CA . ALA A 1 351 ? -0.749 15.383 25.814 1.00 97.12 351 ALA A CA 1
ATOM 2724 C C . ALA A 1 351 ? 0.305 14.379 25.309 1.00 97.12 351 ALA A C 1
ATOM 2726 O O . ALA A 1 351 ? 0.230 13.960 24.153 1.00 97.12 351 ALA A O 1
ATOM 2727 N N . ALA A 1 352 ? 1.252 13.949 26.148 1.00 96.94 352 ALA A N 1
ATOM 2728 C CA . ALA A 1 352 ? 2.288 12.994 25.755 1.00 96.94 352 ALA A CA 1
ATOM 2729 C C . ALA A 1 352 ? 1.693 11.591 25.557 1.00 96.94 352 ALA A C 1
ATOM 2731 O O . ALA A 1 352 ? 1.954 10.924 24.549 1.00 96.94 352 ALA A O 1
ATOM 2732 N N . ARG A 1 353 ? 0.790 11.176 26.458 1.00 96.88 353 ARG A N 1
ATOM 2733 C CA . ARG A 1 353 ? -0.040 9.971 26.264 1.00 96.88 353 ARG A CA 1
ATOM 2734 C C . ARG A 1 353 ? -0.992 10.121 25.082 1.00 96.88 353 ARG A C 1
ATOM 2736 O O . ARG A 1 353 ? -1.182 9.176 24.318 1.00 96.88 353 ARG A O 1
ATOM 2743 N N . GLY A 1 354 ? -1.558 11.311 24.895 1.00 96.62 354 GLY A N 1
ATOM 2744 C CA . GLY A 1 354 ? -2.377 11.637 23.730 1.00 96.62 354 GLY A CA 1
ATOM 2745 C C . GLY A 1 354 ? -1.641 11.427 22.407 1.00 96.62 354 GLY A C 1
ATOM 2746 O O . GLY A 1 354 ? -2.202 10.834 21.483 1.00 96.62 354 GLY A O 1
ATOM 2747 N N . ARG A 1 355 ? -0.360 11.814 22.336 1.00 96.38 355 ARG A N 1
ATOM 2748 C CA . ARG A 1 355 ? 0.502 11.566 21.172 1.00 96.38 355 ARG A CA 1
ATOM 2749 C C . ARG A 1 355 ? 0.716 10.078 20.915 1.00 96.38 355 ARG A C 1
ATOM 2751 O O . ARG A 1 355 ? 0.641 9.651 19.765 1.00 96.38 355 ARG A O 1
ATOM 2758 N N . ALA A 1 356 ? 0.926 9.271 21.954 1.00 93.56 356 ALA A N 1
ATOM 2759 C CA . ALA A 1 356 ? 1.050 7.819 21.800 1.00 93.56 356 ALA A CA 1
ATOM 2760 C C . ALA A 1 356 ? -0.231 7.195 21.203 1.00 93.56 356 ALA A C 1
ATOM 2762 O O . ALA A 1 356 ? -0.169 6.370 20.285 1.00 93.56 356 ALA A O 1
ATOM 2763 N N . ILE A 1 357 ? -1.408 7.644 21.653 1.00 93.31 357 ILE A N 1
ATOM 2764 C CA . ILE A 1 357 ? -2.708 7.195 21.126 1.00 93.31 357 ILE A CA 1
ATOM 2765 C C . ILE A 1 357 ? -2.907 7.654 19.675 1.00 93.31 357 ILE A C 1
ATOM 2767 O O . ILE A 1 357 ? -3.344 6.859 18.834 1.00 93.31 357 ILE A O 1
ATOM 2771 N N . TYR A 1 358 ? -2.546 8.902 19.362 1.00 94.12 358 TYR A N 1
ATOM 2772 C CA . TYR A 1 358 ? -2.565 9.437 18.000 1.00 94.12 358 TYR A CA 1
ATOM 2773 C C . TYR A 1 358 ? -1.686 8.604 17.063 1.00 94.12 358 TYR A C 1
ATOM 2775 O O . TYR A 1 358 ? -2.155 8.176 16.009 1.00 94.12 358 TYR A O 1
ATOM 2783 N N . ASN A 1 359 ? -0.450 8.304 17.472 1.00 89.81 359 ASN A N 1
ATOM 2784 C CA . ASN A 1 359 ? 0.488 7.491 16.698 1.00 89.81 359 ASN A CA 1
ATOM 2785 C C . ASN A 1 359 ? -0.080 6.104 16.382 1.00 89.81 359 ASN A C 1
ATOM 2787 O O . ASN A 1 359 ? 0.071 5.600 15.271 1.00 89.81 359 ASN A O 1
ATOM 2791 N N . LYS A 1 360 ? -0.781 5.501 17.347 1.00 84.88 360 LYS A N 1
ATOM 2792 C CA . LYS A 1 360 ? -1.394 4.180 17.192 1.00 84.88 360 LYS A CA 1
ATOM 2793 C C . LYS A 1 360 ? -2.631 4.181 16.288 1.00 84.88 360 LYS A C 1
ATOM 2795 O O . LYS A 1 360 ? -2.884 3.175 15.625 1.00 84.88 360 LYS A O 1
ATOM 2800 N N . THR A 1 361 ? -3.407 5.264 16.293 1.00 84.44 361 THR A N 1
ATOM 2801 C CA . THR A 1 361 ? -4.781 5.258 15.755 1.00 84.44 361 THR A CA 1
ATOM 2802 C C . THR A 1 361 ? -4.945 6.141 14.521 1.00 84.44 361 THR A C 1
ATOM 2804 O O . THR A 1 361 ? -5.521 5.711 13.526 1.00 84.44 361 THR A O 1
ATOM 2807 N N . CYS A 1 362 ? -4.412 7.361 14.560 1.00 89.94 362 CYS A N 1
ATOM 2808 C CA . CYS A 1 362 ? -4.678 8.403 13.569 1.00 89.94 362 CYS A CA 1
ATOM 2809 C C . CYS A 1 362 ? -3.492 8.626 12.618 1.00 89.94 362 CYS A C 1
ATOM 2811 O O . CYS A 1 362 ? -3.688 8.950 11.445 1.00 89.94 362 CYS A O 1
ATOM 2813 N N . ALA A 1 363 ? -2.260 8.431 13.103 1.00 89.38 363 ALA A N 1
ATOM 2814 C CA . ALA A 1 363 ? -1.038 8.766 12.371 1.00 89.38 363 ALA A CA 1
ATOM 2815 C C . ALA A 1 363 ? -0.783 7.892 11.136 1.00 89.38 363 ALA A C 1
ATOM 2817 O O . ALA A 1 363 ? 0.011 8.279 10.286 1.00 89.38 363 ALA A O 1
ATOM 2818 N N . SER A 1 364 ? -1.455 6.745 10.989 1.00 83.19 364 SER A N 1
ATOM 2819 C CA . SER A 1 364 ? -1.397 5.957 9.748 1.00 83.19 364 SER A CA 1
ATOM 2820 C C . SER A 1 364 ? -1.985 6.718 8.556 1.00 83.19 364 SER A C 1
ATOM 2822 O O . SER A 1 364 ? -1.562 6.519 7.419 1.00 83.19 364 SER A O 1
ATOM 2824 N N . CYS A 1 365 ? -2.942 7.614 8.815 1.00 87.56 365 CYS A N 1
ATOM 2825 C CA . CYS A 1 365 ? -3.670 8.339 7.781 1.00 87.56 365 CYS A CA 1
ATOM 2826 C C . CYS A 1 365 ? -3.376 9.838 7.786 1.00 87.56 365 CYS A C 1
ATOM 2828 O O . CYS A 1 365 ? -3.339 10.423 6.706 1.00 87.56 365 CYS A O 1
ATOM 2830 N N . HIS A 1 366 ? -3.173 10.441 8.958 1.00 92.12 366 HIS A N 1
ATOM 2831 C CA . HIS A 1 366 ? -3.071 11.888 9.125 1.00 92.12 366 HIS A CA 1
ATOM 2832 C C . HIS A 1 366 ? -1.665 12.353 9.499 1.00 92.12 366 HIS A C 1
ATOM 2834 O O . HIS A 1 366 ? -0.967 11.700 10.280 1.00 92.12 366 HIS A O 1
ATOM 2840 N N . THR A 1 367 ? -1.301 13.532 8.997 1.00 93.75 367 THR A N 1
ATOM 2841 C CA . THR A 1 367 ? -0.123 14.287 9.433 1.00 93.75 367 THR A CA 1
ATOM 2842 C C . THR A 1 367 ? -0.509 15.216 10.580 1.00 93.75 367 THR A C 1
ATOM 2844 O O . THR A 1 367 ? -1.545 15.878 10.515 1.00 93.75 367 THR A O 1
ATOM 2847 N N . LEU A 1 368 ? 0.342 15.315 11.597 1.00 95.62 368 LEU A N 1
ATOM 2848 C CA . LEU A 1 368 ? 0.276 16.336 12.636 1.00 95.62 368 LEU A CA 1
ATOM 2849 C C . LEU A 1 368 ? 1.702 16.739 13.037 1.00 95.62 368 LEU A C 1
ATOM 2851 O O . LEU A 1 368 ? 2.532 15.888 13.360 1.00 95.62 368 LEU A O 1
ATOM 2855 N N . TYR A 1 369 ? 2.005 18.036 12.952 1.00 94.94 369 TYR A N 1
ATOM 2856 C CA . TYR A 1 369 ? 3.347 18.603 13.140 1.00 94.94 369 TYR A CA 1
ATOM 2857 C C . TYR A 1 369 ? 4.416 17.935 12.264 1.00 94.94 369 TYR A C 1
ATOM 2859 O O . TYR A 1 369 ? 5.511 17.614 12.722 1.00 94.94 369 TYR A O 1
ATOM 2867 N N . GLY A 1 370 ? 4.075 17.672 11.000 1.00 91.00 370 GLY A N 1
ATOM 2868 C CA . GLY A 1 370 ? 4.980 17.044 10.033 1.00 91.00 370 GLY A CA 1
ATOM 2869 C C . GLY A 1 370 ? 5.178 15.531 10.199 1.00 91.00 370 GLY A C 1
ATOM 2870 O O . GLY A 1 370 ? 5.865 14.935 9.374 1.00 91.00 370 GLY A O 1
ATOM 2871 N N . ALA A 1 371 ? 4.562 14.895 11.203 1.00 89.31 371 ALA A N 1
ATOM 2872 C CA . ALA A 1 371 ? 4.640 13.453 11.432 1.00 89.31 371 ALA A CA 1
ATOM 2873 C C . ALA A 1 371 ? 3.315 12.742 11.110 1.00 89.31 371 ALA A C 1
ATOM 2875 O O . ALA A 1 371 ? 2.245 13.232 11.464 1.00 89.31 371 ALA A O 1
ATOM 2876 N N . GLY A 1 372 ? 3.392 11.561 10.489 1.00 88.31 372 GLY A N 1
ATOM 2877 C CA . GLY A 1 372 ? 2.241 10.712 10.161 1.00 88.31 372 GLY A CA 1
ATOM 2878 C C . GLY A 1 372 ? 2.005 10.518 8.658 1.00 88.31 372 GLY A C 1
ATOM 2879 O O . GLY A 1 372 ? 2.894 10.739 7.833 1.00 88.31 372 GLY A O 1
ATOM 2880 N N . GLY A 1 373 ? 0.816 10.027 8.314 1.00 85.56 373 GLY A N 1
ATOM 2881 C CA . GLY A 1 373 ? 0.415 9.625 6.968 1.00 85.56 373 GLY A CA 1
ATOM 2882 C C . GLY A 1 373 ? -0.180 10.761 6.134 1.00 85.56 373 GLY A C 1
ATOM 2883 O O . GLY A 1 373 ? -0.641 11.769 6.651 1.00 85.56 373 GLY A O 1
ATOM 2884 N N . LYS A 1 374 ? -0.203 10.578 4.808 1.00 87.38 374 LYS A N 1
ATOM 2885 C CA . LYS A 1 374 ? -0.698 11.576 3.832 1.00 87.38 374 LYS A CA 1
ATOM 2886 C C . LYS A 1 374 ? -1.950 11.117 3.073 1.00 87.38 374 LYS A C 1
ATOM 2888 O O . LYS A 1 374 ? -2.155 11.511 1.919 1.00 87.38 374 LYS A O 1
ATOM 2893 N N . ILE A 1 375 ? -2.720 10.219 3.688 1.00 86.25 375 ILE A N 1
ATOM 2894 C CA . ILE A 1 375 ? -3.963 9.671 3.126 1.00 86.25 375 ILE A CA 1
ATOM 2895 C C . ILE A 1 375 ? -5.114 10.618 3.446 1.00 86.25 375 ILE A C 1
ATOM 2897 O O . ILE A 1 375 ? -5.831 11.038 2.544 1.00 86.25 375 ILE A O 1
ATOM 2901 N N . GLY A 1 376 ? -5.257 10.964 4.723 1.00 88.81 376 GLY A N 1
ATOM 2902 C CA . GLY A 1 376 ? -6.149 12.007 5.198 1.00 88.81 376 GLY A CA 1
ATOM 2903 C C . GLY A 1 376 ? -5.501 13.394 5.124 1.00 88.81 376 GLY A C 1
ATOM 2904 O O . GLY A 1 376 ? -4.318 13.526 4.789 1.00 88.81 376 GLY A O 1
ATOM 2905 N N . PRO A 1 377 ? -6.272 14.450 5.423 1.00 89.75 377 PRO A N 1
ATOM 2906 C CA . PRO A 1 377 ? -5.758 15.811 5.510 1.00 89.75 377 PRO A CA 1
ATOM 2907 C C . PRO A 1 377 ? -4.705 15.972 6.612 1.00 89.75 377 PRO A C 1
ATOM 2909 O O . PRO A 1 377 ? -4.748 15.292 7.641 1.00 89.75 377 PRO A O 1
ATOM 2912 N N . ASP A 1 378 ? -3.789 16.918 6.400 1.00 92.94 378 ASP A N 1
ATOM 2913 C CA . ASP A 1 378 ? -2.882 17.398 7.442 1.00 92.94 378 ASP A CA 1
ATOM 2914 C C . ASP A 1 378 ? -3.691 18.136 8.514 1.00 92.94 378 ASP A C 1
ATOM 2916 O O . ASP A 1 378 ? -4.406 19.101 8.231 1.00 92.94 378 ASP A O 1
ATOM 2920 N N . LEU A 1 379 ? -3.597 17.660 9.751 1.00 94.81 379 LEU A N 1
ATOM 2921 C CA . LEU A 1 379 ? -4.355 18.186 10.873 1.00 94.81 379 LEU A CA 1
ATOM 2922 C C . LEU A 1 3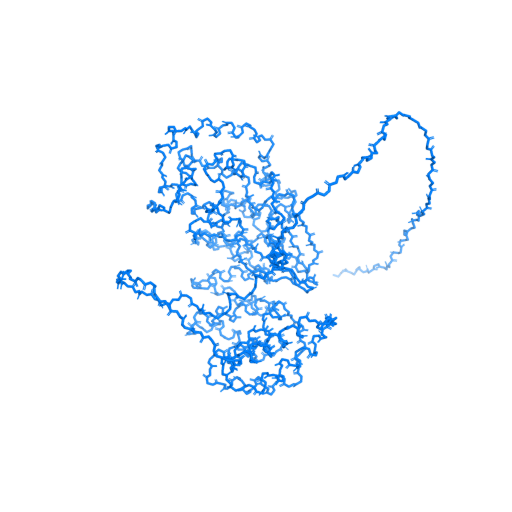79 ? -3.689 19.418 11.492 1.00 94.81 379 LEU A C 1
ATOM 2924 O O . LEU A 1 379 ? -4.375 20.180 12.171 1.00 94.81 379 LEU A O 1
ATOM 2928 N N . THR A 1 380 ? -2.403 19.673 11.238 1.00 93.44 380 THR A N 1
ATOM 2929 C CA . THR A 1 380 ? -1.610 20.734 11.889 1.00 93.44 380 THR A CA 1
ATOM 2930 C C . THR A 1 380 ? -2.282 22.102 11.805 1.00 93.44 380 THR A C 1
ATOM 2932 O O . THR A 1 380 ? -2.428 22.768 12.830 1.00 93.44 380 THR A O 1
ATOM 2935 N N . GLY A 1 381 ? -2.751 22.482 10.612 1.00 86.56 381 GLY A N 1
ATOM 2936 C CA . GLY A 1 381 ? -3.435 23.753 10.342 1.00 86.56 381 GLY A CA 1
ATOM 2937 C C . GLY A 1 381 ? -4.966 23.685 10.361 1.00 86.56 381 GLY A C 1
ATOM 2938 O O . GLY A 1 381 ? -5.617 24.626 9.920 1.00 86.56 381 GLY A O 1
ATOM 2939 N N . SER A 1 382 ? -5.552 22.573 10.811 1.00 90.00 382 SER A N 1
ATOM 2940 C CA . SER A 1 382 ? -7.011 22.425 10.882 1.00 90.00 382 SER A CA 1
ATOM 2941 C C . SER A 1 382 ? -7.604 23.134 12.111 1.00 90.00 382 SER A C 1
ATOM 2943 O O . SER A 1 382 ? -6.872 23.606 12.982 1.00 90.00 382 SER A O 1
ATOM 2945 N N . ASN A 1 383 ? -8.936 23.211 12.207 1.00 93.31 383 ASN A N 1
ATOM 2946 C CA . ASN A 1 383 ? -9.656 23.916 13.279 1.00 93.31 383 ASN A CA 1
ATOM 2947 C C . ASN A 1 383 ? -9.642 23.156 14.625 1.00 93.31 383 ASN A C 1
ATOM 2949 O O . ASN A 1 383 ? -10.672 22.978 15.272 1.00 93.31 383 ASN A O 1
ATOM 2953 N N . ARG A 1 384 ? -8.471 22.663 15.044 1.00 94.62 384 ARG A N 1
ATOM 2954 C CA . ARG A 1 384 ? -8.320 21.763 16.194 1.00 94.62 384 ARG A CA 1
ATOM 2955 C C . ARG A 1 384 ? -8.649 22.422 17.528 1.00 94.62 384 ARG A C 1
ATOM 2957 O O . ARG A 1 384 ? -9.053 21.731 18.448 1.00 94.62 384 ARG A O 1
ATOM 2964 N N . ALA A 1 385 ? -8.557 23.746 17.640 1.00 93.12 385 ALA A N 1
ATOM 2965 C CA . ALA A 1 385 ? -9.006 24.451 18.843 1.00 93.12 385 ALA A CA 1
ATOM 2966 C C . ALA A 1 385 ? -10.519 24.280 19.099 1.00 93.12 385 ALA A C 1
ATOM 2968 O O . ALA A 1 385 ? -10.970 24.373 20.239 1.00 93.12 385 ALA A O 1
ATOM 2969 N N . ASN A 1 386 ? -11.307 23.996 18.058 1.00 95.44 386 ASN A N 1
ATOM 2970 C CA . ASN A 1 386 ? -12.743 23.793 18.166 1.00 95.44 386 ASN A CA 1
ATOM 2971 C C . ASN A 1 386 ? -13.075 22.316 18.455 1.00 95.44 386 ASN A C 1
ATOM 2973 O O . ASN A 1 386 ? -12.938 21.446 17.592 1.00 95.44 386 ASN A O 1
ATOM 2977 N N . LEU A 1 387 ? -13.568 22.041 19.666 1.00 95.31 387 LEU A N 1
ATOM 2978 C CA . LEU A 1 387 ? -13.981 20.698 20.084 1.00 95.31 387 LEU A CA 1
ATOM 2979 C C . LEU A 1 387 ? -15.098 20.121 19.199 1.00 95.31 387 LEU A C 1
ATOM 2981 O O . LEU A 1 387 ? -15.068 18.935 18.880 1.00 95.31 387 LEU A O 1
ATOM 2985 N N . ASP A 1 388 ? -16.048 20.946 18.756 1.00 94.31 388 ASP A N 1
ATOM 2986 C CA . ASP A 1 388 ? -17.165 20.501 17.914 1.00 94.31 388 ASP A CA 1
ATOM 2987 C C . ASP A 1 388 ? -16.674 20.056 16.540 1.00 94.31 388 ASP A C 1
ATOM 2989 O O . ASP A 1 388 ? -17.147 19.052 16.010 1.00 94.31 388 ASP A O 1
ATOM 2993 N N . TYR A 1 389 ? -15.668 20.750 16.002 1.00 93.81 389 TYR A N 1
ATOM 2994 C CA . TYR A 1 389 ? -15.003 20.352 14.767 1.00 93.81 389 TYR A CA 1
ATOM 2995 C C . TYR A 1 389 ? -14.304 18.995 14.919 1.00 93.81 389 TYR A C 1
ATOM 2997 O O . TYR A 1 389 ? -14.490 18.118 14.074 1.00 93.81 389 TYR A O 1
ATOM 3005 N N . ILE A 1 390 ? -13.534 18.789 15.996 1.00 94.19 390 ILE A N 1
ATOM 3006 C CA . ILE A 1 390 ? -12.856 17.504 16.231 1.00 94.19 390 ILE A CA 1
ATOM 3007 C C . ILE A 1 390 ? -13.883 16.380 16.392 1.00 94.19 390 ILE A C 1
ATOM 3009 O O . ILE A 1 390 ? -13.745 15.331 15.758 1.00 94.19 390 ILE A O 1
ATOM 3013 N N . LEU A 1 391 ? -14.908 16.585 17.222 1.00 93.38 391 LEU A N 1
ATOM 3014 C CA . LEU A 1 391 ? -15.905 15.559 17.509 1.00 93.38 391 LEU A CA 1
ATOM 3015 C C . LEU A 1 391 ? -16.731 15.208 16.278 1.00 93.38 391 LEU A C 1
ATOM 3017 O O . LEU A 1 391 ? -16.919 14.023 16.026 1.00 93.38 391 LEU A O 1
ATOM 3021 N N . LEU A 1 392 ? -17.162 16.189 15.481 1.00 90.69 392 LEU A N 1
ATOM 3022 C CA . LEU A 1 392 ? -17.907 15.922 14.252 1.00 90.69 392 LEU A CA 1
ATOM 3023 C C . LEU A 1 392 ? -17.105 15.020 13.304 1.00 90.69 392 LEU A C 1
ATOM 3025 O O . LEU A 1 392 ? -17.604 13.980 12.889 1.00 90.69 392 LEU A O 1
ATOM 3029 N N . ASN A 1 393 ? -15.843 15.370 13.040 1.00 90.88 393 ASN A N 1
ATOM 3030 C CA . ASN A 1 393 ? -14.983 14.612 12.128 1.00 90.88 393 ASN A CA 1
ATOM 3031 C C . ASN A 1 393 ? -14.528 13.259 12.702 1.00 90.88 393 ASN A C 1
ATOM 3033 O O . ASN A 1 393 ? -14.244 12.341 11.942 1.00 90.88 393 ASN A O 1
ATOM 3037 N N . SER A 1 394 ? -14.444 13.112 14.028 1.00 89.69 394 SER A N 1
ATOM 3038 C CA . SER A 1 394 ? -14.009 11.856 14.665 1.00 89.69 394 SER A CA 1
ATOM 3039 C C . SER A 1 394 ? -15.151 10.861 14.871 1.00 89.69 394 SER A C 1
ATOM 3041 O O . SER A 1 394 ? -14.932 9.651 14.812 1.00 89.69 394 SER A O 1
ATOM 3043 N N . VAL A 1 395 ? -16.358 11.364 15.142 1.00 88.12 395 VAL A N 1
ATOM 3044 C CA . VAL A 1 395 ? -17.564 10.560 15.385 1.00 88.12 395 VAL A CA 1
ATOM 3045 C C . VAL A 1 395 ? -18.252 10.199 14.070 1.00 88.12 395 VAL A C 1
ATOM 3047 O O . VAL A 1 395 ? -18.625 9.043 13.882 1.00 88.12 395 VAL A O 1
ATOM 3050 N N . ASP A 1 396 ? -18.383 11.160 13.152 1.00 86.31 396 ASP A N 1
ATOM 3051 C CA . ASP A 1 396 ? -18.995 10.969 11.835 1.00 86.31 396 ASP A CA 1
ATOM 3052 C C . ASP A 1 396 ? -18.068 11.488 10.722 1.00 86.31 396 ASP A C 1
ATOM 3054 O O . ASP A 1 396 ? -18.349 12.505 10.080 1.00 86.31 396 ASP A O 1
ATOM 3058 N N . PRO A 1 397 ? -16.950 10.789 10.452 1.00 87.44 397 PRO A N 1
ATOM 3059 C CA . PRO A 1 397 ? -15.998 11.197 9.420 1.00 87.44 397 PRO A CA 1
ATOM 3060 C C . PRO A 1 397 ? -16.586 11.179 8.005 1.00 87.44 397 PRO A C 1
ATOM 3062 O O . PRO A 1 397 ? -15.924 11.626 7.072 1.00 87.44 397 PRO A O 1
ATOM 3065 N N . SER A 1 398 ? -17.785 10.615 7.818 1.00 86.31 398 SER A N 1
ATOM 3066 C CA . SER A 1 398 ? -18.486 10.572 6.533 1.00 86.31 398 SER A CA 1
ATOM 3067 C C . SER A 1 398 ? -19.481 11.726 6.346 1.00 86.31 398 SER A C 1
ATOM 3069 O O . SER A 1 398 ? -20.089 11.793 5.281 1.00 86.31 398 SER A O 1
ATOM 3071 N N . TYR A 1 399 ? -19.662 12.605 7.343 1.00 84.31 399 TYR A N 1
ATOM 3072 C CA . TYR A 1 399 ? -20.625 13.712 7.286 1.00 84.31 399 TYR A CA 1
ATOM 3073 C C . TYR A 1 399 ? -20.343 14.675 6.130 1.00 84.31 399 TYR A C 1
ATOM 3075 O O . TYR A 1 399 ? -21.236 14.990 5.348 1.00 84.31 399 TYR A O 1
ATOM 3083 N N . ASP A 1 400 ? -19.090 15.113 6.021 1.00 82.56 400 ASP A N 1
ATOM 3084 C CA . ASP A 1 400 ? -18.617 15.977 4.948 1.00 82.56 400 ASP A CA 1
ATOM 3085 C C . ASP A 1 400 ? -17.197 15.558 4.560 1.00 82.56 400 ASP A C 1
ATOM 3087 O O . ASP A 1 400 ? -16.230 15.802 5.283 1.00 82.56 400 ASP A O 1
ATOM 3091 N N . VAL A 1 401 ? -17.083 14.849 3.434 1.00 83.69 401 VAL A N 1
ATOM 3092 C CA . VAL A 1 401 ? -15.803 14.368 2.905 1.00 83.69 401 VAL A CA 1
ATOM 3093 C C . VAL A 1 401 ? -15.455 15.199 1.675 1.00 83.69 401 VAL A C 1
ATOM 3095 O O . VAL A 1 401 ? -16.136 15.062 0.649 1.00 83.69 401 VAL A O 1
ATOM 3098 N N . PRO A 1 402 ? -14.382 16.013 1.720 1.00 84.06 402 PRO A N 1
ATOM 3099 C CA . PRO A 1 402 ? -13.968 16.780 0.556 1.00 84.06 402 PRO A CA 1
ATOM 3100 C C . PRO A 1 402 ? -13.660 15.853 -0.623 1.00 84.06 402 PRO A C 1
ATOM 3102 O O . PRO A 1 402 ? -13.147 14.749 -0.434 1.00 84.06 402 PRO A O 1
ATOM 3105 N N . GLU A 1 403 ? -13.924 16.313 -1.849 1.00 82.94 403 GLU A N 1
ATOM 3106 C CA . GLU A 1 403 ? -13.806 15.493 -3.066 1.00 82.94 403 GLU A CA 1
ATOM 3107 C C . GLU A 1 403 ? -12.443 14.789 -3.178 1.00 82.94 403 GLU A C 1
ATOM 3109 O O . GLU A 1 403 ? -12.377 13.590 -3.437 1.00 82.94 403 GLU A O 1
ATOM 3114 N N . GLY A 1 404 ? -11.358 15.509 -2.874 1.00 82.94 404 GLY A N 1
ATOM 3115 C CA . GLY A 1 404 ? -9.988 14.988 -2.905 1.00 82.94 404 GLY A CA 1
ATOM 3116 C C . GLY A 1 404 ? -9.649 13.945 -1.833 1.00 82.94 404 GLY A C 1
ATOM 3117 O O . GLY A 1 404 ? -8.530 13.449 -1.839 1.00 82.94 404 GLY A O 1
ATOM 3118 N N . TYR A 1 405 ? -10.575 13.620 -0.926 1.00 85.69 405 TYR A N 1
ATOM 3119 C CA . TYR A 1 405 ? -10.431 12.598 0.120 1.00 85.69 405 TYR A CA 1
ATOM 3120 C C . TYR A 1 405 ? -11.520 11.521 0.061 1.00 85.69 405 TYR A C 1
ATOM 3122 O O . TYR A 1 405 ? -11.552 10.627 0.914 1.00 85.69 405 TYR A O 1
ATOM 3130 N N . LYS A 1 406 ? -12.413 11.569 -0.938 1.00 87.12 406 LYS A N 1
ATOM 3131 C CA . LYS A 1 406 ? -13.419 10.522 -1.120 1.00 87.12 406 LYS A CA 1
ATOM 3132 C C . LYS A 1 406 ? -12.733 9.195 -1.409 1.00 87.12 406 LYS A C 1
ATOM 3134 O O . LYS A 1 406 ? -11.876 9.087 -2.288 1.00 87.12 406 LYS A O 1
ATOM 3139 N N . MET A 1 407 ? -13.134 8.169 -0.663 1.00 87.94 407 MET A N 1
ATOM 3140 C CA . MET A 1 407 ? -12.650 6.820 -0.909 1.00 87.94 407 MET A CA 1
ATOM 3141 C C . MET A 1 407 ? -13.187 6.336 -2.256 1.00 87.94 407 MET A C 1
ATOM 3143 O O . MET A 1 407 ? -14.384 6.399 -2.539 1.00 87.94 407 MET A O 1
ATOM 3147 N N . VAL A 1 408 ? -12.290 5.785 -3.058 1.00 91.38 408 VAL A N 1
ATOM 3148 C CA . VAL A 1 408 ? -12.579 5.083 -4.295 1.00 91.38 408 VAL A CA 1
ATOM 3149 C C . VAL A 1 408 ? -12.219 3.615 -4.112 1.00 91.38 408 VAL A C 1
ATOM 3151 O O . VAL A 1 408 ? -11.121 3.270 -3.673 1.00 91.38 408 VAL A O 1
ATOM 3154 N N . ILE A 1 409 ? -13.173 2.759 -4.461 1.00 90.81 409 ILE A N 1
ATOM 3155 C CA . ILE A 1 409 ? -13.014 1.313 -4.547 1.00 90.81 409 ILE A CA 1
ATOM 3156 C C . ILE A 1 409 ? -12.784 0.987 -6.020 1.00 90.81 409 ILE A C 1
ATOM 3158 O O . ILE A 1 409 ? -13.660 1.230 -6.856 1.00 90.81 409 ILE A O 1
ATOM 3162 N N . ILE A 1 410 ? -11.605 0.464 -6.340 1.00 93.75 410 ILE A N 1
ATOM 3163 C CA . ILE A 1 410 ? -11.262 -0.041 -7.669 1.00 93.75 410 ILE A CA 1
ATOM 3164 C C . ILE A 1 410 ? -11.145 -1.557 -7.592 1.00 93.75 410 ILE A C 1
ATOM 3166 O O . ILE A 1 410 ? -10.330 -2.076 -6.837 1.00 93.75 410 ILE A O 1
ATOM 3170 N N . GLN A 1 411 ? -11.934 -2.258 -8.396 1.00 94.50 411 GLN A N 1
ATOM 3171 C CA . GLN A 1 411 ? -11.720 -3.662 -8.708 1.00 94.50 411 GLN A CA 1
ATOM 3172 C C . GLN A 1 411 ? -11.045 -3.743 -10.072 1.00 94.50 411 GLN A C 1
ATOM 3174 O O . GLN A 1 411 ? -11.530 -3.170 -11.050 1.00 94.50 411 GLN A O 1
ATOM 3179 N N . THR A 1 412 ? -9.913 -4.426 -10.131 1.00 94.94 412 THR A N 1
ATOM 3180 C CA . THR A 1 412 ? -9.188 -4.665 -11.371 1.00 94.94 412 THR A CA 1
ATOM 3181 C C . THR A 1 412 ? -9.679 -5.933 -12.062 1.00 94.94 412 THR A C 1
ATOM 3183 O O . THR A 1 412 ? -10.236 -6.823 -11.421 1.00 94.94 412 THR A O 1
ATOM 3186 N N . VAL A 1 413 ? -9.399 -6.051 -13.359 1.00 94.06 413 VAL A N 1
ATOM 3187 C CA . VAL A 1 413 ? -9.745 -7.221 -14.189 1.00 94.06 413 VAL A CA 1
ATOM 3188 C C . VAL A 1 413 ? -9.154 -8.544 -13.681 1.00 94.06 413 VAL A C 1
ATOM 3190 O O . VAL A 1 413 ? -9.697 -9.607 -13.951 1.00 94.06 413 VAL A O 1
ATOM 3193 N N . ASP A 1 414 ? -8.055 -8.503 -12.918 1.00 90.25 414 ASP A N 1
ATOM 3194 C CA . ASP A 1 414 ? -7.467 -9.667 -12.233 1.00 90.25 414 ASP A CA 1
ATOM 3195 C C . ASP A 1 414 ? -8.045 -9.893 -10.821 1.00 90.25 414 ASP A C 1
ATOM 3197 O O . ASP A 1 414 ? -7.418 -10.532 -9.975 1.00 90.25 414 ASP A O 1
ATOM 3201 N N . GLY A 1 415 ? -9.215 -9.320 -10.531 1.00 91.44 415 GLY A N 1
ATOM 3202 C CA . GLY A 1 415 ? -9.967 -9.529 -9.294 1.00 91.44 415 GLY A CA 1
ATOM 3203 C C . GLY A 1 415 ? -9.372 -8.874 -8.046 1.00 91.44 415 GLY A C 1
ATOM 3204 O O . GLY A 1 415 ? -9.826 -9.172 -6.937 1.00 91.44 415 GLY A O 1
ATOM 3205 N N . ARG A 1 416 ? -8.361 -8.002 -8.189 1.00 93.12 416 ARG A N 1
ATOM 3206 C CA . ARG A 1 416 ? -7.783 -7.243 -7.071 1.00 93.12 416 ARG A CA 1
ATOM 3207 C C . ARG A 1 416 ? -8.667 -6.046 -6.749 1.00 93.12 416 ARG A C 1
ATOM 3209 O O . ARG A 1 416 ? -8.972 -5.234 -7.611 1.00 93.12 416 ARG A O 1
ATOM 3216 N N . VAL A 1 417 ? -9.026 -5.907 -5.484 1.00 92.38 417 VAL A N 1
ATOM 3217 C CA . VAL A 1 417 ? -9.726 -4.756 -4.927 1.00 92.38 417 VAL A CA 1
ATOM 3218 C C . VAL A 1 417 ? -8.722 -3.846 -4.234 1.00 92.38 417 VAL A C 1
ATOM 3220 O O . VAL A 1 417 ? -7.893 -4.283 -3.432 1.00 92.38 417 VAL A O 1
ATOM 3223 N N . LEU A 1 418 ? -8.801 -2.570 -4.579 1.00 90.88 418 LEU A N 1
ATOM 3224 C CA . LEU A 1 418 ? -7.993 -1.477 -4.075 1.00 90.88 418 LEU A CA 1
ATOM 3225 C C . LEU A 1 418 ? -8.923 -0.439 -3.460 1.00 90.88 418 LEU A C 1
ATOM 3227 O O . LEU A 1 418 ? -9.815 0.070 -4.138 1.00 90.88 418 LEU A O 1
ATOM 3231 N N . ASN A 1 419 ? -8.676 -0.105 -2.198 1.00 87.75 419 ASN A N 1
ATOM 3232 C CA . ASN A 1 419 ? -9.390 0.949 -1.490 1.00 87.75 419 ASN A CA 1
ATOM 3233 C C . ASN A 1 419 ? -8.421 2.088 -1.215 1.00 87.75 419 ASN A C 1
ATOM 3235 O O . ASN A 1 419 ? -7.407 1.904 -0.541 1.00 87.75 419 ASN A O 1
ATOM 3239 N N . GLY A 1 420 ? -8.722 3.263 -1.747 1.00 90.00 420 GLY A N 1
ATOM 3240 C CA . GLY A 1 420 ? -7.833 4.400 -1.596 1.00 90.00 420 GLY A CA 1
ATOM 3241 C C . GLY A 1 420 ? -8.465 5.710 -2.009 1.00 90.00 420 GLY A C 1
ATOM 3242 O O . GLY A 1 420 ? -9.631 5.772 -2.379 1.00 90.00 420 GLY A O 1
ATOM 3243 N N . VAL A 1 421 ? -7.667 6.762 -1.955 1.00 91.00 421 VAL A N 1
ATOM 3244 C CA . VAL A 1 421 ? -8.021 8.100 -2.425 1.00 91.00 421 VAL A CA 1
ATOM 3245 C C . VAL A 1 421 ? -7.259 8.370 -3.714 1.00 91.00 421 VAL A C 1
ATOM 3247 O O . VAL A 1 421 ? -6.092 7.993 -3.833 1.00 91.00 421 VAL A O 1
ATOM 3250 N N . ILE A 1 422 ? -7.892 9.018 -4.689 1.00 92.44 422 ILE A N 1
ATOM 3251 C CA . ILE A 1 422 ? -7.216 9.383 -5.937 1.00 92.44 422 ILE A CA 1
ATOM 3252 C C . ILE A 1 422 ? -6.235 10.519 -5.657 1.00 92.44 422 ILE A C 1
ATOM 3254 O O . ILE A 1 422 ? -6.628 11.603 -5.241 1.00 92.44 422 ILE A O 1
ATOM 3258 N N . ALA A 1 423 ? -4.952 10.258 -5.889 1.00 90.81 423 ALA A N 1
ATOM 3259 C CA . ALA A 1 423 ? -3.898 11.261 -5.804 1.00 90.81 423 ALA A CA 1
ATOM 3260 C C . ALA A 1 423 ? -3.728 12.011 -7.126 1.00 90.81 423 ALA A C 1
ATOM 3262 O O . ALA A 1 423 ? -3.590 13.229 -7.133 1.00 90.81 423 ALA A O 1
ATOM 3263 N N . GLU A 1 424 ? -3.726 11.268 -8.232 1.00 91.06 424 GLU A N 1
ATOM 3264 C CA . GLU A 1 424 ? -3.523 11.772 -9.588 1.00 91.06 424 GLU A CA 1
ATOM 3265 C C . GLU A 1 424 ? -4.381 10.940 -10.545 1.00 91.06 424 GLU A C 1
ATOM 3267 O O . GLU A 1 424 ? -4.561 9.736 -10.356 1.00 91.06 424 GLU A O 1
ATOM 3272 N N . GLU A 1 425 ? -4.887 11.563 -11.601 1.00 91.25 425 GLU A N 1
ATOM 3273 C CA . GLU A 1 425 ? -5.562 10.868 -12.691 1.00 91.25 425 GLU A CA 1
ATOM 3274 C C . GLU A 1 425 ? -5.204 11.559 -14.009 1.00 91.25 425 GLU A C 1
ATOM 3276 O O . GLU A 1 425 ? -5.272 12.782 -14.117 1.00 91.25 425 GLU A O 1
ATOM 3281 N N . ASN A 1 426 ? -4.809 10.779 -15.014 1.00 88.50 426 ASN A N 1
ATOM 3282 C CA . ASN A 1 426 ? -4.575 11.265 -16.375 1.00 88.50 426 ASN A CA 1
ATOM 3283 C C . ASN A 1 426 ? -5.363 10.415 -17.387 1.00 88.50 426 ASN A C 1
ATOM 3285 O O . ASN A 1 426 ? -6.253 9.643 -17.018 1.00 88.50 426 ASN A O 1
ATOM 3289 N N . ALA A 1 427 ? -5.078 10.568 -18.682 1.00 86.81 427 ALA A N 1
ATOM 3290 C CA . ALA A 1 427 ? -5.784 9.841 -19.737 1.00 86.81 427 ALA A CA 1
ATOM 3291 C C . ALA A 1 427 ? -5.630 8.309 -19.639 1.00 86.81 427 ALA A C 1
ATOM 3293 O O . ALA A 1 427 ? -6.540 7.588 -20.034 1.00 86.81 427 ALA A O 1
ATOM 3294 N N . GLN A 1 428 ? -4.516 7.812 -19.093 1.00 85.62 428 GLN A N 1
ATOM 3295 C CA . GLN A 1 428 ? -4.142 6.394 -19.130 1.00 85.62 428 GLN A CA 1
ATOM 3296 C C . GLN A 1 428 ? -4.230 5.700 -17.768 1.00 85.62 428 GLN A C 1
ATOM 3298 O O . GLN A 1 428 ? -4.544 4.510 -17.701 1.00 85.62 428 GLN A O 1
ATOM 3303 N N . ASN A 1 429 ? -3.952 6.412 -16.676 1.00 90.75 429 ASN A N 1
ATOM 3304 C CA . ASN A 1 429 ? -3.856 5.822 -15.346 1.00 90.75 429 ASN A CA 1
ATOM 3305 C C . ASN A 1 429 ? -4.571 6.635 -14.261 1.00 90.75 429 ASN A C 1
ATOM 3307 O O . ASN A 1 429 ? -4.839 7.831 -14.394 1.00 90.75 429 ASN A O 1
ATOM 3311 N N . VAL A 1 430 ? -4.894 5.917 -13.189 1.00 93.50 430 VAL A N 1
ATOM 3312 C CA . VAL A 1 430 ? -5.337 6.440 -11.900 1.00 93.50 430 VAL A CA 1
ATOM 3313 C C . VAL A 1 430 ? -4.267 6.072 -10.884 1.00 93.50 430 VAL A C 1
ATOM 3315 O O . VAL A 1 430 ? -3.833 4.922 -10.812 1.00 93.50 430 VAL A O 1
ATOM 3318 N N . VAL A 1 431 ? -3.852 7.041 -10.083 1.00 92.88 431 VAL A N 1
ATOM 3319 C CA . VAL A 1 431 ? -2.943 6.826 -8.966 1.00 92.88 431 VAL A CA 1
ATOM 3320 C C . VAL A 1 431 ? -3.739 6.894 -7.678 1.00 92.88 431 VAL A C 1
ATOM 3322 O O . VAL A 1 431 ? -4.312 7.931 -7.345 1.00 92.88 431 VAL A O 1
ATOM 3325 N N . LEU A 1 432 ? -3.727 5.802 -6.921 1.00 92.19 432 LEU A N 1
ATOM 3326 C CA . LEU A 1 432 ? -4.333 5.732 -5.601 1.00 92.19 432 LEU A CA 1
ATOM 3327 C C . LEU A 1 432 ? -3.290 5.907 -4.494 1.00 92.19 432 LEU A C 1
ATOM 3329 O O . LEU A 1 432 ? -2.203 5.329 -4.545 1.00 92.19 432 LEU A O 1
ATOM 3333 N N . LYS A 1 433 ? -3.671 6.639 -3.450 1.00 89.81 433 LYS A N 1
ATOM 3334 C CA . LYS A 1 433 ? -3.102 6.535 -2.105 1.00 89.81 433 LYS A CA 1
ATOM 3335 C C . LYS A 1 433 ? -3.918 5.515 -1.326 1.00 89.81 433 LYS A C 1
ATOM 3337 O O . LYS A 1 433 ? -5.122 5.689 -1.156 1.00 89.81 433 LYS A O 1
ATOM 3342 N N . THR A 1 434 ? -3.265 4.465 -0.859 1.00 85.94 434 THR A N 1
ATOM 3343 C CA . THR A 1 434 ? -3.870 3.386 -0.062 1.00 85.94 434 THR A CA 1
ATOM 3344 C C . THR A 1 434 ? -3.234 3.368 1.330 1.00 85.94 434 THR A C 1
ATOM 3346 O O . THR A 1 434 ? -2.206 4.020 1.525 1.00 85.94 434 THR A O 1
ATOM 3349 N N . VAL A 1 435 ? -3.813 2.640 2.294 1.00 77.19 435 VAL A N 1
ATOM 3350 C CA . VAL A 1 435 ? -3.198 2.477 3.634 1.00 77.19 435 VAL A CA 1
ATOM 3351 C C . VAL A 1 435 ? -1.840 1.793 3.516 1.00 77.19 435 VAL A C 1
ATOM 3353 O O . VAL A 1 435 ? -0.877 2.157 4.186 1.00 77.19 435 VAL A O 1
ATOM 3356 N N . GLU A 1 436 ? -1.751 0.827 2.609 1.00 74.19 436 GLU A N 1
ATOM 3357 C CA . GLU A 1 436 ? -0.594 -0.036 2.445 1.00 74.19 436 GLU A CA 1
ATOM 3358 C C . GLU A 1 436 ? 0.522 0.661 1.662 1.00 74.19 436 GLU A C 1
ATOM 3360 O O . GLU A 1 436 ? 1.707 0.442 1.918 1.00 74.19 436 GLU A O 1
ATOM 3365 N N . GLN A 1 437 ? 0.146 1.457 0.659 1.00 77.81 437 GLN A N 1
ATOM 3366 C CA . GLN A 1 437 ? 1.061 2.039 -0.315 1.00 77.81 437 GLN A CA 1
ATOM 3367 C C . GLN A 1 437 ? 0.670 3.490 -0.634 1.00 77.81 437 GLN A C 1
ATOM 3369 O O . GLN A 1 437 ? -0.458 3.742 -1.075 1.00 77.81 437 GLN A O 1
ATOM 3374 N N . PRO A 1 438 ? 1.607 4.449 -0.511 1.00 78.62 438 PRO A N 1
ATOM 3375 C CA . PRO A 1 438 ? 1.336 5.860 -0.784 1.00 78.62 438 PRO A CA 1
ATOM 3376 C C . PRO A 1 438 ? 1.121 6.152 -2.276 1.00 78.62 438 PRO A C 1
ATOM 3378 O O . PRO A 1 438 ? 0.638 7.228 -2.624 1.00 78.62 438 PRO A O 1
ATOM 3381 N N . ARG A 1 439 ? 1.493 5.216 -3.159 1.00 87.12 439 ARG A N 1
ATOM 3382 C CA . ARG A 1 439 ? 1.323 5.330 -4.605 1.00 87.12 439 ARG A CA 1
ATOM 3383 C C . ARG A 1 439 ? 1.056 3.959 -5.221 1.00 87.12 439 ARG A C 1
ATOM 3385 O O . ARG A 1 439 ? 1.963 3.141 -5.320 1.00 87.12 439 ARG A O 1
ATOM 3392 N N . VAL A 1 440 ? -0.169 3.738 -5.681 1.00 89.56 440 VAL A N 1
ATOM 3393 C CA . VAL A 1 440 ? -0.562 2.565 -6.468 1.00 89.56 440 VAL A CA 1
ATOM 3394 C C . VAL A 1 440 ? -1.050 3.051 -7.823 1.00 89.56 440 VAL A C 1
ATOM 3396 O O . VAL A 1 440 ? -2.085 3.707 -7.909 1.00 89.56 440 VAL A O 1
ATOM 3399 N N . VAL A 1 441 ? -0.298 2.751 -8.878 1.00 91.12 441 VAL A N 1
ATOM 3400 C CA . VAL A 1 441 ? -0.679 3.096 -10.252 1.00 91.12 441 VAL A CA 1
ATOM 3401 C C . VAL A 1 441 ? -1.558 1.983 -10.812 1.00 91.12 441 VAL A C 1
ATOM 3403 O O . VAL A 1 441 ? -1.163 0.818 -10.812 1.00 91.12 441 VAL A O 1
ATOM 3406 N N . VAL A 1 442 ? -2.745 2.341 -11.294 1.00 92.38 442 VAL A N 1
ATOM 3407 C CA . VAL A 1 442 ? -3.683 1.429 -11.952 1.00 92.38 442 VAL A CA 1
ATOM 3408 C C . VAL A 1 442 ? -3.978 1.974 -13.341 1.00 92.38 442 VAL A C 1
ATOM 3410 O O . VAL A 1 442 ? -4.430 3.113 -13.479 1.00 92.38 442 VAL A O 1
ATOM 3413 N N . LEU A 1 443 ? -3.726 1.185 -14.386 1.00 92.19 443 LEU A N 1
ATOM 3414 C CA . LEU A 1 443 ? -4.129 1.585 -15.731 1.00 92.19 443 LEU A CA 1
ATOM 3415 C C . LEU A 1 443 ? -5.650 1.548 -15.827 1.00 92.19 443 LEU A C 1
ATOM 3417 O O . LEU A 1 443 ? -6.279 0.598 -15.370 1.00 92.19 443 LEU A O 1
ATOM 3421 N N . LYS A 1 444 ? -6.245 2.537 -16.493 1.00 93.81 444 LYS A N 1
ATOM 3422 C CA . LYS A 1 444 ? -7.699 2.580 -16.696 1.00 93.81 444 LYS A CA 1
ATOM 3423 C C . LYS A 1 444 ? -8.215 1.346 -17.436 1.00 93.81 444 LYS A C 1
ATOM 3425 O O . LYS A 1 444 ? -9.282 0.855 -17.094 1.00 93.81 444 LYS A O 1
ATOM 3430 N N . LYS A 1 445 ? -7.419 0.795 -18.364 1.00 93.12 445 LYS A N 1
ATOM 3431 C CA . LYS A 1 445 ? -7.726 -0.463 -19.069 1.00 93.12 445 LYS A CA 1
ATOM 3432 C C . LYS A 1 445 ? -7.819 -1.690 -18.153 1.00 93.12 445 LYS A C 1
ATOM 3434 O O . LYS A 1 445 ? -8.431 -2.677 -18.532 1.00 93.12 445 LYS A O 1
ATOM 3439 N N . ASP A 1 446 ? -7.206 -1.631 -16.971 1.00 94.06 446 ASP A N 1
ATOM 3440 C CA . ASP A 1 446 ? -7.214 -2.723 -15.996 1.00 94.06 446 ASP A CA 1
ATOM 3441 C C . ASP A 1 446 ? -8.330 -2.582 -14.960 1.00 94.06 446 ASP A C 1
ATOM 3443 O O . ASP A 1 446 ? -8.456 -3.454 -14.102 1.00 94.06 446 ASP A O 1
ATOM 3447 N N . ILE A 1 447 ? -9.106 -1.494 -14.987 1.00 96.12 447 ILE A N 1
ATOM 3448 C CA . ILE A 1 447 ? -10.203 -1.256 -14.049 1.00 96.12 447 ILE A CA 1
ATOM 3449 C C . ILE A 1 447 ? -11.458 -1.939 -14.590 1.00 96.12 447 ILE A C 1
ATOM 3451 O O . ILE A 1 447 ? -11.992 -1.545 -15.621 1.00 96.12 447 ILE A O 1
ATOM 3455 N N . GLU A 1 448 ? -11.946 -2.937 -13.859 1.00 96.31 448 GLU A N 1
ATOM 3456 C CA . GLU A 1 448 ? -13.228 -3.589 -14.132 1.00 96.31 448 GLU A CA 1
ATOM 3457 C C . GLU A 1 448 ? -14.379 -2.797 -13.499 1.00 96.31 448 GLU A C 1
ATOM 3459 O O . GLU A 1 448 ? -15.391 -2.517 -14.138 1.00 96.31 448 GLU A O 1
ATOM 3464 N N . VAL A 1 449 ? -14.209 -2.384 -12.239 1.00 94.88 449 VAL A N 1
ATOM 3465 C CA . VAL A 1 449 ? -15.206 -1.608 -11.495 1.00 94.88 449 VAL A CA 1
ATOM 3466 C C . VAL A 1 449 ? -14.522 -0.453 -10.778 1.00 94.88 449 VAL A C 1
ATOM 3468 O O . VAL A 1 449 ? -13.528 -0.642 -10.083 1.00 94.88 449 VAL A O 1
ATOM 3471 N N . ARG A 1 450 ? -15.100 0.746 -10.880 1.00 94.62 450 ARG A N 1
ATOM 3472 C CA . ARG A 1 450 ? -14.756 1.910 -10.052 1.00 94.62 450 ARG A CA 1
ATOM 3473 C C . ARG A 1 450 ? -16.010 2.393 -9.340 1.00 94.62 450 ARG A C 1
ATOM 3475 O O . ARG A 1 450 ? -17.019 2.662 -9.986 1.00 94.62 450 ARG A O 1
ATOM 3482 N N . ARG A 1 451 ? -15.949 2.524 -8.016 1.00 91.06 451 ARG A N 1
ATOM 3483 C CA . ARG A 1 451 ? -17.034 3.083 -7.200 1.00 91.06 451 ARG A CA 1
ATOM 3484 C C . ARG A 1 451 ? -16.489 4.139 -6.259 1.00 91.06 451 ARG A C 1
ATOM 3486 O O . ARG A 1 451 ? -15.533 3.885 -5.534 1.00 91.06 451 ARG A O 1
ATOM 3493 N N . ILE A 1 452 ? -17.118 5.306 -6.256 1.00 89.88 452 ILE A N 1
ATOM 3494 C CA . ILE A 1 452 ? -16.892 6.308 -5.216 1.00 89.88 452 ILE A CA 1
ATOM 3495 C C . ILE A 1 452 ? -17.751 5.898 -4.023 1.00 89.88 452 ILE A C 1
ATOM 3497 O O . ILE A 1 452 ? -18.961 5.710 -4.152 1.00 89.88 452 ILE A O 1
ATOM 3501 N N . SER A 1 453 ? -17.114 5.698 -2.877 1.00 83.56 453 SER A N 1
ATOM 3502 C CA . SER A 1 453 ? -17.799 5.341 -1.644 1.00 83.56 453 SER A CA 1
ATOM 3503 C C . SER A 1 453 ? -18.492 6.580 -1.064 1.00 83.56 453 SER A C 1
ATOM 3505 O O . SER A 1 453 ? -17.853 7.625 -0.944 1.00 83.56 453 SER A O 1
ATOM 3507 N N . PRO A 1 454 ? -19.761 6.479 -0.626 1.00 78.50 454 PRO A N 1
ATOM 3508 C CA . PRO A 1 454 ? -20.406 7.532 0.160 1.00 78.50 454 PRO A CA 1
ATOM 3509 C C . PRO A 1 454 ? -19.858 7.607 1.597 1.00 78.50 454 PRO A C 1
ATOM 3511 O O . PRO A 1 454 ? -20.268 8.461 2.374 1.00 78.50 454 PRO A O 1
ATOM 3514 N N . LYS A 1 455 ? -18.968 6.682 1.978 1.00 79.38 455 LYS A N 1
ATOM 3515 C CA . LYS A 1 455 ? -18.312 6.620 3.285 1.00 79.38 455 LYS A CA 1
ATOM 3516 C C . LYS A 1 455 ? -16.850 7.036 3.184 1.00 79.38 455 LYS A C 1
ATOM 3518 O O . LYS A 1 455 ? -16.161 6.666 2.228 1.00 79.38 455 LYS A O 1
ATOM 3523 N N . SER A 1 456 ? -16.385 7.734 4.214 1.00 83.25 456 SER A N 1
ATOM 3524 C CA . SER A 1 456 ? -14.992 8.144 4.369 1.00 83.25 456 SER A CA 1
ATOM 3525 C C . SER A 1 456 ? -14.042 6.954 4.509 1.00 83.25 456 SER A C 1
ATOM 3527 O O . SER A 1 456 ? -14.410 5.874 4.987 1.00 83.25 456 SER A O 1
ATOM 3529 N N . MET A 1 457 ? -12.783 7.169 4.119 1.00 80.50 457 MET A N 1
ATOM 3530 C CA . MET A 1 457 ? -11.690 6.240 4.409 1.00 80.50 457 MET A CA 1
ATOM 3531 C C . MET A 1 457 ? -11.357 6.180 5.893 1.00 80.50 457 MET A C 1
ATOM 3533 O O . MET A 1 457 ? -11.016 5.106 6.390 1.00 80.50 457 MET A O 1
ATOM 3537 N N . MET A 1 458 ? -11.563 7.284 6.609 1.00 85.44 458 MET A N 1
ATOM 3538 C CA . MET A 1 458 ? -11.493 7.288 8.060 1.00 85.44 458 MET A CA 1
ATOM 3539 C C . MET A 1 458 ? -12.616 6.399 8.633 1.00 85.44 458 MET A C 1
ATOM 3541 O O . MET A 1 458 ? -13.763 6.459 8.176 1.00 85.44 458 MET A O 1
ATOM 3545 N N . PRO A 1 459 ? -12.301 5.494 9.571 1.00 77.88 459 PRO A N 1
ATOM 3546 C CA . PRO A 1 459 ? -13.307 4.627 10.162 1.00 77.88 459 PRO A CA 1
ATOM 3547 C C . PRO A 1 459 ? -14.144 5.342 11.226 1.00 77.88 459 PRO A C 1
ATOM 3549 O O . PRO A 1 459 ? -13.618 6.144 11.996 1.00 77.88 459 PRO A O 1
ATOM 3552 N N . ASP A 1 460 ? -15.434 5.007 11.286 1.00 76.38 460 ASP A N 1
ATOM 3553 C CA . ASP A 1 460 ? -16.354 5.478 12.327 1.00 76.38 460 ASP A CA 1
ATOM 3554 C C . ASP A 1 460 ? -16.063 4.734 13.648 1.00 76.38 460 ASP A C 1
ATOM 3556 O O . ASP A 1 460 ? -15.539 3.613 13.638 1.00 76.38 460 ASP A O 1
ATOM 3560 N N . GLY A 1 461 ? -16.423 5.323 14.793 1.00 75.88 461 GLY A N 1
ATOM 3561 C CA . GLY A 1 461 ? -16.385 4.622 16.086 1.00 75.88 461 GLY A CA 1
ATOM 3562 C C . GLY A 1 461 ? -15.002 4.405 16.702 1.00 75.88 461 GLY A C 1
ATOM 3563 O O . GLY A 1 461 ? -14.869 3.618 17.639 1.00 75.88 461 GLY A O 1
ATOM 3564 N N . GLN A 1 462 ? -13.962 5.084 16.209 1.00 80.62 462 GLN A N 1
ATOM 3565 C CA . GLN A 1 462 ? -12.599 4.947 16.744 1.00 80.62 462 GLN A CA 1
ATOM 3566 C C . GLN A 1 462 ? -12.523 5.277 18.241 1.00 80.62 462 GLN A C 1
ATOM 3568 O O . GLN A 1 462 ? -11.808 4.611 18.986 1.00 80.62 462 GLN A O 1
ATOM 3573 N N . LEU A 1 463 ? -13.308 6.260 18.690 1.00 87.88 463 LEU A N 1
ATOM 3574 C CA . LEU A 1 463 ? -13.351 6.685 20.088 1.00 87.88 463 LEU A CA 1
ATOM 3575 C C . LEU A 1 463 ? -14.067 5.682 21.011 1.00 87.88 463 LEU A C 1
ATOM 3577 O O . LEU A 1 463 ? -13.883 5.743 22.224 1.00 87.88 463 LEU A O 1
ATOM 3581 N N . ASP A 1 464 ? -14.894 4.770 20.487 1.00 82.25 464 ASP A N 1
ATOM 3582 C CA . ASP A 1 464 ? -15.650 3.814 21.316 1.00 82.25 464 ASP A CA 1
ATOM 3583 C C . ASP A 1 464 ? -14.773 2.667 21.834 1.00 82.25 464 ASP A C 1
ATOM 3585 O O . ASP A 1 464 ? -15.112 2.018 22.821 1.00 82.25 464 ASP A O 1
ATOM 3589 N N . GLN A 1 465 ? -13.640 2.417 21.172 1.00 77.88 465 GLN A N 1
ATOM 3590 C CA . GLN A 1 465 ? -12.662 1.398 21.567 1.00 77.88 465 GLN A CA 1
ATOM 3591 C C . GLN A 1 465 ? -11.629 1.929 22.576 1.00 77.88 465 GLN A C 1
ATOM 3593 O O . GLN A 1 465 ? -10.746 1.187 23.008 1.00 77.88 465 GLN A O 1
ATOM 3598 N N . MET A 1 466 ? -11.712 3.212 22.934 1.00 88.12 466 MET A N 1
ATOM 3599 C CA . MET A 1 466 ? -10.774 3.891 23.825 1.00 88.12 466 MET A CA 1
ATOM 3600 C C . MET A 1 466 ? -11.346 3.996 25.238 1.00 88.12 466 MET A C 1
ATOM 3602 O O . MET A 1 466 ? -12.553 4.162 25.431 1.00 88.12 466 MET A O 1
ATOM 3606 N N . LYS A 1 467 ? -10.475 3.948 26.252 1.00 93.94 467 LYS A N 1
ATOM 3607 C CA . LYS A 1 467 ? -10.892 4.280 27.619 1.00 93.94 467 LYS A CA 1
ATOM 3608 C C . LYS A 1 467 ? -11.236 5.775 27.696 1.00 93.94 467 LYS A C 1
ATOM 3610 O O . LYS A 1 467 ? -10.643 6.562 26.960 1.00 93.94 467 LYS A O 1
ATOM 3615 N N . PRO A 1 468 ? -12.111 6.210 28.620 1.00 96.06 468 PRO A N 1
ATOM 3616 C CA . PRO A 1 468 ? -12.459 7.627 28.752 1.00 96.06 468 PRO A CA 1
ATOM 3617 C C . PRO A 1 468 ? -11.239 8.554 28.892 1.00 96.06 468 PRO A C 1
ATOM 3619 O O . PRO A 1 468 ? -11.164 9.579 28.219 1.00 96.06 468 PRO A O 1
ATOM 3622 N N . GLN A 1 469 ? -10.237 8.153 29.684 1.00 96.94 469 GLN A N 1
ATOM 3623 C CA . GLN A 1 469 ? -8.999 8.922 29.839 1.00 96.94 469 GLN A CA 1
ATOM 3624 C C . GLN A 1 469 ? -8.170 8.991 28.547 1.00 96.94 469 GLN A C 1
ATOM 3626 O O . GLN A 1 469 ? -7.561 10.019 28.268 1.00 96.94 469 GLN A O 1
ATOM 3631 N N . ASP A 1 470 ? -8.168 7.929 27.740 1.00 96.38 470 ASP A N 1
ATOM 3632 C CA . ASP A 1 470 ? -7.455 7.907 26.460 1.00 96.38 470 ASP A CA 1
ATOM 3633 C C . ASP A 1 470 ? -8.088 8.898 25.475 1.00 96.38 470 ASP A C 1
ATOM 3635 O O . ASP A 1 470 ? -7.373 9.606 24.769 1.00 96.38 470 ASP A O 1
ATOM 3639 N N . VAL A 1 471 ? -9.421 9.020 25.478 1.00 97.12 471 VAL A N 1
ATOM 3640 C CA . VAL A 1 471 ? -10.128 10.029 24.675 1.00 97.12 471 VAL A CA 1
ATOM 3641 C C . VAL A 1 471 ? -9.757 11.441 25.134 1.00 97.12 471 VAL A C 1
ATOM 3643 O O . VAL A 1 471 ? -9.424 12.274 24.297 1.00 97.12 471 VAL A O 1
ATOM 3646 N N . ILE A 1 472 ? -9.751 11.712 26.444 1.00 98.19 472 ILE A N 1
ATOM 3647 C CA . ILE A 1 472 ? -9.336 13.017 26.990 1.00 98.19 472 ILE A CA 1
ATOM 3648 C C . ILE A 1 472 ? -7.907 13.360 26.553 1.00 98.19 472 ILE A C 1
ATOM 3650 O O . ILE A 1 472 ? -7.672 14.435 26.003 1.00 98.19 472 ILE A O 1
ATOM 3654 N N . ASN A 1 473 ? -6.970 12.428 26.739 1.00 98.19 473 ASN A N 1
ATOM 3655 C CA . ASN A 1 473 ? -5.565 12.607 26.381 1.00 98.19 473 ASN A CA 1
ATOM 3656 C C . ASN A 1 473 ? -5.389 12.837 24.871 1.00 98.19 473 ASN A C 1
ATOM 3658 O O . ASN A 1 473 ? -4.675 13.753 24.465 1.00 98.19 473 ASN A O 1
ATOM 3662 N N . LEU A 1 474 ? -6.070 12.049 24.029 1.00 97.50 474 LEU A N 1
ATOM 3663 C CA . LEU A 1 474 ? -6.038 12.204 22.574 1.00 97.50 474 LEU A CA 1
ATOM 3664 C C . LEU A 1 474 ? -6.534 13.588 22.150 1.00 97.50 474 LEU A C 1
ATOM 3666 O O . LEU A 1 474 ? -5.859 14.262 21.379 1.00 97.50 474 LEU A O 1
ATOM 3670 N N . ILE A 1 475 ? -7.690 14.026 22.652 1.00 97.38 475 ILE A N 1
ATOM 3671 C CA . ILE A 1 475 ? -8.273 15.321 22.277 1.00 97.38 475 ILE A CA 1
ATOM 3672 C C . ILE A 1 475 ? -7.406 16.473 22.795 1.00 97.38 475 ILE A C 1
ATOM 3674 O O . ILE A 1 475 ? -7.167 17.425 22.056 1.00 97.38 475 ILE A O 1
ATOM 3678 N N . LYS A 1 476 ? -6.856 16.356 24.010 1.00 97.44 476 LYS A N 1
ATOM 3679 C CA . LYS A 1 476 ? -5.873 17.302 24.549 1.00 97.44 476 LYS A CA 1
ATOM 3680 C C . LYS A 1 476 ? -4.656 17.432 23.635 1.00 97.44 476 LYS A C 1
ATOM 3682 O O . LYS A 1 476 ? -4.269 18.552 23.317 1.00 97.44 476 LYS A O 1
ATOM 3687 N N . TYR A 1 477 ? -4.083 16.317 23.178 1.00 97.50 477 TYR A N 1
ATOM 3688 C CA . TYR A 1 477 ? -2.975 16.340 22.221 1.00 97.50 477 TYR A CA 1
ATOM 3689 C C . TYR A 1 477 ? -3.388 16.947 20.876 1.00 97.50 477 TYR A C 1
ATOM 3691 O O . TYR A 1 477 ? -2.697 17.811 20.347 1.00 97.50 477 TYR A O 1
ATOM 3699 N N . LEU A 1 478 ? -4.553 16.569 20.342 1.00 96.88 478 LEU A N 1
ATOM 3700 C CA . LEU A 1 478 ? -5.075 17.173 19.118 1.00 96.88 478 LEU A CA 1
ATOM 3701 C C . LEU A 1 478 ? -5.282 18.683 19.264 1.00 96.88 478 LEU A C 1
ATOM 3703 O O . LEU A 1 478 ? -5.226 19.368 18.257 1.00 96.88 478 LEU A O 1
ATOM 3707 N N . GLN A 1 479 ? -5.484 19.223 20.464 1.00 96.31 479 GLN A N 1
ATOM 3708 C CA . GLN A 1 479 ? -5.656 20.658 20.710 1.00 96.31 479 GLN A CA 1
ATOM 3709 C C . GLN A 1 479 ? -4.355 21.430 20.963 1.00 96.31 479 GLN A C 1
ATOM 3711 O O . GLN A 1 479 ? -4.411 22.652 21.113 1.00 96.31 479 GLN A O 1
ATOM 3716 N N . THR A 1 480 ? -3.187 20.781 21.001 1.00 95.62 480 THR A N 1
ATOM 3717 C CA . THR A 1 480 ? -1.927 21.511 21.202 1.00 95.62 480 THR A CA 1
ATOM 3718 C C . THR A 1 480 ? -1.627 22.427 20.011 1.00 95.62 480 THR A C 1
ATOM 3720 O O . THR A 1 480 ? -2.202 22.306 18.925 1.00 95.62 480 THR A O 1
ATOM 3723 N N . ILE A 1 481 ? -0.713 23.380 20.185 1.00 94.00 481 ILE A N 1
ATOM 3724 C CA . ILE A 1 481 ? -0.245 24.268 19.102 1.00 94.00 481 ILE A CA 1
ATOM 3725 C C . ILE A 1 481 ? 1.159 23.907 18.612 1.00 94.00 481 ILE A C 1
ATOM 3727 O O . ILE A 1 481 ? 1.561 24.331 17.535 1.00 94.00 481 ILE A O 1
ATOM 3731 N N . GLU A 1 482 ? 1.848 23.040 19.347 1.00 92.19 482 GLU A N 1
ATOM 3732 C CA . GLU A 1 482 ? 3.189 22.544 19.059 1.00 92.19 482 GLU A CA 1
ATOM 3733 C C . GLU A 1 482 ? 3.284 21.035 19.314 1.00 92.19 482 GLU A C 1
ATOM 3735 O O . GLU A 1 482 ? 2.391 20.431 19.925 1.00 92.19 482 GLU A O 1
ATOM 3740 N N . GLN A 1 483 ? 4.357 20.428 18.806 1.00 90.94 483 GLN A N 1
ATOM 3741 C CA . GLN A 1 483 ? 4.646 19.015 19.023 1.00 90.94 483 GLN A CA 1
ATOM 3742 C C . GLN A 1 483 ? 5.012 18.776 20.492 1.00 90.94 483 GLN A C 1
ATOM 3744 O O . GLN A 1 483 ? 5.780 19.532 21.076 1.00 90.94 483 GLN A O 1
ATOM 3749 N N . VAL A 1 484 ? 4.494 17.690 21.060 1.00 92.06 484 VAL A N 1
ATOM 3750 C CA . VAL A 1 484 ? 4.769 17.260 22.440 1.00 92.06 484 VAL A CA 1
ATOM 3751 C C . VAL A 1 484 ? 5.566 15.969 22.392 1.00 92.06 484 VAL A C 1
ATOM 3753 O O . VAL A 1 484 ? 5.344 15.186 21.477 1.00 92.06 484 VAL A O 1
ATOM 3756 N N . GLU A 1 485 ? 6.469 15.702 23.333 1.00 89.88 485 GLU A N 1
ATOM 3757 C CA . GLU A 1 485 ? 7.166 14.409 23.406 1.00 89.88 485 GLU A CA 1
ATOM 3758 C C . GLU A 1 485 ? 6.193 13.221 23.511 1.00 89.88 485 GLU A C 1
ATOM 3760 O O . GLU A 1 485 ? 5.090 13.348 24.044 1.00 89.88 485 GLU A O 1
ATOM 3765 N N . VAL A 1 486 ? 6.559 12.069 22.938 1.00 86.94 486 VAL A N 1
ATOM 3766 C CA . VAL A 1 486 ? 5.738 10.851 23.071 1.00 86.94 486 VAL A CA 1
ATOM 3767 C C . VAL A 1 486 ? 5.996 10.271 24.458 1.00 86.94 486 VAL A C 1
ATOM 3769 O O . VAL A 1 486 ? 7.153 10.086 24.821 1.00 86.94 486 VAL A O 1
ATOM 3772 N N . ALA A 1 487 ? 4.944 9.967 25.221 1.00 81.06 487 ALA A N 1
ATOM 3773 C CA . ALA A 1 487 ? 5.108 9.158 26.428 1.00 81.06 487 ALA A CA 1
ATOM 3774 C C . ALA A 1 487 ? 5.567 7.741 26.040 1.00 81.06 487 ALA A C 1
ATOM 3776 O O . ALA A 1 487 ? 5.012 7.173 25.095 1.00 81.06 487 ALA A O 1
ATOM 3777 N N . GLU A 1 488 ? 6.562 7.204 26.752 1.00 55.91 488 GLU A N 1
ATOM 3778 C CA . GLU A 1 488 ? 7.071 5.835 26.549 1.00 55.91 488 GLU A CA 1
ATOM 3779 C C . GLU A 1 488 ? 5.995 4.751 26.705 1.00 55.91 488 GLU A C 1
ATOM 3781 O O . GLU A 1 488 ? 5.122 4.878 27.602 1.00 55.91 488 GLU A O 1
#

Radius of gyration: 30.68 Å; chains: 1; bounding box: 81×114×66 Å

Sequence (488 aa):
MHSASSPGPINVRYSGVFTTDFHSPARSQSGDHCAASVPAFPTRQCPSLSLAELRPPVRLVREFIWPPEQCKLEGIPNRNYHARGPITGRNMRQYFASLLLMTSLLLLPVSAQAVDEPQALRLLTSALDQVNDPVQQTALLRGMLAGLAGRRDVTPPDAWAALAARLGKSENAQVRELTSQLSEVFGDESATQRALSMIQDRSADVADRRRALYSLLQLKNKQVSSLLLPLLDEEALRMDAIRGYAAIENPQAAKLLLERYPKLPMESRKAILETLATRKPYAQALLRAIKAKQVPRADIPTHVARSLRFLLGDDFVSVFGDVRQLSQDRESQIKKYKQLLTPTALADGDAARGRAIYNKTCASCHTLYGAGGKIGPDLTGSNRANLDYILLNSVDPSYDVPEGYKMVIIQTVDGRVLNGVIAEENAQNVVLKTVEQPRVVVLKKDIEVRRISPKSMMPDGQLDQMKPQDVINLIKYLQTIEQVEVAE